Protein 8A3N (pdb70)

Nearest PDB structures (foldseek):
  8a3n-assembly1_A  TM=1.003E+00  e=5.946E-85  Catharanthus roseus
  8a3n-assembly1_B  TM=9.954E-01  e=1.580E-80  Catharanthus roseus
  1yqd-assembly1_A  TM=9.650E-01  e=1.430E-56  Populus tremuloides
  5z0c-assembly1_A-2  TM=9.673E-01  e=5.560E-54  Persicaria minor
  7cgu-assembly1_A  TM=9.653E-01  e=7.585E-54  Atropa belladonna

Foldseek 3Di:
DWDAWKKAWAAQDLVTDIDIDIDTDRDAAQQKFKWFWFKFWDAPVRLCQSNCVPVQHDPPWGDGQQTKTFTCDHHNNDDVHDGGFIKIAGFFQDAPCPDPCNVVQNRVPGCETATQRRGPVPHDRHHHRRMRMDMGGNLRMAGFDPQADSQQASLCSALVQLLQAVCVVLVVLAAAFEEEEEAPFSNRLLNLQSQVLSNHAYEYEYCDPVCQCCSCPPSPHPYYHYLPPVVVLLVLFQPGQEYEYQAAAQPRAPVSRLRNHHQQHEYEYEHHHDDDHDDDCPSCVVRVYYYDYTDGGGSVSSRVSSVSCSVSVHGAQEDEDEPVCVVVQSVCSVVCNGSHIYMYRCNPHPD/DDQKAKKKAWWDQDLVLDIDIDIDTDDRAAQQKFKWFWFKFWDAPVRLCQSNCVPVQHDPPWGDGFQTKTFTCDHHNNHDPDDGGFIKIAGFFQDAPCPDPCNVVQWRVPGPGTHTQRRGHCPHHHHRRMRMDMGGPLRMAGFDPQADCQQASLCSALVQLLQAVCVVLVVLAAAFEEEEEAPFSNRLNNLQSQVLSNHAYEYEYCDPVCQCCSCPPSPHPYYHYLPPVVVLLVLFQPGQEYEYQAAAQPRAPVSRLRNHHQQHEYEYEYHHDDDHDDDCCSCVVRVYYYDYTDGGGSVSSRVSSVSCSVSVHGQQEDEDEPVCVVVQSVCSVVCNGSHIYMYRCSPHPDDD

Radius of gyration: 29.63 Å; Cα contacts (8 Å, |Δi|>4): 1844; chains: 2; bounding box: 84×68×74 Å

Solvent-accessible surface area: 27860 Å² total; per-residue (Å²): 152,115,59,10,71,8,17,0,44,0,0,47,76,53,64,11,107,26,70,66,17,178,16,128,19,109,63,22,35,92,122,10,0,38,1,99,1,22,43,0,0,0,5,74,67,0,13,23,0,5,140,48,115,70,51,89,14,51,64,72,2,0,0,0,16,0,1,0,0,36,2,66,80,41,9,97,112,10,140,118,1,121,100,49,52,92,0,1,1,4,11,12,30,11,23,44,34,150,30,172,15,6,136,47,5,18,8,21,13,7,100,108,12,41,31,0,6,14,7,70,71,107,37,59,134,29,64,0,0,0,0,44,11,3,10,1,41,38,96,8,1,6,106,5,15,169,91,7,65,12,37,79,0,0,1,0,1,15,0,0,0,16,0,18,0,2,0,86,70,42,26,12,36,104,103,67,66,16,2,0,0,4,17,4,27,8,30,0,0,0,0,0,36,0,1,69,31,24,42,7,84,0,1,0,2,4,108,33,67,163,32,93,141,14,0,72,123,102,8,31,7,71,29,24,5,43,60,114,62,84,75,73,12,122,75,31,46,40,48,0,22,0,0,0,1,27,25,66,3,26,168,10,80,2,60,35,0,0,78,0,2,90,49,49,1,4,0,1,4,16,8,38,53,112,63,96,5,122,0,28,3,40,39,0,20,107,9,12,23,16,0,2,0,2,32,34,3,0,27,114,9,8,23,65,0,0,45,39,0,6,162,83,115,10,43,1,39,14,64,57,16,28,8,136,77,0,69,59,0,16,116,48,14,87,109,152,82,25,77,16,20,0,0,0,24,2,24,118,60,22,127,158,112,66,38,9,98,1,4,0,47,0,0,39,90,82,86,14,92,35,62,80,17,111,17,153,25,133,80,28,35,50,120,9,0,52,1,97,1,21,43,0,0,0,4,73,68,0,21,24,0,12,136,56,85,64,43,55,5,128,50,44,2,0,0,0,16,0,1,0,0,37,2,61,81,46,10,107,93,22,122,102,14,142,97,45,35,97,0,1,1,5,10,13,32,10,24,52,33,102,28,168,16,8,136,58,26,32,10,21,17,7,103,118,50,48,41,0,6,12,11,81,93,106,182,25,36,0,0,0,0,32,10,2,10,2,48,4,89,10,2,7,133,14,19,115,74,9,62,16,36,94,0,0,1,0,1,14,0,0,0,17,0,14,1,1,0,82,75,39,30,13,47,74,106,67,62,17,1,0,0,4,17,3,27,7,29,0,0,0,0,0,33,0,3,70,31,25,42,6,86,0,0,0,2,5,107,38,116,171,38,89,127,11,0,68,118,92,8,33,7,69,28,27,6,39,60,113,62,70,74,84,12,150,73,29,46,41,47,0,19,0,0,0,1,28,25,68,3,24,133,10,80,2,60,35,0,0,74,0,2,87,46,52,2,5,0,0,4,17,8,37,46,61,58,101,4,122,0,25,3,38,38,0,19,139,9,14,22,33,0,1,0,3,35,34,2,1,29,57,27,10,32,65,0,0,58,41,0,16,160,68,118,11,38,0,37,24,62,66,16,27,8,138,77,2,77,59,0,16,110,46,16,80,98,160,81,24,84,16,21,1,0,0,22,2,25,113,54,18,128,100,147

Secondary structure (DSSP, 8-state):
-EEEEEEEEEESSTT--EEEEEEEEEPP-TTEEEEEEEEEEE-HHHHHHHTTSSS---SSEE--S-EEEEEEEE-TT--S--TT-EEEE-SEEE--SSSHHHHTT-GGG-SS-EETT-----------SSBSEEEEEGGGEEEPPTTS-HHHHGGGGTHHHHHHHHHHHTT--STT-EEEEE--SHHHHHHHHHHHHTT-EEEEEES-GGGHHHHHHTT--SEEEETT-HHHHHHTTT-EEEEEE-SPBTSS-HHHHHHHEEEEEEEEE-SPB-S-EEE-HHHHHHHT-EEEE--S--HHHHHHHHHHHHHTT----EEEE-GGGHHHHHHHHHTT-SSSEEEEEHHHH--/----EEEEEEEESSTT--EEEEEEEEPPP-TTEEEEEEEEEEE-HHHHHHHTTSSS---SSEE--S-EEEEEEEE-TT--S--TT-EEEE-SEEE--SSSHHHHTT-GGG-SS-EETT---------SSBSEEEEEGGGPEEPPTTS-HHHHGGGGTHHHHHHHHHHHTT--STT-EEEEE--SHHHHHHHHHHHHTT-EEEEEES-GGGHHIIIIIT--SEEEETT-HHHHHHTTT-EEEEEE-SPBTSS-HHHHHHHEEEEEEEEE-SPB-SPEEE-HHHHHHHT-EEEE--S--HHHHHHHHHHHHHTT----EEEE-GGGHHHHHHHHHTT-SSSEEEEEHHHH----

Sequence (703 aa):
DLSVKAVGWGAADASGVLQPIKFYRRVPGERDVKIRVLYSGVCNFDMEMVRNKWGFTRYPYVFGHETAGEVVEVGSKVEKFKVGDKVAVGCMVGSCGQCYNCQSGMENYCPEPNMADGSVYQGERSYGGCSNVMVVDEKFVLRWPENLPQDKGVALLCAGVVVYSPMKHLGLDKPGKHIGVFGLGGLGSVAVKFIKAFGGKATVISTSRRKEKEAIEEHGADAFVVNTDSEQLKALAGTMDGVVDTTPGGRTPMSLMLNLLKFDGAVMLVGAPESLFELPAAPLIMGRKKIIGSSTGGLKEYQEMLDFAAKHNIVCDTEVIGIDYLSTAMERIKNLDVKYRFAIDIGNTLKLDLSVKAVGWGAADASGVLQPIKFYRRVPGERDVKIRVLYSGVCNFDMEMVRNKWGFTRYPYVFGHETAGEVVEVGSKVEKFKVGDKVAVGCMVGSCGQCYNCQSGMMENYCPEPNNMADGSVYERSYGGCSNVMVVDEKFVLRWPENLPQDKGVALLCAGVVVYSPMKHLGLDKPGKHIGVFGLGGLGSVAVKFIKAFGGKATVISTSRRKEKEAIEEHGADAFVVNTDSEQLKALAGTMDGVVDTTPGGRTPMSLMLNLLKFDGAVMLVGAPESLFELPAAPLIMGRKKIIGSSTGGLKEYQEMLDFAAKHNIVCDTEVIGIDYLSTAMERIKNLDVKYRFAIDIGNTLKFE

Structure (mmCIF, N/CA/C/O backbone):
data_8A3N
#
_entry.id   8A3N
#
_cell.length_a   55.383
_cell.length_b   100.969
_cell.length_c   66.681
_cell.angle_alpha   90.000
_cell.angle_beta   106.780
_cell.angle_gamma   90.000
#
_symmetry.space_group_name_H-M   'P 1 21 1'
#
loop_
_entity.id
_entity.type
_entity.pdbx_description
1 polymer 'Geissoschizine synthase'
2 non-polymer 'NADP NICOTINAMIDE-ADENINE-DINUCLEOTIDE PHOSPHATE'
3 non-polymer 'ZINC ION'
4 water water
#
loop_
_atom_site.group_PDB
_atom_site.id
_atom_site.type_symbol
_atom_site.label_atom_id
_atom_site.label_alt_id
_atom_site.label_comp_id
_atom_site.la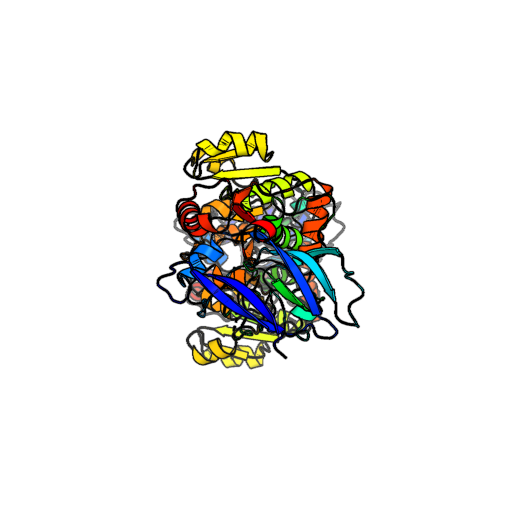bel_asym_id
_atom_site.label_entity_id
_atom_site.label_seq_id
_atom_site.pdbx_PDB_ins_code
_atom_site.Cartn_x
_atom_site.Cartn_y
_atom_site.Cartn_z
_atom_site.occupancy
_atom_site.B_iso_or_equiv
_atom_site.auth_seq_id
_atom_site.auth_comp_id
_atom_site.auth_asym_id
_atom_site.auth_atom_id
_atom_site.pdbx_PDB_model_num
ATOM 1 N N . ASP A 1 10 ? -50.835 19.197 5.644 1.00 40.77 9 ASP A N 1
ATOM 2 C CA . ASP A 1 10 ? -51.405 20.477 6.145 1.00 40.49 9 ASP A CA 1
ATOM 3 C C . ASP A 1 10 ? -50.280 21.497 6.301 1.00 36.56 9 ASP A C 1
ATOM 4 O O . ASP A 1 10 ? -49.178 21.128 6.676 1.00 32.60 9 ASP A O 1
ATOM 9 N N . LEU A 1 11 ? -50.568 22.766 5.996 1.00 35.11 10 LEU A N 1
ATOM 10 C CA . LEU A 1 11 ? -49.703 23.882 6.345 1.00 35.58 10 LEU A CA 1
ATOM 11 C C . LEU A 1 11 ? -49.832 24.182 7.841 1.00 36.28 10 LEU A C 1
ATOM 12 O O . LEU A 1 11 ? -50.901 24.000 8.413 1.00 35.57 10 LEU A O 1
ATOM 17 N N . SER A 1 12 ? -48.719 24.567 8.478 1.00 38.40 11 SER A N 1
ATOM 18 C CA . SER A 1 12 ? -48.723 24.976 9.874 1.00 41.43 11 SER A CA 1
ATOM 19 C C . SER A 1 12 ? -47.770 26.141 10.072 1.00 43.97 11 SER A C 1
ATOM 20 O O . SER A 1 12 ? -48.204 27.275 10.203 1.00 44.07 11 SER A O 1
ATOM 23 N N . VAL A 1 13 ? -46.472 25.816 10.092 1.00 49.82 12 VAL A N 1
ATOM 24 C CA . VAL A 1 13 ? -45.446 26.683 10.642 1.00 49.77 12 VAL A CA 1
ATOM 25 C C . VAL A 1 13 ? -45.420 27.978 9.840 1.00 51.55 12 VAL A C 1
ATOM 26 O O . VAL A 1 13 ? -45.212 27.924 8.635 1.00 52.53 12 VAL A O 1
ATOM 28 N N . LYS A 1 14 ? -45.640 29.117 10.520 1.00 50.98 13 LYS A N 1
ATOM 29 C CA . LYS A 1 14 ? -45.521 30.438 9.922 1.00 49.62 13 LYS A CA 1
ATOM 30 C C . LYS A 1 14 ? -44.046 30.804 9.804 1.00 46.59 13 LYS A C 1
ATOM 31 O O . LYS A 1 14 ? -43.304 30.710 10.780 1.00 52.51 13 LYS A O 1
ATOM 33 N N . ALA A 1 15 ? -43.634 31.234 8.609 1.00 39.43 14 ALA A N 1
ATOM 34 C CA . ALA A 1 15 ? -42.223 31.339 8.299 1.00 33.09 14 ALA A CA 1
ATOM 35 C C . ALA A 1 15 ? -41.949 32.657 7.590 1.00 30.29 14 ALA A C 1
ATOM 36 O O . ALA A 1 15 ? -42.812 33.240 6.937 1.00 28.85 14 ALA A O 1
ATOM 38 N N . VAL A 1 16 ? -40.715 33.116 7.748 1.00 27.75 15 VAL A N 1
ATOM 39 C CA . VAL A 1 16 ? -40.224 34.230 6.970 1.00 27.30 15 VAL A CA 1
ATOM 40 C C . VAL A 1 16 ? -38.842 33.846 6.456 1.00 25.50 15 VAL A C 1
ATOM 41 O O . VAL A 1 16 ? -38.060 33.194 7.143 1.00 23.88 15 VAL A O 1
ATOM 45 N N . GLY A 1 17 ? -38.577 34.220 5.208 1.00 25.44 16 GLY A N 1
ATOM 46 C CA . GLY A 1 17 ? -37.282 33.986 4.605 1.00 24.43 16 GLY A CA 1
ATOM 47 C C . GLY A 1 17 ? -36.844 35.203 3.808 1.00 25.04 16 GLY A C 1
ATOM 48 O O . GLY A 1 17 ? -37.634 36.115 3.614 1.00 25.82 16 GLY A O 1
ATOM 49 N N . TRP A 1 18 ? -35.576 35.222 3.392 1.00 24.40 17 TRP A N 1
ATOM 50 C CA . TRP A 1 18 ? -35.081 36.316 2.577 1.00 25.53 17 TRP A CA 1
ATOM 51 C C . TRP A 1 18 ? -34.762 35.815 1.175 1.00 24.54 17 TRP A C 1
ATOM 52 O O . TRP A 1 18 ? -34.306 34.691 0.977 1.00 24.67 17 TRP A O 1
ATOM 63 N N . GLY A 1 19 ? -35.076 36.663 0.205 1.00 25.04 18 GLY A N 1
ATOM 64 C CA . GLY A 1 19 ? -34.818 36.354 -1.182 1.00 24.68 18 GLY A CA 1
ATOM 65 C C . GLY A 1 19 ? -35.363 37.459 -2.071 1.00 25.20 18 GLY A C 1
ATOM 66 O O . GLY A 1 19 ? -35.376 38.628 -1.689 1.00 26.34 18 GLY A O 1
ATOM 67 N N . ALA A 1 20 ? -35.793 37.062 -3.266 1.00 25.18 19 ALA A N 1
ATOM 68 C CA . ALA A 1 20 ? -36.233 38.017 -4.265 1.00 26.04 19 ALA A CA 1
ATOM 69 C C . ALA A 1 20 ? -37.567 37.550 -4.829 1.00 26.30 19 ALA A C 1
ATOM 70 O O . ALA A 1 20 ? -37.827 36.351 -4.938 1.00 25.22 19 ALA A O 1
ATOM 72 N N . ALA A 1 21 ? -38.401 38.530 -5.179 1.00 27.71 20 ALA A N 1
ATOM 73 C CA . ALA A 1 21 ? -39.711 38.288 -5.745 1.00 28.82 20 ALA A CA 1
ATOM 74 C C . ALA A 1 21 ? -39.620 38.131 -7.261 1.00 29.90 20 ALA A C 1
ATOM 75 O O . ALA A 1 21 ? -40.522 37.534 -7.846 1.00 30.03 20 ALA A O 1
ATOM 77 N N . ASP A 1 22 ? -38.582 38.695 -7.904 1.00 30.10 21 ASP A N 1
ATOM 78 C CA . ASP A 1 22 ? -38.449 38.599 -9.351 1.00 30.96 21 ASP A CA 1
ATOM 79 C C . ASP A 1 22 ? -36.981 38.732 -9.774 1.00 29.83 21 ASP A C 1
ATOM 80 O O . ASP A 1 22 ? -36.092 38.758 -8.939 1.00 28.31 21 ASP A O 1
ATOM 85 N N . ALA A 1 23 ? -36.748 38.762 -11.090 1.00 30.04 22 ALA A N 1
ATOM 86 C CA . ALA A 1 23 ? -35.421 38.714 -11.679 1.00 29.32 22 ALA A CA 1
ATOM 87 C C . ALA A 1 23 ? -34.603 39.970 -11.371 1.00 29.34 22 ALA A C 1
ATOM 88 O O . ALA A 1 23 ? -33.381 39.924 -11.504 1.00 27.65 22 ALA A O 1
ATOM 90 N N . SER A 1 24 ? -35.263 41.079 -10.990 1.00 30.09 23 SER A N 1
ATOM 91 C CA . SER A 1 24 ? -34.567 42.265 -10.496 1.00 30.87 23 SER A CA 1
ATOM 92 C C . SER A 1 24 ? -33.562 41.904 -9.400 1.00 29.72 23 SER A C 1
ATOM 93 O O . SER A 1 24 ? -32.515 42.537 -9.283 1.00 29.87 23 SER A O 1
ATOM 96 N N . GLY A 1 25 ? -33.909 40.899 -8.584 1.00 28.64 24 GLY A N 1
ATOM 97 C CA . GLY A 1 25 ? -33.026 40.376 -7.553 1.00 27.95 24 GLY A CA 1
ATOM 98 C C . GLY A 1 25 ? -32.955 41.274 -6.322 1.00 28.67 24 GLY A C 1
ATOM 99 O O . GLY A 1 25 ? -32.023 41.147 -5.534 1.00 28.38 24 GLY A O 1
ATOM 100 N N . VAL A 1 26 ? -33.933 42.177 -6.159 1.00 30.46 25 VAL A N 1
ATOM 101 C CA . VAL A 1 26 ? -33.969 43.040 -4.990 1.00 31.96 25 VAL A CA 1
ATOM 102 C C . VAL A 1 26 ? -34.333 42.171 -3.793 1.00 31.61 25 VAL A C 1
ATOM 103 O O . VAL A 1 26 ? -35.357 41.498 -3.813 1.00 31.52 25 VAL A O 1
ATOM 107 N N . LEU A 1 27 ? -33.475 42.179 -2.766 1.00 32.60 26 LEU A N 1
ATOM 108 C CA . LEU A 1 27 ? -33.668 41.327 -1.606 1.00 32.76 26 LEU A CA 1
ATOM 109 C C . LEU A 1 27 ? -34.798 41.890 -0.758 1.00 33.92 26 LEU A C 1
ATOM 110 O O . LEU A 1 27 ? -34.902 43.101 -0.580 1.00 34.34 26 LEU A O 1
ATOM 115 N N . GLN A 1 28 ? -35.663 40.987 -0.278 1.00 33.84 27 GLN A N 1
ATOM 116 C CA . GLN A 1 28 ? -36.783 41.361 0.568 1.00 35.69 27 GLN A CA 1
ATOM 117 C C . GLN A 1 28 ? -37.125 40.184 1.469 1.00 34.48 27 GLN A C 1
ATOM 118 O O . GLN A 1 28 ? -36.716 39.053 1.201 1.00 33.32 27 GLN A O 1
ATOM 124 N N . PRO A 1 29 ? -37.886 40.415 2.559 1.00 34.84 28 PRO A N 1
ATOM 125 C CA . PRO A 1 29 ? -38.509 39.321 3.298 1.00 34.56 28 PRO A CA 1
ATOM 126 C C . PRO A 1 29 ? -39.656 38.708 2.492 1.00 35.05 28 PRO A C 1
ATOM 127 O O . PRO A 1 29 ? -40.378 39.406 1.779 1.00 34.88 28 PRO A O 1
ATOM 131 N N . ILE A 1 30 ? -39.798 37.386 2.620 1.00 33.93 29 ILE A N 1
ATOM 132 C CA . ILE A 1 30 ? -40.848 36.631 1.959 1.00 34.24 29 ILE A CA 1
ATOM 133 C C . ILE A 1 30 ? -41.537 35.796 3.032 1.00 32.50 29 ILE A C 1
ATOM 134 O O . ILE A 1 30 ? -40.875 35.023 3.728 1.00 30.93 29 ILE A O 1
ATOM 139 N N . LYS A 1 31 ? -42.856 35.969 3.171 1.00 32.47 30 LYS A N 1
ATOM 140 C CA . LYS A 1 31 ? -43.626 35.257 4.180 1.00 32.49 30 LYS A CA 1
ATOM 141 C C . LYS A 1 31 ? -44.277 34.030 3.549 1.00 30.95 30 LYS A C 1
ATOM 142 O O . LYS A 1 31 ? -44.732 34.091 2.412 1.00 31.00 30 LYS A O 1
ATOM 148 N N . PHE A 1 32 ? -44.301 32.922 4.298 1.00 28.81 31 PHE A N 1
ATOM 149 C CA . PHE A 1 32 ? -44.822 31.663 3.794 1.00 28.69 31 PHE A CA 1
ATOM 150 C C . PHE A 1 32 ? -45.118 30.740 4.975 1.00 28.69 31 PHE A C 1
ATOM 151 O O . PHE A 1 32 ? -44.915 31.117 6.123 1.00 27.28 31 PHE A O 1
ATOM 159 N N . TYR A 1 33 ? -45.631 29.542 4.679 1.00 29.09 32 TYR A N 1
ATOM 160 C CA . TYR A 1 33 ? -45.863 28.522 5.683 1.00 29.31 32 TYR A CA 1
ATOM 161 C C . TYR A 1 33 ? -45.095 27.261 5.309 1.00 27.96 32 TYR A C 1
ATOM 162 O O . TYR A 1 33 ? -44.942 26.953 4.138 1.00 28.00 32 TYR A O 1
ATOM 171 N N . ARG A 1 34 ? -44.598 26.554 6.323 1.00 27.82 33 ARG A N 1
ATOM 172 C CA . ARG A 1 34 ? -44.050 25.220 6.161 1.00 27.31 33 ARG A CA 1
ATOM 173 C C . ARG A 1 34 ? -45.158 24.223 6.472 1.00 27.52 33 ARG A C 1
ATOM 174 O O . ARG A 1 34 ? -46.099 24.547 7.198 1.00 27.49 33 ARG A O 1
ATOM 182 N N . ARG A 1 35 ? -45.010 23.000 5.957 1.00 27.00 34 ARG A N 1
ATOM 183 C CA . ARG A 1 35 ? -45.948 21.938 6.259 1.00 27.21 34 ARG A CA 1
ATOM 184 C C . ARG A 1 35 ? -45.811 21.549 7.730 1.00 26.77 34 ARG A C 1
ATOM 185 O O . ARG A 1 35 ? -44.774 21.769 8.348 1.00 25.51 34 ARG A O 1
ATOM 193 N N . VAL A 1 36 ? -46.863 20.939 8.273 1.00 27.31 35 VAL A N 1
ATOM 194 C CA . VAL A 1 36 ? -46.786 20.281 9.567 1.00 27.22 35 VAL A CA 1
ATOM 195 C C . VAL A 1 36 ? -45.837 19.099 9.399 1.00 26.57 35 VAL A C 1
ATOM 196 O O . VAL A 1 36 ? -45.866 18.421 8.375 1.00 26.11 35 VAL A O 1
ATOM 200 N N . PRO A 1 37 ? -44.943 18.818 10.369 1.00 26.55 36 PRO A N 1
ATOM 201 C CA . PRO A 1 37 ? -44.088 17.638 10.285 1.00 26.05 36 PRO A CA 1
ATOM 202 C C . PRO A 1 37 ? -44.906 16.357 10.128 1.00 26.73 36 PRO A C 1
ATOM 203 O O . PRO A 1 37 ? -45.769 16.061 10.945 1.00 28.80 36 PRO A O 1
ATOM 207 N N . GLY A 1 38 ? -44.653 15.620 9.048 1.00 25.93 37 GLY A N 1
ATOM 208 C CA . GLY A 1 38 ? -45.131 14.256 8.927 1.00 27.02 37 GLY A CA 1
ATOM 209 C C . GLY A 1 38 ? -44.338 13.314 9.829 1.00 27.56 37 GLY A C 1
ATOM 210 O O . GLY A 1 38 ? -43.477 13.747 10.587 1.00 26.27 37 GLY A O 1
ATOM 211 N N . GLU A 1 39 ? -44.614 12.015 9.697 1.00 28.87 38 GLU A N 1
ATOM 212 C CA . GLU A 1 39 ? -44.071 11.006 10.587 1.00 30.88 38 GLU A CA 1
ATOM 213 C C . GLU A 1 39 ? -42.551 10.910 10.453 1.00 29.12 38 GLU A C 1
ATOM 214 O O . GLU A 1 39 ? -41.880 10.537 11.414 1.00 28.78 38 GLU A O 1
ATOM 220 N N . ARG A 1 40 ? -42.013 11.261 9.276 1.00 28.37 39 ARG A N 1
ATOM 221 C CA . ARG A 1 40 ? -40.588 11.135 9.018 1.00 28.75 39 ARG A CA 1
ATOM 222 C C . ARG A 1 40 ? -39.912 12.500 8.975 1.00 26.32 39 ARG A C 1
ATOM 223 O O . ARG A 1 40 ? -38.760 12.577 8.582 1.00 25.60 39 ARG A O 1
ATOM 231 N N . ASP A 1 41 ? -40.598 13.559 9.418 1.00 26.10 40 ASP A N 1
ATOM 232 C CA . ASP A 1 41 ? -40.104 14.915 9.244 1.00 25.14 40 ASP A CA 1
ATOM 233 C C . ASP A 1 41 ? -39.404 15.398 10.510 1.00 23.55 40 ASP A C 1
ATOM 234 O O . ASP A 1 41 ? -39.684 14.944 11.613 1.00 22.36 40 ASP A O 1
ATOM 239 N N . VAL A 1 42 ? -38.510 16.363 10.310 1.00 22.14 41 VAL A N 1
ATOM 240 C CA . VAL A 1 42 ? -37.781 17.027 11.374 1.00 22.42 41 VAL A CA 1
ATOM 241 C C . VAL A 1 42 ? -38.058 18.517 11.222 1.00 22.05 41 VAL A C 1
ATOM 242 O O . VAL A 1 42 ? -37.846 19.070 10.149 1.00 20.98 41 VAL A O 1
ATOM 246 N N . LYS A 1 43 ? -38.545 19.156 12.287 1.00 21.64 42 LYS A N 1
ATOM 247 C CA . LYS A 1 43 ? -38.734 20.594 12.281 1.00 21.78 42 LYS A CA 1
ATOM 248 C C . LYS A 1 43 ? -37.516 21.255 12.918 1.00 20.52 42 LYS A C 1
ATOM 249 O O . LYS A 1 43 ? -37.154 20.924 14.045 1.00 20.50 42 LYS A O 1
ATOM 255 N N . ILE A 1 44 ? -36.937 22.224 12.211 1.00 19.59 43 ILE A N 1
ATOM 256 C CA . ILE A 1 44 ? -35.642 22.776 12.555 1.00 19.89 43 ILE A CA 1
ATOM 257 C C . ILE A 1 44 ? -35.773 24.276 12.774 1.00 19.97 43 ILE A C 1
ATOM 258 O O . ILE A 1 44 ? -36.222 24.994 11.890 1.00 20.01 43 ILE A O 1
ATOM 263 N N . ARG A 1 45 ? -35.352 24.738 13.949 1.00 20.71 44 ARG A N 1
ATOM 264 C CA . ARG A 1 45 ? -35.141 26.160 14.168 1.00 22.03 44 ARG A CA 1
ATOM 265 C C . ARG A 1 45 ? -33.796 26.539 13.558 1.00 20.50 44 ARG A C 1
ATOM 266 O O . ARG A 1 45 ? -32.764 26.043 13.996 1.00 19.53 44 ARG A O 1
ATOM 274 N N . VAL A 1 46 ? -33.818 27.408 12.542 1.00 19.70 45 VAL A N 1
ATOM 275 C CA . VAL A 1 46 ? -32.598 27.773 11.846 1.00 19.20 45 VAL A CA 1
ATOM 276 C C . VAL A 1 46 ? -31.823 28.763 12.711 1.00 19.14 45 VAL A C 1
ATOM 277 O O . VAL A 1 46 ? -32.388 29.748 13.189 1.00 18.94 45 VAL A O 1
ATOM 281 N N . LEU A 1 47 ? -30.535 28.462 12.921 1.00 18.79 46 LEU A N 1
ATOM 282 C CA . LEU A 1 47 ? -29.658 29.310 13.708 1.00 19.95 46 LEU A CA 1
ATOM 283 C C . LEU A 1 47 ? -28.721 30.092 12.789 1.00 19.77 46 LEU A C 1
ATOM 284 O O . LEU A 1 47 ? -28.538 31.288 13.011 1.00 19.72 46 LEU A O 1
ATOM 289 N N . TYR A 1 48 ? -28.127 29.425 11.785 1.00 19.24 47 TYR A N 1
ATOM 290 C CA . TYR A 1 48 ? -27.247 30.086 10.825 1.00 20.06 47 TYR A CA 1
ATOM 291 C C . TYR A 1 48 ? -27.552 29.613 9.406 1.00 19.92 47 TYR A C 1
ATOM 292 O O . TYR A 1 48 ? -27.859 28.443 9.185 1.00 19.00 47 TYR A O 1
ATOM 301 N N . SER A 1 49 ? -27.463 30.549 8.454 1.00 20.32 48 SER A N 1
ATOM 302 C CA . SER A 1 49 ? -27.557 30.242 7.038 1.00 21.17 48 SER A CA 1
ATOM 303 C C . SER A 1 49 ? -26.349 30.831 6.318 1.00 21.96 48 SER A C 1
ATOM 304 O O . SER A 1 49 ? -26.098 32.027 6.408 1.00 23.66 48 SER A O 1
ATOM 307 N N . GLY A 1 50 ? -25.588 29.978 5.631 1.00 21.82 49 GLY A N 1
ATOM 308 C CA . GLY A 1 50 ? -24.527 30.448 4.758 1.00 22.48 49 GLY A CA 1
ATOM 309 C C . GLY A 1 50 ? -25.108 31.139 3.525 1.00 22.93 49 GLY A C 1
ATOM 310 O O . GLY A 1 50 ? -26.240 30.872 3.126 1.00 22.91 49 GLY A O 1
ATOM 311 N N . VAL A 1 51 ? -24.341 32.059 2.946 1.00 23.47 50 VAL A N 1
ATOM 312 C CA . VAL A 1 51 ? -24.686 32.637 1.658 1.00 24.84 50 VAL A CA 1
ATOM 313 C C . VAL A 1 51 ? -23.410 32.642 0.813 1.00 24.64 50 VAL A C 1
ATOM 314 O O . VAL A 1 51 ? -22.318 32.799 1.347 1.00 26.05 50 VAL A O 1
ATOM 318 N N . CYS A 1 52 ? -23.545 32.400 -0.492 1.00 22.77 51 CYS A N 1
ATOM 319 C CA . CYS A 1 52 ? -22.389 32.265 -1.360 1.00 22.14 51 CYS A CA 1
ATOM 320 C C . CYS A 1 52 ? -22.725 32.752 -2.767 1.00 21.58 51 CYS A C 1
ATOM 321 O O . CYS A 1 52 ? -23.820 33.232 -3.023 1.00 21.30 51 CYS A O 1
ATOM 324 N N . ASN A 1 53 ? -21.724 32.671 -3.649 1.00 21.20 52 ASN A N 1
ATOM 325 C CA . ASN A 1 53 ? -21.806 33.084 -5.036 1.00 21.98 52 ASN A CA 1
ATOM 326 C C . ASN A 1 53 ? -23.041 32.501 -5.721 1.00 21.33 52 ASN A C 1
ATOM 327 O O . ASN A 1 53 ? -23.722 33.209 -6.463 1.00 20.40 52 ASN A O 1
ATOM 332 N N . PHE A 1 54 ? -23.319 31.213 -5.474 1.00 21.05 53 PHE A N 1
ATOM 333 C CA . PHE A 1 54 ? -24.448 30.538 -6.091 1.00 22.19 53 PHE A CA 1
ATOM 334 C C . PHE A 1 54 ? -25.747 31.271 -5.768 1.00 22.82 53 PHE A C 1
ATOM 335 O O . PHE A 1 54 ? -26.539 31.527 -6.668 1.00 23.34 53 PHE A O 1
ATOM 343 N N . ASP A 1 55 ? -25.951 31.607 -4.488 1.00 22.47 54 ASP A N 1
ATOM 344 C CA . ASP A 1 55 ? -27.163 32.278 -4.041 1.00 23.16 54 ASP A CA 1
ATOM 345 C C . ASP A 1 55 ? -27.256 33.665 -4.656 1.00 23.08 54 ASP A C 1
ATOM 346 O O . ASP A 1 55 ? -28.328 34.096 -5.046 1.00 22.17 54 ASP A O 1
ATOM 351 N N . MET A 1 56 ? -26.120 34.357 -4.719 1.00 23.73 55 MET A N 1
ATOM 352 C CA . MET A 1 56 ? -26.097 35.726 -5.198 1.00 25.65 55 MET A CA 1
ATOM 353 C C . MET A 1 56 ? -26.525 35.753 -6.668 1.00 26.46 55 MET A C 1
ATOM 354 O O . MET A 1 56 ? -27.232 36.667 -7.097 1.00 26.57 55 MET A O 1
ATOM 359 N N . GLU A 1 57 ? -26.147 34.715 -7.426 1.00 26.27 56 GLU A N 1
ATOM 360 C CA . GLU A 1 57 ? -26.462 34.658 -8.845 1.00 27.73 56 GLU A CA 1
ATOM 361 C C . GLU A 1 57 ? -27.884 34.144 -9.043 1.00 27.03 56 GLU A C 1
ATOM 362 O O . GLU A 1 57 ? -28.600 34.633 -9.911 1.00 27.38 56 GLU A O 1
ATOM 368 N N . MET A 1 58 ? -28.295 33.177 -8.215 1.00 25.66 57 MET A N 1
ATOM 369 C CA . MET A 1 58 ? -29.629 32.610 -8.310 1.00 25.07 57 MET A CA 1
ATOM 370 C C . MET A 1 58 ? -30.689 33.690 -8.084 1.00 25.39 57 MET A C 1
ATOM 371 O O . MET A 1 58 ? -31.699 33.676 -8.775 1.00 24.69 57 MET A O 1
ATOM 376 N N . VAL A 1 59 ? -30.466 34.651 -7.167 1.00 25.88 58 VAL A N 1
ATOM 377 C CA . VAL A 1 59 ? -31.502 35.644 -6.886 1.00 27.63 58 VAL A CA 1
ATOM 378 C C . VAL A 1 59 ? -31.774 36.483 -8.134 1.00 29.17 58 VAL A C 1
ATOM 379 O O . VAL A 1 59 ? -32.894 36.955 -8.305 1.00 30.14 58 VAL A O 1
ATOM 383 N N . ARG A 1 60 ? -30.762 36.644 -8.996 1.00 31.12 59 ARG A N 1
ATOM 384 C CA . ARG A 1 60 ? -30.893 37.374 -10.254 1.00 34.54 59 ARG A CA 1
ATOM 385 C C . ARG A 1 60 ? -31.216 36.446 -11.433 1.00 34.75 59 ARG A C 1
ATOM 386 O O . ARG A 1 60 ? -31.267 36.905 -12.567 1.00 34.07 59 ARG A O 1
ATOM 394 N N . ASN A 1 61 ? -31.394 35.140 -11.174 1.00 34.74 60 ASN A N 1
ATOM 395 C CA . ASN A 1 61 ? -31.693 34.147 -12.199 1.00 35.40 60 ASN A CA 1
ATOM 396 C C . ASN A 1 61 ? -30.635 34.179 -13.300 1.00 36.37 60 ASN A C 1
ATOM 397 O O . ASN A 1 61 ? -30.963 34.230 -14.479 1.00 37.68 60 ASN A O 1
ATOM 402 N N . LYS A 1 62 ? -29.361 34.110 -12.912 1.00 36.13 61 LYS A N 1
ATOM 403 C CA . LYS A 1 62 ? -28.261 34.188 -13.859 1.00 37.42 61 LYS A CA 1
ATOM 404 C C . LYS A 1 62 ? -28.290 33.012 -14.832 1.00 36.81 61 LYS A C 1
ATOM 405 O O . LYS A 1 62 ? -27.916 33.173 -15.986 1.00 36.57 61 LYS A O 1
ATOM 411 N N . TRP A 1 63 ? -28.710 31.833 -14.352 1.00 35.96 62 TRP A N 1
ATOM 412 C CA . TRP A 1 63 ? -28.592 30.594 -15.105 1.00 35.13 62 TRP A CA 1
ATOM 413 C C . TRP A 1 63 ? -29.952 30.038 -15.526 1.00 36.21 62 TRP A C 1
ATOM 414 O O . TRP A 1 63 ? -30.001 28.973 -16.135 1.00 36.50 62 TRP A O 1
ATOM 425 N N . GLY A 1 64 ? -31.047 30.726 -15.183 1.00 36.83 63 GLY A N 1
ATOM 426 C CA . GLY A 1 64 ? -32.379 30.315 -15.600 1.00 37.72 63 GLY A CA 1
ATOM 427 C C . GLY A 1 64 ? -32.961 29.173 -14.763 1.00 37.12 63 GLY A C 1
ATOM 428 O O . GLY A 1 64 ? -33.964 28.588 -15.163 1.00 36.60 63 GLY A O 1
ATOM 429 N N . PHE A 1 65 ? -32.350 28.860 -13.608 1.00 36.71 64 PHE A N 1
ATOM 430 C CA . PHE A 1 65 ? -32.854 27.800 -12.744 1.00 36.67 64 PHE A CA 1
ATOM 431 C C . PHE A 1 65 ? -33.801 28.356 -11.678 1.00 34.93 64 PHE A C 1
ATOM 432 O O . PHE A 1 65 ? -34.374 27.583 -10.903 1.00 33.94 64 PHE A O 1
ATOM 440 N N . THR A 1 66 ? -33.952 29.689 -11.613 1.00 32.88 65 THR A N 1
ATOM 441 C CA . THR A 1 66 ? -34.624 30.308 -10.480 1.00 30.98 65 THR A CA 1
ATOM 442 C C . THR A 1 66 ? -36.117 30.441 -10.749 1.00 31.77 65 THR A C 1
ATOM 443 O O . THR A 1 66 ? -36.525 31.020 -11.752 1.00 33.47 65 THR A O 1
ATOM 447 N N . ARG A 1 67 ? -36.911 29.931 -9.804 1.00 31.99 66 ARG A N 1
ATOM 448 C CA . ARG A 1 67 ? -38.347 30.120 -9.800 1.00 32.12 66 ARG A CA 1
ATOM 449 C C . ARG A 1 67 ? -38.685 31.075 -8.657 1.00 31.04 66 ARG A C 1
ATOM 450 O O . ARG A 1 67 ? -38.164 30.941 -7.548 1.00 29.54 66 ARG A O 1
ATOM 452 N N . TYR A 1 68 ? -39.520 32.073 -8.966 1.00 31.02 67 TYR A N 1
ATOM 453 C CA . TYR A 1 68 ? -39.873 33.118 -8.024 1.00 31.12 67 TYR A CA 1
ATOM 454 C C . TYR A 1 68 ? -41.272 32.868 -7.468 1.00 32.35 67 TYR A C 1
ATOM 455 O O . TYR A 1 68 ? -42.099 32.270 -8.147 1.00 33.90 67 TYR A O 1
ATOM 464 N N . PRO A 1 69 ? -41.598 33.305 -6.229 1.00 32.46 68 PRO A N 1
ATOM 465 C CA . PRO A 1 69 ? -40.624 33.903 -5.309 1.00 31.75 68 PRO A CA 1
ATOM 466 C C . PRO A 1 69 ? -39.518 32.941 -4.876 1.00 30.55 68 PRO A C 1
ATOM 467 O O . PRO A 1 69 ? -39.727 31.728 -4.777 1.00 30.62 68 PRO A O 1
ATOM 471 N N . TYR A 1 70 ? -38.332 33.496 -4.617 1.00 28.88 69 TYR A N 1
ATOM 472 C CA . TYR A 1 70 ? -37.160 32.674 -4.369 1.00 27.65 69 TYR A CA 1
ATOM 473 C C . TYR A 1 70 ? -36.563 32.989 -3.002 1.00 26.15 69 TYR A C 1
ATOM 474 O O . TYR A 1 70 ? -36.124 34.110 -2.754 1.00 25.91 69 TYR A O 1
ATOM 483 N N . VAL A 1 71 ? -36.555 31.972 -2.137 1.00 24.83 70 VAL A N 1
ATOM 484 C CA . VAL A 1 71 ? -35.876 32.044 -0.858 1.00 24.94 70 VAL A CA 1
ATOM 485 C C . VAL A 1 71 ? -34.683 31.099 -0.932 1.00 24.13 70 VAL A C 1
ATOM 486 O O . VAL A 1 71 ? -34.841 29.885 -1.009 1.00 22.61 70 VAL A O 1
ATOM 490 N N . PHE A 1 72 ? -33.483 31.676 -0.931 1.00 24.13 71 PHE A N 1
ATOM 491 C CA . PHE A 1 72 ? -32.270 30.903 -1.101 1.00 23.52 71 PHE A CA 1
ATOM 492 C C . PHE A 1 72 ? -31.951 30.216 0.221 1.00 22.47 71 PHE A C 1
ATOM 493 O O . PHE A 1 72 ? -32.531 30.543 1.262 1.00 21.87 71 PHE A O 1
ATOM 501 N N . GLY A 1 73 ? -31.030 29.252 0.143 1.00 21.62 72 GLY A N 1
ATOM 502 C CA . GLY A 1 73 ? -30.378 28.700 1.317 1.00 20.89 72 GLY A CA 1
ATOM 503 C C . GLY A 1 73 ? -30.150 27.199 1.182 1.00 20.79 72 GLY A C 1
ATOM 504 O O . GLY A 1 73 ? -31.078 26.411 1.379 1.00 22.63 72 GLY A O 1
ATOM 505 N N . HIS A 1 74 ? -28.903 26.837 0.862 1.00 19.94 73 HIS A N 1
ATOM 506 C CA . HIS A 1 74 ? -28.474 25.452 0.760 1.00 20.42 73 HIS A CA 1
ATOM 507 C C . HIS A 1 74 ? -27.399 25.152 1.803 1.00 19.52 73 HIS A C 1
ATOM 508 O O . HIS A 1 74 ? -26.742 24.117 1.738 1.00 19.67 73 HIS A O 1
ATOM 515 N N . GLU A 1 75 ? -27.214 26.071 2.757 1.00 19.59 74 GLU A N 1
ATOM 516 C CA . GLU A 1 75 ? -26.189 25.946 3.778 1.00 19.67 74 GLU A CA 1
ATOM 517 C C . GLU A 1 75 ? -26.830 26.261 5.123 1.00 19.39 74 GLU A C 1
ATOM 518 O O . GLU A 1 75 ? -26.629 27.354 5.640 1.00 21.02 74 GLU A O 1
ATOM 524 N N . THR A 1 76 ? -27.580 25.309 5.689 1.00 18.40 75 THR A N 1
ATOM 525 C CA . THR A 1 76 ? -28.424 25.597 6.840 1.00 18.52 75 THR A CA 1
ATOM 526 C C . THR A 1 76 ? -27.988 24.793 8.058 1.00 17.73 75 THR A C 1
ATOM 527 O O . THR A 1 76 ? -27.857 23.573 7.983 1.00 16.31 75 THR A O 1
ATOM 531 N N . ALA A 1 77 ? -27.770 25.498 9.175 1.00 17.74 76 ALA A N 1
ATOM 532 C CA . ALA A 1 77 ? -27.485 24.865 10.451 1.00 18.17 76 ALA A CA 1
ATOM 533 C C . ALA A 1 77 ? -28.502 25.348 11.479 1.00 18.53 76 ALA A C 1
ATOM 534 O O . ALA A 1 77 ? -28.825 26.530 11.535 1.00 19.19 76 ALA A O 1
ATOM 536 N N . GLY A 1 78 ? -29.012 24.432 12.298 1.00 18.54 77 GLY A N 1
ATOM 537 C CA . GLY A 1 78 ? -29.945 24.813 13.344 1.00 18.57 77 GLY A CA 1
ATOM 538 C C . GLY A 1 78 ? -30.083 23.740 14.414 1.00 18.78 77 GLY A C 1
ATOM 539 O O . GLY A 1 78 ? -29.159 22.967 14.641 1.00 18.34 77 GLY A O 1
ATOM 540 N N . GLU A 1 79 ? -31.244 23.724 15.076 1.00 20.01 78 GLU A N 1
ATOM 541 C CA . GLU A 1 79 ? -31.513 22.757 16.127 1.00 20.99 78 GLU A CA 1
ATOM 542 C C . GLU A 1 79 ? -32.924 22.199 15.951 1.00 19.72 78 GLU A C 1
ATOM 543 O O . GLU A 1 79 ? -33.820 22.886 15.475 1.00 18.53 78 GLU A O 1
ATOM 549 N N . VAL A 1 80 ? -33.086 20.930 16.319 1.00 19.84 79 VAL A N 1
ATOM 550 C CA . VAL A 1 80 ? -34.352 20.226 16.192 1.00 20.46 79 VAL A CA 1
ATOM 551 C C . VAL A 1 80 ? -35.280 20.702 17.302 1.00 21.29 79 VAL A C 1
ATOM 552 O O . VAL A 1 80 ? -34.926 20.601 18.472 1.00 21.65 79 VAL A O 1
ATOM 556 N N . VAL A 1 81 ? -36.462 21.196 16.928 1.00 22.37 80 VAL A N 1
ATOM 557 C CA . VAL A 1 81 ? -37.483 21.576 17.897 1.00 23.53 80 VAL A CA 1
ATOM 558 C C . VAL A 1 81 ? -38.616 20.549 17.948 1.00 23.44 80 VAL A C 1
ATOM 559 O O . VAL A 1 81 ? -39.285 20.455 18.968 1.00 22.64 80 VAL A O 1
ATOM 563 N N . GLU A 1 82 ? -38.837 19.797 16.861 1.00 23.40 81 GLU A N 1
ATOM 564 C CA . GLU A 1 82 ? -39.875 18.779 16.830 1.00 24.62 81 GLU A CA 1
ATOM 565 C C . GLU A 1 82 ? -39.482 17.684 15.836 1.00 23.53 81 GLU A C 1
ATOM 566 O O . GLU A 1 82 ? -38.818 17.963 14.842 1.00 21.32 81 GLU A O 1
ATOM 572 N N . VAL A 1 83 ? -39.896 16.439 16.114 1.00 23.16 82 VAL A N 1
ATOM 573 C CA . VAL A 1 83 ? -39.711 15.347 15.172 1.00 23.14 82 VAL A CA 1
ATOM 574 C C . VAL A 1 83 ? -41.022 14.584 15.015 1.00 23.72 82 VAL A C 1
ATOM 575 O O . VAL A 1 83 ? -41.833 14.529 15.935 1.00 23.57 82 VAL A O 1
ATOM 579 N N . GLY A 1 84 ? -41.197 13.977 13.833 1.00 23.49 83 GLY A N 1
ATOM 580 C CA . GLY A 1 84 ? -42.297 13.062 13.595 1.00 24.40 83 GLY A CA 1
ATOM 581 C C . GLY A 1 84 ? -42.125 11.778 14.402 1.00 25.22 83 GLY A C 1
ATOM 582 O O . GLY A 1 84 ? -41.016 11.448 14.809 1.00 24.30 83 GLY A O 1
ATOM 583 N N . SER A 1 85 ? -43.225 11.032 14.546 1.00 26.69 84 SER A N 1
ATOM 584 C CA . SER A 1 85 ? -43.305 9.873 15.416 1.00 28.52 84 SER A CA 1
ATOM 585 C C . SER A 1 85 ? -42.363 8.740 15.003 1.00 29.08 84 SER A C 1
ATOM 586 O O . SER A 1 85 ? -42.103 7.856 15.820 1.00 30.30 84 SER A O 1
ATOM 589 N N . LYS A 1 86 ? -41.871 8.734 13.757 1.00 28.55 85 LYS A N 1
ATOM 590 C CA . LYS A 1 86 ? -41.025 7.636 13.302 1.00 29.64 85 LYS A CA 1
ATOM 591 C C . LYS A 1 86 ? -39.556 8.038 13.215 1.00 28.11 85 LYS A C 1
ATOM 592 O O . LYS A 1 86 ? -38.718 7.205 12.916 1.00 28.55 85 LYS A O 1
ATOM 598 N N . VAL A 1 87 ? -39.241 9.301 13.510 1.00 26.62 86 VAL A N 1
ATOM 599 C CA . VAL A 1 87 ? -37.860 9.762 13.524 1.00 25.37 86 VAL A CA 1
ATOM 600 C C . VAL A 1 87 ? -37.213 9.295 14.829 1.00 26.68 86 VAL A C 1
ATOM 601 O O . VAL A 1 87 ? -37.714 9.616 15.908 1.00 25.64 86 VAL A O 1
ATOM 605 N N . GLU A 1 88 ? -36.103 8.551 14.735 1.00 27.43 87 GLU A N 1
ATOM 606 C CA . GLU A 1 88 ? -35.388 8.098 15.921 1.00 29.32 87 GLU A CA 1
ATOM 607 C C . GLU A 1 88 ? -33.970 8.661 15.947 1.00 29.33 87 GLU A C 1
ATOM 608 O O . GLU A 1 88 ? -33.402 8.825 17.025 1.00 29.92 87 GLU A O 1
ATOM 614 N N . LYS A 1 89 ? -33.409 8.931 14.762 1.00 27.65 88 LYS A N 1
ATOM 615 C CA . LYS A 1 89 ? -32.033 9.370 14.595 1.00 27.56 88 LYS A CA 1
ATOM 616 C C . LYS A 1 89 ? -31.821 10.768 15.183 1.00 25.86 88 LYS A C 1
ATOM 617 O O . LYS A 1 89 ? -30.733 11.076 15.669 1.00 25.36 88 LYS A O 1
ATOM 623 N N . PHE A 1 90 ? -32.879 11.581 15.172 1.00 24.51 89 PHE A N 1
ATOM 624 C CA . PHE A 1 90 ? -32.827 12.920 15.732 1.00 23.83 89 PHE A CA 1
ATOM 625 C C . PHE A 1 90 ? -33.779 13.045 16.915 1.00 24.07 89 PHE A C 1
ATOM 626 O O . PHE A 1 90 ? -34.915 12.573 16.878 1.00 25.10 89 PHE A O 1
ATOM 634 N N . LYS A 1 91 ? -33.275 13.692 17.964 1.00 23.40 90 LYS A N 1
ATOM 635 C CA . LYS A 1 91 ? -34.053 14.004 19.146 1.00 23.43 90 LYS A CA 1
ATOM 636 C C . LYS A 1 91 ? -34.151 15.520 19.272 1.00 22.70 90 LYS A C 1
ATOM 637 O O . LYS A 1 91 ? -33.288 16.234 18.772 1.00 21.13 90 LYS A O 1
ATOM 643 N N . VAL A 1 92 ? -35.188 15.991 19.964 1.00 23.56 91 VAL A N 1
ATOM 644 C CA . VAL A 1 92 ? -35.353 17.411 20.228 1.00 23.97 91 VAL A CA 1
ATOM 645 C C . VAL A 1 92 ? -34.094 17.916 20.923 1.00 23.70 91 VAL A C 1
ATOM 646 O O . VAL A 1 92 ? -33.576 17.247 21.814 1.00 24.44 91 VAL A O 1
ATOM 650 N N . GLY A 1 93 ? -33.597 19.077 20.475 1.00 23.35 92 GLY A N 1
ATOM 651 C CA . GLY A 1 93 ? -32.381 19.671 21.009 1.00 23.62 92 GLY A CA 1
ATOM 652 C C . GLY A 1 93 ? -31.134 19.380 20.170 1.00 23.50 92 GLY A C 1
ATOM 653 O O . GLY A 1 93 ? -30.144 20.089 20.309 1.00 23.38 92 GLY A O 1
ATOM 654 N N . ASP A 1 94 ? -31.170 18.357 19.299 1.00 23.22 93 ASP A N 1
ATOM 655 C CA . ASP A 1 94 ? -30.001 18.008 18.500 1.00 23.24 93 ASP A CA 1
ATOM 656 C C . ASP A 1 94 ? -29.660 19.163 17.559 1.00 21.39 93 ASP A C 1
ATOM 657 O O . ASP A 1 94 ? -30.547 19.784 16.982 1.00 19.60 93 ASP A O 1
ATOM 662 N N . LYS A 1 95 ? -28.361 19.450 17.419 1.00 21.26 94 LYS A N 1
ATOM 663 C CA . LYS A 1 95 ? -27.886 20.356 16.385 1.00 20.80 94 LYS A CA 1
ATOM 664 C C . LYS A 1 95 ? -27.799 19.591 15.068 1.00 18.40 94 LYS A C 1
ATOM 665 O O . LYS A 1 95 ? -27.332 18.468 15.045 1.00 17.04 94 LYS A O 1
ATOM 671 N N . VAL A 1 96 ? -28.259 20.224 13.987 1.00 16.79 95 VAL A N 1
ATOM 672 C CA . VAL A 1 96 ? -28.425 19.553 12.705 1.00 15.98 95 VAL A CA 1
ATOM 673 C C . VAL A 1 96 ? -28.076 20.532 11.588 1.00 15.08 95 VAL A C 1
ATOM 674 O O . VAL A 1 96 ? -27.858 21.718 11.821 1.00 14.95 95 VAL A O 1
ATOM 678 N N . ALA A 1 97 ? -28.061 20.017 10.363 1.00 14.91 96 ALA A N 1
ATOM 679 C CA . ALA A 1 97 ? -27.863 20.847 9.193 1.00 14.72 96 ALA A CA 1
ATOM 680 C C . ALA A 1 97 ? -28.642 20.268 8.019 1.00 15.22 96 ALA A C 1
ATOM 681 O O . ALA A 1 97 ? -28.975 19.084 7.990 1.00 15.56 96 ALA A O 1
ATOM 683 N N . VAL A 1 98 ? -28.932 21.148 7.064 1.00 15.79 97 VAL A N 1
ATOM 684 C CA . VAL A 1 98 ? -29.505 20.752 5.793 1.00 16.72 97 VAL A CA 1
ATOM 685 C C . VAL A 1 98 ? -28.641 21.366 4.700 1.00 16.42 97 VAL A C 1
ATOM 686 O O . VAL A 1 98 ? -28.243 22.532 4.796 1.00 14.65 97 VAL A O 1
ATOM 690 N N . GLY A 1 99 ? -28.351 20.542 3.685 1.00 16.31 98 GLY A N 1
ATOM 691 C CA . GLY A 1 99 ? -27.575 20.979 2.542 1.00 17.49 98 GLY A CA 1
ATOM 692 C C . GLY A 1 99 ? -28.487 21.425 1.406 1.00 18.52 98 GLY A C 1
ATOM 693 O O . GLY A 1 99 ? -29.499 22.093 1.652 1.00 18.13 98 GLY A O 1
ATOM 694 N N . CYS A 1 100 ? -28.139 21.008 0.178 1.00 19.14 99 CYS A N 1
ATOM 695 C CA . CYS A 1 100 ? -28.777 21.556 -1.007 1.00 21.08 99 CYS A CA 1
ATOM 696 C C . CYS A 1 100 ? -30.079 20.819 -1.317 1.00 20.61 99 CYS A C 1
ATOM 697 O O . CYS A 1 100 ? -30.934 21.371 -1.995 1.00 20.29 99 CYS A O 1
ATOM 700 N N . MET A 1 101 ? -30.253 19.604 -0.785 1.00 19.98 100 MET A N 1
ATOM 701 C CA . MET A 1 101 ? -31.394 18.779 -1.152 1.00 21.63 100 MET A CA 1
ATOM 702 C C . MET A 1 101 ? -32.256 18.445 0.056 1.00 20.42 100 MET A C 1
ATOM 703 O O . MET A 1 101 ? -31.736 18.288 1.158 1.00 20.08 100 MET A O 1
ATOM 708 N N . VAL A 1 102 ? -33.567 18.307 -0.192 1.00 19.35 101 VAL A N 1
ATOM 709 C CA . VAL A 1 102 ? -34.518 17.918 0.839 1.00 19.33 101 VAL A CA 1
ATOM 710 C C . VAL A 1 102 ? -35.304 16.683 0.404 1.00 19.75 101 VAL A C 1
ATOM 711 O O . VAL A 1 102 ? -36.148 16.197 1.144 1.00 20.47 101 VAL A O 1
ATOM 715 N N . GLY A 1 103 ? -35.003 16.148 -0.779 1.00 19.78 102 GLY A N 1
ATOM 716 C CA . GLY A 1 103 ? -35.714 14.984 -1.276 1.00 20.66 102 GLY A CA 1
ATOM 717 C C . GLY A 1 103 ? -35.111 14.483 -2.584 1.00 20.99 102 GLY A C 1
ATOM 718 O O . GLY A 1 103 ? -34.340 15.187 -3.227 1.00 19.14 102 GLY A O 1
ATOM 719 N N . SER A 1 104 ? -35.450 13.242 -2.923 1.00 22.53 103 SER A N 1
ATOM 720 C CA . SER A 1 104 ? -35.087 12.640 -4.191 1.00 24.74 103 SER A CA 1
ATOM 721 C C . SER A 1 104 ? -36.087 11.525 -4.482 1.00 27.02 103 SER A C 1
ATOM 722 O O . SER A 1 104 ? -36.948 11.256 -3.654 1.00 27.35 103 SER A O 1
ATOM 725 N N . CYS A 1 105 ? -35.991 10.896 -5.659 1.00 29.54 104 CYS A N 1
ATOM 726 C CA . CYS A 1 105 ? -36.987 9.911 -6.056 1.00 32.35 104 CYS A CA 1
ATOM 727 C C . CYS A 1 105 ? -36.904 8.686 -5.143 1.00 33.80 104 CYS A C 1
ATOM 728 O O . CYS A 1 105 ? -37.921 8.052 -4.874 1.00 34.05 104 CYS A O 1
ATOM 731 N N . GLY A 1 106 ? -35.686 8.343 -4.698 1.00 34.29 105 GLY A N 1
ATOM 732 C CA . GLY A 1 106 ? -35.489 7.289 -3.715 1.00 35.94 105 GLY A CA 1
ATOM 733 C C . GLY A 1 106 ? -35.521 5.867 -4.292 1.00 38.79 105 GLY A C 1
ATOM 734 O O . GLY A 1 106 ? -35.377 4.909 -3.535 1.00 38.01 105 GLY A O 1
ATOM 735 N N . GLN A 1 107 ? -35.689 5.718 -5.616 1.00 41.04 106 GLN A N 1
ATOM 736 C CA . GLN A 1 107 ? -35.825 4.396 -6.219 1.00 43.29 106 GLN A CA 1
ATOM 737 C C . GLN A 1 107 ? -34.884 4.196 -7.412 1.00 41.84 106 GLN A C 1
ATOM 738 O O . GLN A 1 107 ? -34.803 3.084 -7.926 1.00 42.83 106 GLN A O 1
ATOM 744 N N . CYS A 1 108 ? -34.180 5.245 -7.865 1.00 38.69 107 CYS A N 1
ATOM 745 C CA . CYS A 1 108 ? -33.244 5.107 -8.975 1.00 38.35 107 CYS A CA 1
ATOM 746 C C . CYS A 1 108 ? -31.916 4.553 -8.460 1.00 37.91 107 CYS A C 1
ATOM 747 O O . CYS A 1 108 ? -31.659 4.562 -7.260 1.00 36.57 107 CYS A O 1
ATOM 750 N N . TYR A 1 109 ? -31.067 4.079 -9.378 1.00 39.39 108 TYR A N 1
ATOM 751 C CA . TYR A 1 109 ? -29.787 3.493 -9.008 1.00 40.20 108 TYR A CA 1
ATOM 752 C C . TYR A 1 109 ? -28.962 4.488 -8.184 1.00 37.75 108 TYR A C 1
ATOM 753 O O . TYR A 1 109 ? -28.294 4.099 -7.228 1.00 36.70 108 TYR A O 1
ATOM 762 N N . ASN A 1 110 ? -28.996 5.769 -8.562 1.00 36.34 109 ASN A N 1
ATOM 763 C CA . ASN A 1 110 ? -28.214 6.784 -7.874 1.00 35.78 109 ASN A CA 1
ATOM 764 C C . ASN A 1 110 ? -28.679 6.920 -6.426 1.00 33.55 109 ASN A C 1
ATOM 765 O O . ASN A 1 110 ? -27.846 6.931 -5.517 1.00 31.46 109 ASN A O 1
ATOM 770 N N . CYS A 1 111 ? -29.999 7.025 -6.232 1.00 32.45 110 CYS A N 1
ATOM 771 C CA . CYS A 1 111 ? -30.581 7.130 -4.901 1.00 34.05 110 CYS A CA 1
ATOM 772 C C . CYS A 1 111 ? -30.246 5.895 -4.056 1.00 35.74 110 CYS A C 1
ATOM 773 O O . CYS A 1 111 ? -29.860 6.022 -2.896 1.00 35.71 110 CYS A O 1
ATOM 776 N N . GLN A 1 112 ? -30.370 4.705 -4.650 1.00 38.84 111 GLN A N 1
ATOM 777 C CA . GLN A 1 112 ? -30.111 3.445 -3.964 1.00 42.05 111 GLN A CA 1
ATOM 778 C C . GLN A 1 112 ? -28.652 3.351 -3.522 1.00 42.12 111 GLN A C 1
ATOM 779 O O . GLN A 1 112 ? -28.366 2.798 -2.462 1.00 43.79 111 GLN A O 1
ATOM 785 N N . SER A 1 113 ? -27.736 3.877 -4.347 1.00 40.86 112 SER A N 1
ATOM 786 C CA . SER A 1 113 ? -26.308 3.782 -4.087 1.00 41.14 112 SER A CA 1
ATOM 787 C C . SER A 1 113 ? -25.811 4.986 -3.285 1.00 38.69 112 SER A C 1
ATOM 788 O O . SER A 1 113 ? -24.607 5.197 -3.187 1.00 39.49 112 SER A O 1
ATOM 791 N N . GLY A 1 114 ? -26.738 5.787 -2.737 1.00 37.18 113 GLY A N 1
ATOM 792 C CA . GLY A 1 114 ? -26.401 6.886 -1.842 1.00 35.52 113 GLY A CA 1
ATOM 793 C C . GLY A 1 114 ? -25.833 8.111 -2.562 1.00 34.33 113 GLY A C 1
ATOM 794 O O . GLY A 1 114 ? -25.116 8.898 -1.947 1.00 34.22 113 GLY A O 1
ATOM 795 N N . MET A 1 115 ? -26.164 8.271 -3.852 1.00 33.53 114 MET A N 1
ATOM 796 C CA . MET A 1 115 ? -25.740 9.419 -4.641 1.00 33.03 114 MET A CA 1
ATOM 797 C C . MET A 1 115 ? -26.973 10.219 -5.072 1.00 30.54 114 MET A C 1
ATOM 798 O O . MET A 1 115 ? -27.225 10.419 -6.259 1.00 28.97 114 MET A O 1
ATOM 803 N N . GLU A 1 116 ? -27.719 10.704 -4.078 1.00 27.83 115 GLU A N 1
ATOM 804 C CA . GLU A 1 116 ? -29.010 11.336 -4.302 1.00 28.92 115 GLU A CA 1
ATOM 805 C C . GLU A 1 116 ? -28.828 12.641 -5.074 1.00 27.06 115 GLU A C 1
ATOM 806 O O . GLU A 1 116 ? -29.733 13.074 -5.770 1.00 28.87 115 GLU A O 1
ATOM 812 N N . ASN A 1 117 ? -27.648 13.251 -4.956 1.00 25.87 116 ASN A N 1
ATOM 813 C CA . ASN A 1 117 ? -27.335 14.474 -5.676 1.00 24.63 116 ASN A CA 1
ATOM 814 C C . ASN A 1 117 ? -27.335 14.237 -7.185 1.00 25.09 116 ASN A C 1
ATOM 815 O O . ASN A 1 117 ? -27.413 15.194 -7.941 1.00 25.17 116 ASN A O 1
ATOM 820 N N . TYR A 1 118 ? -27.258 12.975 -7.627 1.00 25.03 117 TYR A N 1
ATOM 821 C CA . TYR A 1 118 ? -27.329 12.674 -9.049 1.00 26.26 117 TYR A CA 1
ATOM 822 C C . TYR A 1 118 ? -28.625 11.943 -9.394 1.00 27.16 117 TYR A C 1
ATOM 823 O O . TYR A 1 118 ? -28.698 11.256 -10.409 1.00 30.02 117 TYR A O 1
ATOM 832 N N . CYS A 1 119 ? -29.650 12.101 -8.553 1.00 27.27 118 CYS A N 1
ATOM 833 C CA . CYS A 1 119 ? -30.991 11.673 -8.902 1.00 27.76 118 CYS A CA 1
ATOM 834 C C . CYS A 1 119 ? -31.484 12.522 -10.071 1.00 28.03 118 CYS A C 1
ATOM 835 O O . CYS A 1 119 ? -31.261 13.727 -10.076 1.00 27.17 118 CYS A O 1
ATOM 838 N N . PRO A 1 120 ? -32.173 11.940 -11.079 1.00 29.23 119 PRO A N 1
ATOM 839 C CA . PRO A 1 120 ? -32.799 12.733 -12.137 1.00 30.91 119 PRO A CA 1
ATOM 840 C C . PRO A 1 120 ? -33.835 13.740 -11.630 1.00 31.42 119 PRO A C 1
ATOM 841 O O . PRO A 1 120 ? -34.083 14.744 -12.292 1.00 32.05 119 PRO A O 1
ATOM 845 N N . GLU A 1 121 ? -34.449 13.455 -10.471 1.00 30.94 120 GLU A N 1
ATOM 846 C CA . GLU A 1 121 ? -35.536 14.263 -9.941 1.00 31.97 120 GLU A CA 1
ATOM 847 C C . GLU A 1 121 ? -35.195 14.747 -8.533 1.00 29.48 120 GLU A C 1
ATOM 848 O O . GLU A 1 121 ? -35.851 14.362 -7.569 1.00 28.47 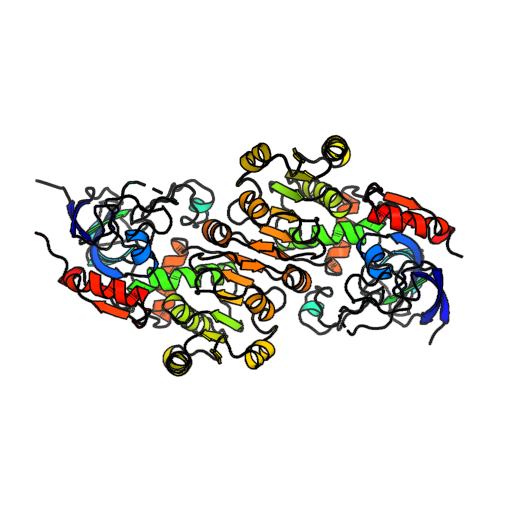120 GLU A O 1
ATOM 854 N N . PRO A 1 122 ? -34.162 15.599 -8.354 1.00 28.50 121 PRO A N 1
ATOM 855 C CA . PRO A 1 122 ? -33.814 16.103 -7.024 1.00 26.88 121 PRO A CA 1
ATOM 856 C C . PRO A 1 122 ? -34.846 17.124 -6.547 1.00 27.59 121 PRO A C 1
ATOM 857 O O . PRO A 1 122 ? -35.438 17.828 -7.358 1.00 28.84 121 PRO A O 1
ATOM 861 N N . ASN A 1 123 ? -35.120 17.134 -5.235 1.00 26.63 122 ASN A N 1
ATOM 862 C CA . ASN A 1 123 ? -35.892 18.196 -4.620 1.00 25.84 122 ASN A CA 1
ATOM 863 C C . ASN A 1 123 ? -34.923 19.100 -3.867 1.00 24.65 122 ASN A C 1
ATOM 864 O O . ASN A 1 123 ? -34.367 18.721 -2.835 1.00 22.33 122 ASN A O 1
ATOM 869 N N . MET A 1 124 ? -34.726 20.295 -4.421 1.00 24.42 123 MET A N 1
ATOM 870 C CA . MET A 1 124 ? -33.742 21.234 -3.919 1.00 24.19 123 MET A CA 1
ATOM 871 C C . MET A 1 124 ? -34.364 22.051 -2.788 1.00 23.16 123 MET A C 1
ATOM 872 O O . MET A 1 124 ? -35.529 22.439 -2.860 1.00 23.34 123 MET A O 1
ATOM 877 N N . ALA A 1 125 ? -33.564 22.328 -1.754 1.00 22.32 124 ALA A N 1
ATOM 878 C CA . ALA A 1 125 ? -34.004 23.116 -0.611 1.00 22.63 124 ALA A CA 1
ATOM 879 C C . ALA A 1 125 ? -34.559 24.464 -1.066 1.00 22.66 124 ALA A C 1
ATOM 880 O O . ALA A 1 125 ? -35.614 24.899 -0.599 1.00 22.88 124 ALA A O 1
ATOM 882 N N . ASP A 1 126 ? -33.860 25.110 -1.999 1.00 23.53 125 ASP A N 1
ATOM 883 C CA . ASP A 1 126 ? -34.214 26.463 -2.411 1.00 25.68 125 ASP A CA 1
ATOM 884 C C . ASP A 1 126 ? -35.221 26.434 -3.557 1.00 27.06 125 ASP A C 1
ATOM 885 O O . ASP A 1 126 ? -35.609 27.483 -4.063 1.00 28.07 125 ASP A O 1
ATOM 890 N N . GLY A 1 127 ? -35.617 25.227 -3.978 1.00 28.66 126 GLY A N 1
ATOM 891 C CA . GLY A 1 127 ? -36.683 25.054 -4.946 1.00 32.22 126 GLY A CA 1
ATOM 892 C C . GLY A 1 127 ? -36.230 25.293 -6.381 1.00 34.13 126 GLY A C 1
ATOM 893 O O . GLY A 1 127 ? -37.073 25.435 -7.261 1.00 38.03 126 GLY A O 1
ATOM 894 N N . SER A 1 128 ? -34.912 25.326 -6.612 1.00 35.29 127 SER A N 1
ATOM 895 C CA . SER A 1 128 ? -34.384 25.603 -7.935 1.00 37.21 127 SER A CA 1
ATOM 896 C C . SER A 1 128 ? -34.685 24.415 -8.849 1.00 39.01 127 SER A C 1
ATOM 897 O O . SER A 1 128 ? -34.576 23.261 -8.429 1.00 36.00 127 SER A O 1
ATOM 900 N N . VAL A 1 129 ? -35.077 24.721 -10.091 1.00 43.47 128 VAL A N 1
ATOM 901 C CA . VAL A 1 129 ? -35.465 23.693 -11.042 1.00 46.86 128 VAL A CA 1
ATOM 902 C C . VAL A 1 129 ? -34.197 22.989 -11.517 1.00 48.56 128 VAL A C 1
ATOM 903 O O . VAL A 1 129 ? -33.498 23.486 -12.397 1.00 49.90 128 VAL A O 1
ATOM 907 N N . TYR A 1 130 ? -33.902 21.840 -10.894 1.00 50.17 129 TYR A N 1
ATOM 908 C CA . TYR A 1 130 ? -32.788 20.988 -11.289 1.00 49.74 129 TYR A CA 1
ATOM 909 C C . TYR A 1 130 ? -33.334 19.610 -11.687 1.00 47.49 129 TYR A C 1
ATOM 910 O O . TYR A 1 130 ? -34.023 19.546 -12.720 1.00 45.88 129 TYR A O 1
ATOM 912 N N . GLN A 1 133 ? -37.754 19.575 -13.326 1.00 57.57 132 GLN A N 1
ATOM 913 C CA . GLN A 1 133 ? -38.837 19.569 -12.304 1.00 57.32 132 GLN A CA 1
ATOM 914 C C . GLN A 1 133 ? -38.211 19.755 -10.920 1.00 54.20 132 GLN A C 1
ATOM 915 O O . GLN A 1 133 ? -37.151 20.372 -10.803 1.00 56.25 132 GLN A O 1
ATOM 917 N N . GLY A 1 134 ? -38.880 19.224 -9.884 1.00 50.81 133 GLY A N 1
ATOM 918 C CA . GLY A 1 134 ? -38.543 19.491 -8.493 1.00 46.34 133 GLY A CA 1
ATOM 919 C C . GLY A 1 134 ? -39.689 20.210 -7.781 1.00 46.05 133 GLY A C 1
ATOM 920 O O . GLY A 1 134 ? -40.364 21.037 -8.392 1.00 45.76 133 GLY A O 1
ATOM 921 N N . GLU A 1 135 ? -39.906 19.884 -6.495 1.00 43.49 134 GLU A N 1
ATOM 922 C CA . GLU A 1 135 ? -41.004 20.449 -5.719 1.00 42.91 134 GLU A CA 1
ATOM 923 C C . GLU A 1 135 ? -40.695 21.906 -5.362 1.00 41.63 134 GLU A C 1
ATOM 924 O O . GLU A 1 135 ? -39.536 22.270 -5.167 1.00 41.67 134 GLU A O 1
ATOM 926 N N . ARG A 1 136 ? -41.754 22.725 -5.276 1.00 41.11 135 ARG A N 1
ATOM 927 C CA . ARG A 1 136 ? -41.654 24.097 -4.801 1.00 40.32 135 ARG A CA 1
ATOM 928 C C . ARG A 1 136 ? -41.203 24.077 -3.337 1.00 37.98 135 ARG A C 1
ATOM 929 O O . ARG A 1 136 ? -41.743 23.321 -2.530 1.00 37.14 135 ARG A O 1
ATOM 932 N N . SER A 1 137 ? -40.154 24.845 -3.030 1.00 33.45 136 SER A N 1
ATOM 933 C CA . SER A 1 137 ? -39.630 24.921 -1.677 1.00 31.23 136 SER A CA 1
ATOM 934 C C . SER A 1 137 ? -39.069 26.316 -1.409 1.00 28.89 136 SER A C 1
ATOM 935 O O . SER A 1 137 ? -38.805 27.087 -2.326 1.00 28.08 136 SER A O 1
ATOM 938 N N . TYR A 1 138 ? -38.922 26.638 -0.125 1.00 27.86 137 TYR A N 1
ATOM 939 C CA . TYR A 1 138 ? -38.212 27.829 0.308 1.00 28.05 137 TYR A CA 1
ATOM 940 C C . TYR A 1 138 ? -36.947 27.370 1.017 1.00 25.71 137 TYR A C 1
ATOM 941 O O . TYR A 1 138 ? -37.000 26.451 1.819 1.00 23.86 137 TYR A O 1
ATOM 950 N N . GLY A 1 139 ? -35.819 28.017 0.704 1.00 25.02 138 GLY A N 1
ATOM 951 C CA . GLY A 1 139 ? -34.528 27.603 1.211 1.00 23.78 138 GLY A CA 1
ATOM 952 C C . GLY A 1 139 ? -34.341 27.918 2.693 1.00 23.59 138 GLY A C 1
ATOM 953 O O . GLY A 1 139 ? -35.266 28.350 3.385 1.00 23.28 138 GLY A O 1
ATOM 954 N N . GLY A 1 140 ? -33.098 27.722 3.139 1.00 23.54 139 GLY A N 1
ATOM 955 C CA . GLY A 1 140 ? -32.742 27.760 4.549 1.00 23.95 139 GLY A CA 1
ATOM 956 C C . GLY A 1 140 ? -32.490 29.158 5.113 1.00 24.18 139 GLY A C 1
ATOM 957 O O . GLY A 1 140 ? -32.287 29.304 6.316 1.00 23.37 139 GLY A O 1
ATOM 958 N N . CYS A 1 141 ? -32.504 30.185 4.261 1.00 25.51 140 CYS A N 1
ATOM 959 C CA . CYS A 1 141 ? -32.406 31.550 4.746 1.00 25.54 140 CYS A CA 1
ATOM 960 C C . CYS A 1 141 ? -33.766 31.978 5.287 1.00 24.83 140 CYS A C 1
ATOM 961 O O . CYS A 1 141 ? -34.400 32.888 4.764 1.00 23.49 140 CYS A O 1
ATOM 964 N N . SER A 1 142 ? -34.186 31.288 6.354 1.00 23.38 141 SER A N 1
ATOM 965 C CA . SER A 1 142 ? -35.522 31.390 6.906 1.00 23.50 141 SER A CA 1
ATOM 966 C C . SER A 1 142 ? -35.460 30.972 8.366 1.00 22.50 141 SER A C 1
ATOM 967 O O . SER A 1 142 ? -34.474 30.378 8.787 1.00 21.66 141 SER A O 1
ATOM 970 N N . ASN A 1 143 ? -36.538 31.231 9.103 1.00 22.57 142 ASN A N 1
ATOM 971 C CA . ASN A 1 143 ? -36.550 31.048 10.546 1.00 22.55 142 ASN A CA 1
ATOM 972 C C . ASN A 1 143 ? -36.747 29.577 10.904 1.00 22.20 142 ASN A C 1
ATOM 973 O O . ASN A 1 143 ? -36.304 29.138 11.959 1.00 21.95 142 ASN A O 1
ATOM 978 N N . VAL A 1 144 ? -37.406 28.809 10.027 1.00 22.41 143 VAL A N 1
ATOM 979 C CA . VAL A 1 144 ? -37.753 27.430 10.338 1.00 21.77 143 VAL A CA 1
ATOM 980 C C . VAL A 1 144 ? -37.770 26.611 9.050 1.00 21.75 143 VAL A C 1
ATOM 981 O O . VAL A 1 144 ? -38.129 27.122 8.000 1.00 20.66 143 VAL A O 1
ATOM 985 N N . MET A 1 145 ? -37.380 25.337 9.166 1.00 23.15 144 MET A N 1
ATOM 986 C CA . MET A 1 145 ? -37.396 24.381 8.069 1.00 24.60 144 MET A CA 1
ATOM 987 C C . MET A 1 145 ? -38.055 23.089 8.540 1.00 22.41 144 MET A C 1
ATOM 988 O O . MET A 1 145 ? -37.948 22.725 9.707 1.00 21.34 144 MET A O 1
ATOM 993 N N . VAL A 1 146 ? -38.722 22.399 7.614 1.00 20.93 145 VAL A N 1
ATOM 994 C CA . VAL A 1 146 ? -39.278 21.081 7.869 1.00 20.61 145 VAL A CA 1
ATOM 995 C C . VAL A 1 146 ? -38.765 20.168 6.763 1.00 19.69 145 VAL A C 1
ATOM 996 O O . VAL A 1 146 ? -38.977 20.448 5.593 1.00 18.61 145 VAL A O 1
ATOM 1000 N N . VAL A 1 147 ? -38.054 19.103 7.151 1.00 18.89 146 VAL A N 1
ATOM 1001 C CA . VAL A 1 147 ? -37.262 18.319 6.218 1.00 18.86 146 VAL A CA 1
ATOM 1002 C C . VAL A 1 147 ? -37.368 16.850 6.611 1.00 19.63 146 VAL A C 1
ATOM 1003 O O . VAL A 1 147 ? -37.366 16.530 7.800 1.00 19.21 146 VAL A O 1
ATOM 1007 N N . ASP A 1 148 ? -37.477 15.968 5.611 1.00 20.05 147 ASP A N 1
ATOM 1008 C CA . ASP A 1 148 ? -37.483 14.533 5.851 1.00 21.78 147 ASP A CA 1
ATOM 1009 C C . ASP A 1 148 ? -36.152 14.117 6.481 1.00 21.60 147 ASP A C 1
ATOM 1010 O O . ASP A 1 148 ? -35.093 14.549 6.043 1.00 19.99 147 ASP A O 1
ATOM 1015 N N . GLU A 1 149 ? -36.210 13.268 7.514 1.00 22.42 148 GLU A N 1
ATOM 1016 C CA . GLU A 1 149 ? -35.045 12.950 8.330 1.00 22.76 148 GLU A CA 1
ATOM 1017 C C . GLU A 1 149 ? -33.886 12.461 7.464 1.00 22.68 148 GLU A C 1
ATOM 1018 O O . GLU A 1 149 ? -32.721 12.661 7.819 1.00 21.88 148 GLU A O 1
ATOM 1024 N N . LYS A 1 150 ? -34.211 11.815 6.333 1.00 22.24 149 LYS A N 1
ATOM 1025 C CA . LYS A 1 150 ? -33.197 11.249 5.467 1.00 22.05 149 LYS A CA 1
ATOM 1026 C C . LYS A 1 150 ? -32.229 12.334 4.997 1.00 20.34 149 LYS A C 1
ATOM 1027 O O . LYS A 1 150 ? -31.057 12.043 4.806 1.00 20.35 149 LYS A O 1
ATOM 1033 N N . PHE A 1 151 ? -32.721 13.566 4.810 1.00 19.16 150 PHE A N 1
ATOM 1034 C CA . PHE A 1 151 ? -31.936 14.656 4.251 1.00 18.47 150 PHE A CA 1
ATOM 1035 C C . PHE A 1 151 ? -31.399 15.605 5.327 1.00 17.68 150 PHE A C 1
ATOM 1036 O O . PHE A 1 151 ? -30.845 16.654 5.000 1.00 16.18 150 PHE A O 1
ATOM 1044 N N . VAL A 1 152 ? -31.503 15.206 6.601 1.00 17.45 151 VAL A N 1
ATOM 1045 C CA . VAL A 1 152 ? -30.983 15.995 7.712 1.00 17.13 151 VAL A CA 1
ATOM 1046 C C . VAL A 1 152 ? -29.643 15.403 8.156 1.00 17.43 151 VAL A C 1
ATOM 1047 O O . VAL A 1 152 ? -29.485 14.190 8.243 1.00 17.16 151 VAL A O 1
ATOM 1051 N N . LEU A 1 153 ? -28.685 16.296 8.428 1.00 17.35 152 LEU A N 1
ATOM 1052 C CA . LEU A 1 153 ? -27.349 15.928 8.849 1.00 18.48 152 LEU A CA 1
ATOM 1053 C C . LEU A 1 153 ? -27.190 16.175 10.342 1.00 19.20 152 LEU A C 1
ATOM 1054 O O . LEU A 1 153 ? -27.698 17.143 10.881 1.00 17.48 152 LEU A O 1
ATOM 1059 N N . ARG A 1 154 ? -26.438 15.297 10.992 1.00 21.26 153 ARG A N 1
ATOM 1060 C CA . ARG A 1 154 ? -26.024 15.483 12.367 1.00 23.14 153 ARG A CA 1
ATOM 1061 C C . ARG A 1 154 ? -24.864 16.477 12.389 1.00 23.01 153 ARG A C 1
ATOM 1062 O O . ARG A 1 154 ? -23.898 16.314 11.653 1.00 21.96 153 ARG A O 1
ATOM 1070 N N . TRP A 1 155 ? -24.984 17.524 13.210 1.00 23.37 154 TRP A N 1
ATOM 1071 C CA . TRP A 1 155 ? -23.936 18.523 13.352 1.00 23.46 154 TRP A CA 1
ATOM 1072 C C . TRP A 1 155 ? -22.948 18.078 14.431 1.00 25.26 154 TRP A C 1
ATOM 1073 O O . TRP A 1 155 ? -23.350 17.885 15.571 1.00 24.98 154 TRP A O 1
ATOM 1084 N N . PRO A 1 156 ? -21.632 17.936 14.133 1.00 26.20 155 PRO A N 1
ATOM 1085 C CA . PRO A 1 156 ? -20.654 17.510 15.139 1.00 28.84 155 PRO A CA 1
ATOM 1086 C C . PRO A 1 156 ? -20.500 18.548 16.251 1.00 30.17 155 PRO A C 1
ATOM 1087 O O . PRO A 1 156 ? -20.497 19.743 15.987 1.00 29.36 155 PRO A O 1
ATOM 1091 N N . GLU A 1 157 ? -20.365 18.090 17.497 1.00 35.07 156 GLU A N 1
ATOM 1092 C CA . GLU A 1 157 ? -20.497 18.981 18.642 1.00 38.13 156 GLU A CA 1
ATOM 1093 C C . GLU A 1 157 ? -19.334 19.970 18.711 1.00 38.65 156 GLU A C 1
ATOM 1094 O O . GLU A 1 157 ? -19.502 21.069 19.232 1.00 39.26 156 GLU A O 1
ATOM 1100 N N . ASN A 1 158 ? -18.163 19.585 18.188 1.00 39.01 157 ASN A N 1
ATOM 1101 C CA . ASN A 1 158 ? -16.960 20.378 18.378 1.00 40.52 157 ASN A CA 1
ATOM 1102 C C . ASN A 1 158 ? -16.745 21.371 17.233 1.00 38.90 157 ASN A C 1
ATOM 1103 O O . ASN A 1 158 ? -15.789 22.135 17.273 1.00 39.50 157 ASN A O 1
ATOM 1108 N N . LEU A 1 159 ? -17.634 21.396 16.232 1.00 36.54 158 LEU A N 1
ATOM 1109 C CA . LEU A 1 159 ? -17.604 22.433 15.206 1.00 34.66 158 LEU A CA 1
ATOM 1110 C C . LEU A 1 159 ? -18.585 23.538 15.580 1.00 32.55 158 LEU A C 1
ATOM 1111 O O . LEU A 1 159 ? -19.742 23.260 15.876 1.00 31.44 158 LEU A O 1
ATOM 1116 N N . PRO A 1 160 ? -18.191 24.830 15.534 1.00 31.84 159 PRO A N 1
ATOM 1117 C CA . PRO A 1 160 ? -19.165 25.913 15.686 1.00 30.75 159 PRO A CA 1
ATOM 1118 C C . PRO A 1 160 ? -20.028 26.006 14.428 1.00 27.92 159 PRO A C 1
ATOM 1119 O O . PRO A 1 160 ? -19.523 25.809 13.322 1.00 27.03 159 PRO A O 1
ATOM 1123 N N . GLN A 1 161 ? -21.326 26.295 14.609 1.00 25.94 160 GLN A N 1
ATOM 1124 C CA . GLN A 1 161 ? -22.263 26.352 13.503 1.00 25.18 160 GLN A CA 1
ATOM 1125 C C . GLN A 1 161 ? -22.031 27.619 12.682 1.00 25.92 160 GLN A C 1
ATOM 1126 O O . GLN A 1 161 ? -22.254 27.613 11.472 1.00 25.63 160 GLN A O 1
ATOM 1132 N N . ASP A 1 162 ? -21.575 28.699 13.327 1.00 27.88 161 ASP A N 1
ATOM 1133 C CA . ASP A 1 162 ? -21.442 29.977 12.642 1.00 29.58 161 ASP A CA 1
ATOM 1134 C C . ASP A 1 162 ? -20.301 29.929 11.621 1.00 30.40 161 ASP A C 1
ATOM 1135 O O . ASP A 1 162 ? -20.484 30.373 10.491 1.00 31.06 161 ASP A O 1
ATOM 1140 N N . LYS A 1 163 ? -19.148 29.366 11.994 1.00 32.65 162 LYS A N 1
ATOM 1141 C CA . LYS A 1 163 ? -17.993 29.293 11.101 1.00 34.81 162 LYS A CA 1
ATOM 1142 C C . LYS A 1 163 ? -18.023 28.013 10.267 1.00 32.95 162 LYS A C 1
ATOM 1143 O O . LYS A 1 163 ? -17.346 27.915 9.237 1.00 38.23 162 LYS A O 1
ATOM 1149 N N . GLY A 1 164 ? -18.777 27.014 10.735 1.00 30.10 163 GLY A N 1
ATOM 1150 C CA . GLY A 1 164 ? -18.798 25.715 10.090 1.00 27.86 163 GLY A CA 1
ATOM 1151 C C . GLY A 1 164 ? -19.840 25.604 8.979 1.00 24.96 163 GLY A C 1
ATOM 1152 O O . GLY A 1 164 ? -19.723 24.735 8.124 1.00 22.39 163 GLY A O 1
ATOM 1153 N N . VAL A 1 165 ? -20.864 26.466 8.986 1.00 25.07 164 VAL A N 1
ATOM 1154 C CA . VAL A 1 165 ? -22.023 26.245 8.127 1.00 23.35 164 VAL A CA 1
ATOM 1155 C C . VAL A 1 165 ? -21.609 26.257 6.648 1.00 23.07 164 VAL A C 1
ATOM 1156 O O . VAL A 1 165 ? -22.183 25.524 5.840 1.00 21.08 164 VAL A O 1
ATOM 1160 N N . ALA A 1 166 ? -20.582 27.042 6.301 1.00 22.49 165 ALA A N 1
ATOM 1161 C CA . ALA A 1 166 ? -20.089 27.115 4.928 1.00 23.56 165 ALA A CA 1
ATOM 1162 C C . ALA A 1 166 ? -19.477 25.794 4.449 1.00 22.56 165 ALA A C 1
ATOM 1163 O O . ALA A 1 166 ? -19.396 25.578 3.246 1.00 22.73 165 ALA A O 1
ATOM 1165 N N . LEU A 1 167 ? -19.053 24.910 5.365 1.00 21.99 166 LEU A N 1
ATOM 1166 C CA . LEU A 1 167 ? -18.566 23.593 4.985 1.00 22.50 166 LEU A CA 1
ATOM 1167 C C . LEU A 1 167 ? -19.613 22.807 4.198 1.00 22.82 166 LEU A C 1
ATOM 1168 O O . LEU A 1 167 ? -19.260 21.905 3.439 1.00 22.42 166 LEU A O 1
ATOM 1173 N N . LEU A 1 168 ? -20.895 23.115 4.423 1.00 22.53 167 LEU A N 1
ATOM 1174 C CA . LEU A 1 168 ? -21.982 22.421 3.753 1.00 23.17 167 LEU A CA 1
ATOM 1175 C C . LEU A 1 168 ? -21.938 22.658 2.247 1.00 24.06 167 LEU A C 1
ATOM 1176 O O . LEU A 1 168 ? -22.571 21.938 1.490 1.00 26.14 167 LEU A O 1
ATOM 1181 N N . CYS A 1 169 ? -21.205 23.692 1.835 1.00 24.21 168 CYS A N 1
ATOM 1182 C CA . CYS A 1 169 ? -21.068 24.053 0.439 1.00 22.94 168 CYS A CA 1
ATOM 1183 C C . CYS A 1 169 ? -19.602 23.927 0.028 1.00 23.45 168 CYS A C 1
ATOM 1184 O O . CYS A 1 169 ? -19.267 23.092 -0.802 1.00 24.72 168 CYS A O 1
ATOM 1187 N N . ALA A 1 170 ? -18.735 24.729 0.661 1.00 22.50 169 ALA A N 1
ATOM 1188 C CA . ALA A 1 170 ? -17.308 24.739 0.393 1.00 23.59 169 ALA A CA 1
ATOM 1189 C C . ALA A 1 170 ? -16.698 23.353 0.610 1.00 24.35 169 ALA A C 1
ATOM 1190 O O . ALA A 1 170 ? -15.888 22.895 -0.203 1.00 25.45 169 ALA A O 1
ATOM 1192 N N . GLY A 1 171 ? -17.107 22.690 1.698 1.00 22.73 170 GLY A N 1
ATOM 1193 C CA . GLY A 1 171 ? -16.512 21.427 2.090 1.00 22.77 170 GLY A CA 1
ATOM 1194 C C . GLY A 1 171 ? -16.915 20.267 1.186 1.00 22.29 170 GLY A C 1
ATOM 1195 O O . GLY A 1 171 ? -16.064 19.549 0.665 1.00 23.36 170 GLY A O 1
ATOM 1196 N N . VAL A 1 172 ? -18.219 20.059 1.028 1.00 21.31 171 VAL A N 1
ATOM 1197 C CA . VAL A 1 172 ? -18.697 18.854 0.375 1.00 21.19 171 VAL A CA 1
ATOM 1198 C C . VAL A 1 172 ? -18.271 18.869 -1.093 1.00 20.31 171 VAL A C 1
ATOM 1199 O O . VAL A 1 172 ? -17.910 17.830 -1.634 1.00 21.50 171 VAL A O 1
ATOM 1203 N N . VAL A 1 173 ? -18.298 20.049 -1.729 1.00 20.09 172 VAL A N 1
ATOM 1204 C CA . VAL A 1 173 ? -18.069 20.151 -3.163 1.00 21.04 172 VAL A CA 1
ATOM 1205 C C . VAL A 1 173 ? -16.662 19.653 -3.506 1.00 22.07 172 VAL A C 1
ATOM 1206 O O . VAL A 1 173 ? -16.467 19.049 -4.555 1.00 22.85 172 VAL A O 1
ATOM 1210 N N . VAL A 1 174 ? -15.682 19.912 -2.633 1.00 22.19 173 VAL A N 1
ATOM 1211 C CA . VAL A 1 174 ? -14.300 19.538 -2.914 1.00 24.05 173 VAL A CA 1
ATOM 1212 C C . VAL A 1 174 ? -13.984 18.152 -2.343 1.00 24.13 173 VAL A C 1
ATOM 1213 O O . VAL A 1 174 ? -13.240 17.389 -2.954 1.00 25.09 173 VAL A O 1
ATOM 1217 N N . TYR A 1 175 ? -14.598 17.794 -1.212 1.00 24.26 174 TYR A N 1
ATOM 1218 C CA . TYR A 1 175 ? -14.348 16.515 -0.559 1.00 25.99 174 TYR A CA 1
ATOM 1219 C C . TYR A 1 175 ? -14.817 15.348 -1.434 1.00 26.06 174 TYR A C 1
ATOM 1220 O O . TYR A 1 175 ? -14.127 14.333 -1.548 1.00 27.67 174 TYR A O 1
ATOM 1229 N N . SER A 1 176 ? -16.000 15.500 -2.038 1.00 24.61 175 SER A N 1
ATOM 1230 C CA . SER A 1 176 ? -16.668 14.430 -2.770 1.00 25.58 175 SER A CA 1
ATOM 1231 C C . SER A 1 176 ? -15.826 13.937 -3.950 1.00 23.96 175 SER A C 1
ATOM 1232 O O . SER A 1 176 ? -15.562 12.745 -4.057 1.00 24.34 175 SER A O 1
ATOM 1235 N N . PRO A 1 177 ? -15.384 14.803 -4.887 1.00 23.69 176 PRO A N 1
ATOM 1236 C CA . PRO A 1 177 ? -14.564 14.352 -6.015 1.00 24.83 176 PRO A CA 1
ATOM 1237 C C . PRO A 1 177 ? -13.209 13.767 -5.623 1.00 26.10 176 PRO A C 1
ATOM 1238 O O . PRO A 1 177 ? -12.744 12.825 -6.254 1.00 25.40 176 PRO A O 1
ATOM 1242 N N . MET A 1 178 ? -12.579 14.311 -4.574 1.00 27.47 177 MET A N 1
ATOM 1243 C CA . MET A 1 178 ? -11.272 13.824 -4.157 1.00 29.91 177 MET A CA 1
ATOM 1244 C C . MET A 1 178 ? -11.402 12.399 -3.618 1.00 29.18 177 MET A C 1
ATOM 1245 O O . MET A 1 178 ? -10.534 11.569 -3.865 1.00 30.08 177 MET A O 1
ATOM 1250 N N . LYS A 1 179 ? -12.503 12.116 -2.913 1.00 28.53 178 LYS A N 1
ATOM 1251 C CA . LYS A 1 179 ? -12.797 10.775 -2.428 1.00 30.25 178 LYS A CA 1
ATOM 1252 C C . LYS A 1 179 ? -13.101 9.841 -3.599 1.00 28.77 178 LYS A C 1
ATOM 1253 O O . LYS A 1 179 ? -12.620 8.717 -3.636 1.00 29.47 178 LYS A O 1
ATOM 1259 N N . HIS A 1 180 ? -13.910 10.309 -4.555 1.00 28.51 179 HIS A N 1
ATOM 1260 C CA . HIS A 1 180 ? -14.302 9.490 -5.693 1.00 28.93 179 HIS A CA 1
ATOM 1261 C C . HIS A 1 180 ? -13.058 9.061 -6.478 1.00 28.39 179 HIS A C 1
ATOM 1262 O O . HIS A 1 180 ? -12.976 7.929 -6.937 1.00 29.78 179 HIS A O 1
ATOM 1269 N N . LEU A 1 181 ? -12.079 9.958 -6.605 1.00 28.28 180 LEU A N 1
ATOM 1270 C CA . LEU A 1 181 ? -10.891 9.690 -7.405 1.00 29.67 180 LEU A CA 1
ATOM 1271 C C . LEU A 1 181 ? -9.799 8.997 -6.593 1.00 30.55 180 LEU A C 1
ATOM 1272 O O . LEU A 1 181 ? -8.758 8.676 -7.151 1.00 31.85 180 LEU A O 1
ATOM 1277 N N . GLY A 1 182 ? -10.021 8.781 -5.290 1.00 31.19 181 GLY A N 1
ATOM 1278 C CA . GLY A 1 182 ? -9.009 8.168 -4.440 1.00 32.77 181 GLY A CA 1
ATOM 1279 C C . GLY A 1 182 ? -7.805 9.082 -4.191 1.00 32.82 181 GLY A C 1
ATOM 1280 O O . GLY A 1 182 ? -6.707 8.600 -3.922 1.00 32.97 181 GLY A O 1
ATOM 1281 N N . LEU A 1 183 ? -8.030 10.402 -4.251 1.00 32.60 182 LEU A N 1
ATOM 1282 C CA . LEU A 1 183 ? -6.985 11.396 -4.061 1.00 34.52 182 LEU A CA 1
ATOM 1283 C C . LEU A 1 183 ? -6.828 11.768 -2.587 1.00 35.62 182 LEU A C 1
ATOM 1284 O O . LEU A 1 183 ? -5.902 12.499 -2.236 1.00 36.28 182 LEU A O 1
ATOM 1289 N N . ASP A 1 184 ? -7.728 11.259 -1.737 1.00 37.26 183 ASP A N 1
ATOM 1290 C CA . ASP A 1 184 ? -7.741 11.571 -0.317 1.00 38.59 183 ASP A CA 1
ATOM 1291 C C . ASP A 1 184 ? -6.794 10.632 0.428 1.00 40.99 183 ASP A C 1
ATOM 1292 O O . ASP A 1 184 ? -7.153 10.095 1.473 1.00 39.96 183 ASP A O 1
ATOM 1297 N N . LYS A 1 185 ? -5.578 10.459 -0.108 1.00 43.70 184 LYS A N 1
ATOM 1298 C CA . LYS A 1 185 ? -4.587 9.556 0.456 1.00 45.66 184 LYS A CA 1
ATOM 1299 C C . LYS A 1 185 ? -3.318 10.347 0.752 1.00 45.54 184 LYS A C 1
ATOM 1300 O O . LYS A 1 185 ? -3.032 11.334 0.071 1.00 46.89 184 LYS A O 1
ATOM 1306 N N . PRO A 1 186 ? -2.528 9.954 1.779 1.00 45.61 185 PRO A N 1
ATOM 1307 C CA . PRO A 1 186 ? -1.272 10.638 2.076 1.00 44.98 185 PRO A CA 1
ATOM 1308 C C . PRO A 1 186 ? -0.339 10.571 0.872 1.00 44.30 185 PRO A C 1
ATOM 1309 O O . PRO A 1 186 ? -0.344 9.583 0.147 1.00 45.67 185 PRO A O 1
ATOM 1313 N N . GLY A 1 187 ? 0.431 11.642 0.653 1.00 42.08 186 GLY A N 1
ATOM 1314 C CA . GLY A 1 187 ? 1.460 11.645 -0.373 1.00 41.62 186 GLY A CA 1
ATOM 1315 C C . GLY A 1 187 ? 1.030 12.341 -1.664 1.00 39.99 186 GLY A C 1
ATOM 1316 O O . GLY A 1 187 ? 1.879 12.699 -2.473 1.00 41.99 186 GLY A O 1
ATOM 1317 N N . LYS A 1 188 ? -0.277 12.542 -1.859 1.00 37.54 187 LYS A N 1
ATOM 1318 C CA . LYS A 1 188 ? -0.778 13.090 -3.109 1.00 35.96 187 LYS A CA 1
ATOM 1319 C C . LYS A 1 188 ? -0.507 14.591 -3.158 1.00 34.57 187 LYS A C 1
ATOM 1320 O O . LYS A 1 188 ? -0.649 15.283 -2.155 1.00 35.20 187 LYS A O 1
ATOM 1326 N N . HIS A 1 189 ? -0.113 15.074 -4.337 1.00 32.49 188 HIS A N 1
ATOM 1327 C CA . HIS A 1 189 ? 0.103 16.489 -4.579 1.00 31.41 188 HIS A CA 1
ATOM 1328 C C . HIS A 1 189 ? -1.063 17.033 -5.401 1.00 29.15 188 HIS A C 1
ATOM 1329 O O . HIS A 1 189 ? -1.245 16.635 -6.552 1.00 28.46 188 HIS A O 1
ATOM 1336 N N . ILE A 1 190 ? -1.822 17.963 -4.814 1.00 27.65 189 ILE A N 1
ATOM 1337 C CA . ILE A 1 190 ? -3.015 18.496 -5.445 1.00 26.83 189 ILE A CA 1
ATOM 1338 C C . ILE A 1 190 ? -2.856 20.002 -5.637 1.00 26.40 189 ILE A C 1
ATOM 1339 O O . ILE A 1 190 ? -2.498 20.717 -4.708 1.00 26.87 189 ILE A O 1
ATOM 1344 N N . GLY A 1 191 ? -3.113 20.468 -6.862 1.00 25.94 190 GLY A N 1
ATOM 1345 C CA . GLY A 1 191 ? -3.167 21.891 -7.156 1.00 26.35 190 GLY A CA 1
ATOM 1346 C C . GLY A 1 191 ? -4.594 22.423 -7.042 1.00 25.68 190 GLY A C 1
ATOM 1347 O O . GLY A 1 191 ? -5.539 21.728 -7.405 1.00 26.10 190 GLY A O 1
ATOM 1348 N N . VAL A 1 192 ? -4.737 23.647 -6.519 1.00 25.40 191 VAL A N 1
ATOM 1349 C CA . VAL A 1 192 ? -6.033 24.264 -6.297 1.00 24.72 191 VAL A CA 1
ATOM 1350 C C . VAL A 1 192 ? -6.031 25.636 -6.965 1.00 25.28 191 VAL A C 1
ATOM 1351 O O . VAL A 1 192 ? -5.245 26.507 -6.590 1.00 26.06 191 VAL A O 1
ATOM 1355 N N . PHE A 1 193 ? -6.919 25.817 -7.953 1.00 25.04 192 PHE A N 1
ATOM 1356 C CA . PHE A 1 193 ? -7.070 27.098 -8.620 1.00 26.13 192 PHE A CA 1
ATOM 1357 C C . PHE A 1 193 ? -8.193 27.889 -7.966 1.00 26.32 192 PHE A C 1
ATOM 1358 O O . PHE A 1 193 ? -9.340 27.439 -7.943 1.00 25.68 192 PHE A O 1
ATOM 1366 N N . GLY A 1 194 ? -7.830 29.075 -7.465 1.00 27.35 193 GLY A N 1
ATOM 1367 C CA . GLY A 1 194 ? -8.769 30.002 -6.865 1.00 28.34 193 GLY A CA 1
ATOM 1368 C C . GLY A 1 194 ? -8.856 29.779 -5.364 1.00 29.08 193 GLY A C 1
ATOM 1369 O O . GLY A 1 194 ? -9.321 28.733 -4.920 1.00 28.94 193 GLY A O 1
ATOM 1370 N N . LEU A 1 195 ? -8.392 30.764 -4.591 1.00 29.94 194 LEU A N 1
ATOM 1371 C CA . LEU A 1 195 ? -8.443 30.658 -3.146 1.00 30.38 194 LEU A CA 1
ATOM 1372 C C . LEU A 1 195 ? -9.596 31.499 -2.603 1.00 30.59 194 LEU A C 1
ATOM 1373 O O . LEU A 1 195 ? -9.391 32.593 -2.079 1.00 31.88 194 LEU A O 1
ATOM 1378 N N . GLY A 1 196 ? -10.810 30.964 -2.742 1.00 28.48 195 GLY A N 1
ATOM 1379 C CA . GLY A 1 196 ? -11.970 31.461 -2.021 1.00 27.28 195 GLY A CA 1
ATOM 1380 C C . GLY A 1 196 ? -12.444 30.415 -1.019 1.00 26.21 195 GLY A C 1
ATOM 1381 O O . GLY A 1 196 ? -11.629 29.677 -0.467 1.00 26.08 195 GLY A O 1
ATOM 1382 N N . GLY A 1 197 ? -13.763 30.350 -0.809 1.00 25.80 196 GLY A N 1
ATOM 1383 C CA . GLY A 1 197 ? -14.350 29.375 0.093 1.00 25.16 196 GLY A CA 1
ATOM 1384 C C . GLY A 1 197 ? -13.965 27.937 -0.260 1.00 24.21 196 GLY A C 1
ATOM 1385 O O . GLY A 1 197 ? -13.435 27.211 0.583 1.00 23.37 196 GLY A O 1
ATOM 1386 N N . LEU A 1 198 ? -14.256 27.516 -1.498 1.00 23.52 197 LEU A N 1
ATOM 1387 C CA . LEU A 1 198 ? -13.957 26.152 -1.916 1.00 23.30 197 LEU A CA 1
ATOM 1388 C C . LEU A 1 198 ? -12.454 25.910 -1.875 1.00 23.25 197 LEU A C 1
ATOM 1389 O O . LEU A 1 198 ? -11.997 24.910 -1.324 1.00 22.94 197 LEU A O 1
ATOM 1394 N N . GLY A 1 199 ? -11.699 26.839 -2.480 1.00 23.26 198 GLY A N 1
ATOM 1395 C CA . GLY A 1 199 ? -10.256 26.724 -2.571 1.00 23.12 198 GLY A CA 1
ATOM 1396 C C . GLY A 1 199 ? -9.599 26.538 -1.208 1.00 23.89 198 GLY A C 1
ATOM 1397 O O . GLY A 1 199 ? -8.801 25.618 -1.029 1.00 23.78 198 GLY A O 1
ATOM 1398 N N . SER A 1 200 ? -9.938 27.420 -0.257 1.00 23.61 199 SER A N 1
ATOM 1399 C CA . SER A 1 200 ? -9.288 27.429 1.041 1.00 24.59 199 SER A CA 1
ATOM 1400 C C . SER A 1 200 ? -9.588 26.140 1.806 1.00 23.98 199 SER A C 1
ATOM 1401 O O . SER A 1 200 ? -8.703 25.562 2.435 1.00 25.38 199 SER A O 1
ATOM 1404 N N . VAL A 1 201 ? -10.838 25.682 1.732 1.00 23.08 200 VAL A N 1
ATOM 1405 C CA . VAL A 1 201 ? -11.256 24.477 2.431 1.00 22.83 200 VAL A CA 1
ATOM 1406 C C . VAL A 1 201 ? -10.598 23.254 1.788 1.00 22.13 200 VAL A C 1
ATOM 1407 O O . VAL A 1 201 ? -10.234 22.307 2.480 1.00 22.57 200 VAL A O 1
ATOM 1411 N N . ALA A 1 202 ? -10.445 23.275 0.465 1.00 22.06 201 ALA A N 1
ATOM 1412 C CA . ALA A 1 202 ? -9.780 22.195 -0.249 1.00 21.99 201 ALA A CA 1
ATOM 1413 C C . ALA A 1 202 ? -8.352 22.029 0.267 1.00 22.58 201 ALA A C 1
ATOM 1414 O O . ALA A 1 202 ? -7.929 20.918 0.580 1.00 21.84 201 ALA A O 1
ATOM 1416 N N . VAL A 1 203 ? -7.628 23.151 0.376 1.00 22.88 202 VAL A N 1
ATOM 1417 C CA . VAL A 1 203 ? -6.277 23.147 0.912 1.00 24.52 202 VAL A CA 1
ATOM 1418 C C . VAL A 1 203 ? -6.269 22.469 2.279 1.00 24.82 202 VAL A C 1
ATOM 1419 O O . VAL A 1 203 ? -5.422 21.621 2.542 1.00 25.07 202 VAL A O 1
ATOM 1423 N N . LYS A 1 204 ? -7.209 22.859 3.144 1.00 24.83 203 LYS A N 1
ATOM 1424 C CA . LYS A 1 204 ? -7.243 22.359 4.507 1.00 25.77 203 LYS A CA 1
ATOM 1425 C C . LYS A 1 204 ? -7.559 20.863 4.536 1.00 25.05 203 LYS A C 1
ATOM 1426 O O . LYS A 1 204 ? -6.976 20.125 5.321 1.00 25.14 203 LYS A O 1
ATOM 1432 N N . PHE A 1 205 ? -8.459 20.406 3.667 1.00 24.99 204 PHE A N 1
ATOM 1433 C CA . PHE A 1 205 ? -8.740 18.984 3.556 1.00 25.89 204 PHE A CA 1
ATOM 1434 C C . PHE A 1 205 ? -7.514 18.227 3.051 1.00 26.00 204 PHE A C 1
ATOM 1435 O O . PHE A 1 205 ? -7.184 17.177 3.595 1.00 25.33 204 PHE A O 1
ATOM 1443 N N . ILE A 1 206 ? -6.843 18.763 2.021 1.00 25.24 205 ILE A N 1
ATOM 1444 C CA . ILE A 1 206 ? -5.694 18.099 1.426 1.00 26.44 205 ILE A CA 1
ATOM 1445 C C . ILE A 1 206 ? -4.617 17.883 2.490 1.00 27.64 205 ILE A C 1
ATOM 1446 O O . ILE A 1 206 ? -4.067 16.795 2.587 1.00 27.93 205 ILE A O 1
ATOM 1451 N N . LYS A 1 207 ? -4.322 18.926 3.279 1.00 28.07 206 LYS A N 1
ATOM 1452 C CA . LYS A 1 207 ? -3.319 18.832 4.324 1.00 29.50 206 LYS A CA 1
ATOM 1453 C C . LYS A 1 207 ? -3.722 17.771 5.349 1.00 29.50 206 LYS A C 1
ATOM 1454 O O . LYS A 1 207 ? -2.891 16.972 5.759 1.00 29.89 206 LYS A O 1
ATOM 1460 N N . ALA A 1 208 ? -5.000 17.756 5.750 1.00 29.40 207 ALA A N 1
ATOM 1461 C CA . ALA A 1 208 ? -5.484 16.826 6.763 1.00 29.44 207 ALA A CA 1
ATOM 1462 C C . ALA A 1 208 ? -5.475 15.386 6.246 1.00 30.02 207 ALA A C 1
ATOM 1463 O O . ALA A 1 208 ? -5.358 14.461 7.041 1.00 31.06 207 ALA A O 1
ATOM 1465 N N . PHE A 1 209 ? -5.627 15.196 4.926 1.00 29.45 208 PHE A N 1
ATOM 1466 C CA . PHE A 1 209 ? -5.515 13.882 4.306 1.00 30.79 208 PHE A CA 1
ATOM 1467 C C . PHE A 1 209 ? -4.063 13.406 4.276 1.00 31.60 208 PHE A C 1
ATOM 1468 O O . PHE A 1 209 ? -3.817 12.242 3.978 1.00 31.92 208 PHE A O 1
ATOM 1476 N N . GLY A 1 210 ? -3.114 14.324 4.509 1.00 31.21 209 GLY A N 1
ATOM 1477 C CA . GLY A 1 210 ? -1.692 14.021 4.476 1.00 32.46 209 GLY A CA 1
ATOM 1478 C C . GLY A 1 210 ? -1.076 14.288 3.102 1.00 31.89 209 GLY A C 1
ATOM 1479 O O . GLY A 1 210 ? -0.033 13.745 2.766 1.00 32.34 209 GLY A O 1
ATOM 1480 N N . GLY A 1 211 ? -1.741 15.127 2.305 1.00 30.81 210 GLY A N 1
ATOM 1481 C CA . GLY A 1 211 ? -1.254 15.464 0.983 1.00 30.42 210 GLY A CA 1
ATOM 1482 C C . GLY A 1 211 ? -0.542 16.811 0.956 1.00 30.31 210 GLY A C 1
ATOM 1483 O O . GLY A 1 211 ? -0.368 17.465 1.979 1.00 30.33 210 GLY A O 1
ATOM 1484 N N . LYS A 1 212 ? -0.188 17.222 -0.260 1.00 30.21 211 LYS A N 1
ATOM 1485 C CA . LYS A 1 212 ? 0.538 18.447 -0.518 1.00 30.58 211 LYS A CA 1
ATOM 1486 C C . LYS A 1 212 ? -0.337 19.341 -1.392 1.00 28.34 211 LYS A C 1
ATOM 1487 O O . LYS A 1 212 ? -0.904 18.866 -2.369 1.00 26.67 211 LYS A O 1
ATOM 1493 N N . ALA A 1 213 ? -0.434 20.628 -1.045 1.00 27.94 212 ALA A N 1
ATOM 1494 C CA . ALA A 1 213 ? -1.328 21.546 -1.727 1.00 28.06 212 ALA A CA 1
ATOM 1495 C C . ALA A 1 213 ? -0.555 22.726 -2.310 1.00 28.86 212 ALA A C 1
ATOM 1496 O O . ALA A 1 213 ? 0.166 23.412 -1.587 1.00 30.78 212 ALA A O 1
ATOM 1498 N N . THR A 1 214 ? -0.752 22.969 -3.613 1.00 28.23 213 THR A N 1
ATOM 1499 C CA . THR A 1 214 ? -0.256 24.160 -4.280 1.00 28.88 213 THR A CA 1
ATOM 1500 C C . THR A 1 214 ? -1.447 25.008 -4.713 1.00 28.12 213 THR A C 1
ATOM 1501 O O . THR A 1 214 ? -2.401 24.497 -5.291 1.00 28.35 213 THR A O 1
ATOM 1505 N N . VAL A 1 215 ? -1.379 26.306 -4.421 1.00 28.96 214 VAL A N 1
ATOM 1506 C CA . VAL A 1 215 ? -2.443 27.242 -4.734 1.00 28.97 214 VAL A CA 1
ATOM 1507 C C . VAL A 1 215 ? -1.997 28.081 -5.924 1.00 29.54 214 VAL A C 1
ATOM 1508 O O . VAL A 1 215 ? -0.884 28.605 -5.919 1.00 30.61 214 VAL A O 1
ATOM 1512 N N . ILE A 1 216 ? -2.866 28.177 -6.940 1.00 29.20 215 ILE A N 1
ATOM 1513 C CA . ILE A 1 216 ? -2.703 29.130 -8.024 1.00 30.47 215 ILE A CA 1
ATOM 1514 C C . ILE A 1 216 ? -3.842 30.146 -7.944 1.00 30.65 215 ILE A C 1
ATOM 1515 O O . ILE A 1 216 ? -5.001 29.776 -8.094 1.00 31.15 215 ILE A O 1
ATOM 1520 N N . SER A 1 217 ? -3.489 31.420 -7.736 1.00 31.36 216 SER A N 1
ATOM 1521 C CA . SER A 1 217 ? -4.430 32.492 -7.449 1.00 31.23 216 SER A CA 1
ATOM 1522 C C . SER A 1 217 ? -4.183 33.671 -8.391 1.00 32.58 216 SER A C 1
ATOM 1523 O O . SER A 1 217 ? -3.079 33.823 -8.913 1.00 31.77 216 SER A O 1
ATOM 1526 N N . THR A 1 218 ? -5.213 34.512 -8.585 1.00 33.29 217 THR A N 1
ATOM 1527 C CA . THR A 1 218 ? -5.068 35.757 -9.327 1.00 35.21 217 THR A CA 1
ATOM 1528 C C . THR A 1 218 ? -4.633 36.894 -8.400 1.00 36.90 217 THR A C 1
ATOM 1529 O O . THR A 1 218 ? -4.211 37.936 -8.890 1.00 37.07 217 THR A O 1
ATOM 1533 N N . SER A 1 219 ? -4.748 36.682 -7.075 1.00 37.85 218 SER A N 1
ATOM 1534 C CA . SER A 1 219 ? -4.483 37.697 -6.060 1.00 39.77 218 SER A CA 1
ATOM 1535 C C . SER A 1 219 ? -3.151 37.428 -5.356 1.00 40.28 218 SER A C 1
ATOM 1536 O O . SER A 1 219 ? -3.070 36.545 -4.505 1.00 40.02 218 SER A O 1
ATOM 1539 N N . ARG A 1 220 ? -2.142 38.255 -5.649 1.00 41.55 219 ARG A N 1
ATOM 1540 C CA . ARG A 1 220 ? -0.825 38.147 -5.033 1.00 42.70 219 ARG A CA 1
ATOM 1541 C C . ARG A 1 220 ? -0.899 38.365 -3.516 1.00 43.13 219 ARG A C 1
ATOM 1542 O O . ARG A 1 220 ? -0.112 37.781 -2.769 1.00 42.77 219 ARG A O 1
ATOM 1544 N N . ARG A 1 221 ? -1.860 39.187 -3.068 1.00 43.34 220 ARG A N 1
ATOM 1545 C CA . ARG A 1 221 ? -2.001 39.539 -1.660 1.00 44.88 220 ARG A CA 1
ATOM 1546 C C . ARG A 1 221 ? -2.439 38.342 -0.810 1.00 42.19 220 ARG A C 1
ATOM 1547 O O . ARG A 1 221 ? -2.304 38.384 0.409 1.00 41.77 220 ARG A O 1
ATOM 1555 N N . LYS A 1 222 ? -2.961 37.277 -1.439 1.00 39.55 221 LYS A N 1
ATOM 1556 C CA . LYS A 1 222 ? -3.437 36.106 -0.712 1.00 37.76 221 LYS A CA 1
ATOM 1557 C C . LYS A 1 222 ? -2.300 35.134 -0.369 1.00 38.05 221 LYS A C 1
ATOM 1558 O O . LYS A 1 222 ? -2.540 34.100 0.262 1.00 37.65 221 LYS A O 1
ATOM 1564 N N . GLU A 1 223 ? -1.066 35.451 -0.774 1.00 39.33 222 GLU A N 1
ATOM 1565 C CA . GLU A 1 223 ? 0.057 34.550 -0.558 1.00 40.49 222 GLU A CA 1
ATOM 1566 C C . GLU A 1 223 ? 0.175 34.180 0.921 1.00 40.62 222 GLU A C 1
ATOM 1567 O O . GLU A 1 223 ? 0.252 33.001 1.271 1.00 39.35 222 GLU A O 1
ATOM 1573 N N . LYS A 1 224 ? 0.163 35.206 1.784 1.00 42.33 223 LYS A N 1
ATOM 1574 C CA . LYS A 1 224 ? 0.416 35.036 3.204 1.00 43.41 223 LYS A CA 1
ATOM 1575 C C . LYS A 1 224 ? -0.627 34.105 3.818 1.00 41.42 223 LYS A C 1
ATOM 1576 O O . LYS A 1 224 ? -0.271 33.137 4.480 1.00 40.95 223 LYS A O 1
ATOM 1582 N N . GLU A 1 225 ? -1.915 34.397 3.597 1.00 40.13 224 GLU A N 1
ATOM 1583 C CA . GLU A 1 225 ? -2.984 33.612 4.194 1.00 38.79 224 GLU A CA 1
ATOM 1584 C C . GLU A 1 225 ? -2.982 32.184 3.639 1.00 36.52 224 GLU A C 1
ATOM 1585 O O . GLU A 1 225 ? -3.339 31.243 4.352 1.00 35.35 224 GLU A O 1
ATOM 1591 N N . ALA A 1 226 ? -2.565 32.010 2.379 1.00 35.10 225 ALA A N 1
ATOM 1592 C CA . ALA A 1 226 ? -2.493 30.682 1.787 1.00 33.60 225 ALA A CA 1
ATOM 1593 C C . ALA A 1 226 ? -1.493 29.806 2.541 1.00 33.55 225 ALA A C 1
ATOM 1594 O O . ALA A 1 226 ? -1.800 28.657 2.879 1.00 32.07 225 ALA A O 1
ATOM 1596 N N . ILE A 1 227 ? -0.306 30.371 2.797 1.00 34.97 226 ILE A N 1
ATOM 1597 C CA . ILE A 1 227 ? 0.788 29.662 3.439 1.00 36.74 226 ILE A CA 1
ATOM 1598 C C . ILE A 1 227 ? 0.534 29.590 4.946 1.00 37.80 226 ILE A C 1
ATOM 1599 O O . ILE A 1 227 ? 0.567 28.510 5.524 1.00 36.49 226 ILE A O 1
ATOM 1604 N N . GLU A 1 228 ? 0.272 30.741 5.579 1.00 39.13 227 GLU A N 1
ATOM 1605 C CA . GLU A 1 228 ? 0.320 30.836 7.030 1.00 41.49 227 GLU A CA 1
ATOM 1606 C C . GLU A 1 228 ? -0.981 30.366 7.677 1.00 40.90 227 GLU A C 1
ATOM 1607 O O . GLU A 1 228 ? -0.946 29.817 8.775 1.00 42.22 227 GLU A O 1
ATOM 1613 N N . GLU A 1 229 ? -2.125 30.574 7.012 1.00 39.95 228 GLU A N 1
ATOM 1614 C CA . GLU A 1 229 ? -3.409 30.240 7.615 1.00 39.27 228 GLU A CA 1
ATOM 1615 C C . GLU A 1 229 ? -3.874 28.862 7.143 1.00 36.67 228 GLU A C 1
ATOM 1616 O O . GLU A 1 229 ? -4.290 28.042 7.956 1.00 36.73 228 GLU A O 1
ATOM 1622 N N . HIS A 1 230 ? -3.786 28.591 5.836 1.00 34.74 229 HIS A N 1
ATOM 1623 C CA . HIS A 1 230 ? -4.400 27.390 5.288 1.00 32.93 229 HIS A CA 1
ATOM 1624 C C . HIS A 1 230 ? -3.416 26.227 5.256 1.00 32.88 229 HIS A C 1
ATOM 1625 O O . HIS A 1 230 ? -3.846 25.079 5.215 1.00 32.36 229 HIS A O 1
ATOM 1632 N N . GLY A 1 231 ? -2.111 26.529 5.262 1.00 32.99 230 GLY A N 1
ATOM 1633 C CA . GLY A 1 231 ? -1.082 25.505 5.344 1.00 32.76 230 GLY A CA 1
ATOM 1634 C C . GLY A 1 231 ? -0.662 24.969 3.978 1.00 31.75 230 GLY A C 1
ATOM 1635 O O . GLY A 1 231 ? -0.090 23.880 3.892 1.00 31.85 230 GLY A O 1
ATOM 1636 N N . ALA A 1 232 ? -0.916 25.755 2.921 1.00 30.66 231 ALA A N 1
ATOM 1637 C CA . ALA A 1 232 ? -0.484 25.399 1.580 1.00 29.48 231 ALA A CA 1
ATOM 1638 C C . ALA A 1 232 ? 1.036 25.270 1.556 1.00 31.20 231 ALA A C 1
ATOM 1639 O O . ALA A 1 232 ? 1.743 25.972 2.275 1.00 30.53 231 ALA A O 1
ATOM 1641 N N . ASP A 1 233 ? 1.525 24.367 0.703 1.00 31.47 232 ASP A N 1
ATOM 1642 C CA . ASP A 1 233 ? 2.953 24.114 0.572 1.00 33.26 232 ASP A CA 1
ATOM 1643 C C . ASP A 1 233 ? 3.566 25.075 -0.445 1.00 33.35 232 ASP A C 1
ATOM 1644 O O . ASP A 1 233 ? 4.775 25.269 -0.459 1.00 34.05 232 ASP A O 1
ATOM 1649 N N . ALA A 1 234 ? 2.729 25.676 -1.298 1.00 32.32 233 ALA A N 1
ATOM 1650 C CA . ALA A 1 234 ? 3.217 26.586 -2.319 1.00 32.73 233 ALA A CA 1
ATOM 1651 C C . ALA A 1 234 ? 2.088 27.503 -2.776 1.00 32.11 233 ALA A C 1
ATOM 1652 O O . ALA A 1 234 ? 0.912 27.140 -2.688 1.00 31.24 233 ALA A O 1
ATOM 1654 N N . PHE A 1 235 ? 2.470 28.683 -3.269 1.00 32.89 234 PHE A N 1
ATOM 1655 C CA . PHE A 1 235 ? 1.535 29.663 -3.787 1.00 33.24 234 PHE A CA 1
ATOM 1656 C C . PHE A 1 235 ? 2.121 30.265 -5.061 1.00 33.71 234 PHE A C 1
ATOM 1657 O O . PHE A 1 235 ? 3.266 30.700 -5.063 1.00 34.85 234 PHE A O 1
ATOM 1665 N N . VAL A 1 236 ? 1.321 30.297 -6.131 1.00 33.12 235 VAL A N 1
ATOM 1666 C CA . VAL A 1 236 ? 1.752 30.808 -7.420 1.00 34.30 235 VAL A CA 1
ATOM 1667 C C . VAL A 1 236 ? 0.666 31.728 -7.967 1.00 34.56 235 VAL A C 1
ATOM 1668 O O . VAL A 1 236 ? -0.510 31.386 -7.923 1.00 33.67 235 VAL A O 1
ATOM 1672 N N . VAL A 1 237 ? 1.065 32.886 -8.499 1.00 36.66 236 VAL A N 1
ATOM 1673 C CA . VAL A 1 237 ? 0.143 33.764 -9.200 1.00 37.73 236 VAL A CA 1
ATOM 1674 C C . VAL A 1 237 ? -0.074 33.200 -10.604 1.00 38.11 236 VAL A C 1
ATOM 1675 O O . VAL A 1 237 ? 0.876 32.745 -11.239 1.00 39.21 236 VAL A O 1
ATOM 1679 N N . ASN A 1 238 ? -1.325 33.271 -11.079 1.00 37.75 237 ASN A N 1
ATOM 1680 C CA . ASN A 1 238 ? -1.763 32.606 -12.300 1.00 38.25 237 ASN A CA 1
ATOM 1681 C C . ASN A 1 238 ? -1.042 33.160 -13.530 1.00 39.77 237 ASN A C 1
ATOM 1682 O O . ASN A 1 238 ? -0.970 32.477 -14.551 1.00 39.71 237 ASN A O 1
ATOM 1687 N N . THR A 1 239 ? -0.542 34.400 -13.445 1.00 40.22 238 THR A N 1
ATOM 1688 C CA . THR A 1 239 ? 0.157 35.016 -14.562 1.00 43.05 238 THR A CA 1
ATOM 1689 C C . THR A 1 239 ? 1.668 34.774 -14.480 1.00 43.65 238 THR A C 1
ATOM 1690 O O . THR A 1 239 ? 2.402 35.320 -15.292 1.00 45.45 238 THR A O 1
ATOM 1694 N N . ASP A 1 240 ? 2.130 33.934 -13.539 1.00 43.75 239 ASP A N 1
ATOM 1695 C CA . ASP A 1 240 ? 3.548 33.624 -13.401 1.00 44.79 239 ASP A CA 1
ATOM 1696 C C . ASP A 1 240 ? 3.900 32.399 -14.247 1.00 43.26 239 ASP A C 1
ATOM 1697 O O . ASP A 1 240 ? 4.101 31.302 -13.722 1.00 42.78 239 ASP A O 1
ATOM 1702 N N . SER A 1 241 ? 4.043 32.623 -15.558 1.00 43.41 240 SER A N 1
ATOM 1703 C CA . SER A 1 241 ? 4.175 31.548 -16.530 1.00 42.69 240 SER A CA 1
ATOM 1704 C C . SER A 1 241 ? 5.391 30.663 -16.243 1.00 43.03 240 SER A C 1
ATOM 1705 O O . SER A 1 241 ? 5.285 29.444 -16.322 1.00 42.45 240 SER A O 1
ATOM 1708 N N . GLU A 1 242 ? 6.537 31.271 -15.908 1.00 43.67 241 GLU A N 1
ATOM 1709 C CA . GLU A 1 242 ? 7.777 30.534 -15.697 1.00 44.47 241 GLU A CA 1
ATOM 1710 C C . GLU A 1 242 ? 7.657 29.573 -14.511 1.00 43.35 241 GLU A C 1
ATOM 1711 O O . GLU A 1 242 ? 8.174 28.459 -14.560 1.00 42.50 241 GLU A O 1
ATOM 1713 N N . GLN A 1 243 ? 6.986 30.002 -13.437 1.00 43.27 242 GLN A N 1
ATOM 1714 C CA . GLN A 1 243 ? 6.828 29.163 -12.257 1.00 43.22 242 GLN A CA 1
ATOM 1715 C C . GLN A 1 243 ? 5.906 27.985 -12.596 1.00 40.92 242 GLN A C 1
ATOM 1716 O O . GLN A 1 243 ? 6.156 26.854 -12.173 1.00 38.79 242 GLN A O 1
ATOM 1722 N N . LEU A 1 244 ? 4.845 28.268 -13.364 1.00 40.23 243 LEU A N 1
ATOM 1723 C CA . LEU A 1 244 ? 3.860 27.261 -13.737 1.00 39.09 243 LEU A CA 1
ATOM 1724 C C . LEU A 1 244 ? 4.493 26.206 -14.641 1.00 39.18 243 LEU A C 1
ATOM 1725 O O . LEU A 1 244 ? 4.242 25.019 -14.462 1.00 39.12 243 LEU A O 1
ATOM 1730 N N . LYS A 1 245 ? 5.314 26.652 -15.601 1.00 40.69 244 LYS A N 1
ATOM 1731 C CA . LYS A 1 245 ? 6.103 25.771 -16.455 1.00 40.73 244 LYS A CA 1
ATOM 1732 C C . LYS A 1 245 ? 6.919 24.801 -15.602 1.00 39.77 244 LYS A C 1
ATOM 1733 O O . LYS A 1 245 ? 6.986 23.615 -15.908 1.00 39.12 244 LYS A O 1
ATOM 1737 N N . ALA A 1 246 ? 7.530 25.316 -14.530 1.00 39.91 245 ALA A N 1
ATOM 1738 C CA . ALA A 1 246 ? 8.402 24.523 -13.678 1.00 40.32 245 ALA A CA 1
ATOM 1739 C C . ALA A 1 246 ? 7.619 23.471 -12.885 1.00 39.36 245 ALA A C 1
ATOM 1740 O O . ALA A 1 246 ? 8.207 22.500 -12.417 1.00 39.96 245 ALA A O 1
ATOM 1742 N N . LEU A 1 247 ? 6.299 23.658 -12.734 1.00 38.01 246 LEU A N 1
ATOM 1743 C CA . LEU A 1 247 ? 5.460 22.711 -12.010 1.00 36.99 246 LEU A CA 1
ATOM 1744 C C . LEU A 1 247 ? 4.839 21.674 -12.945 1.00 35.83 246 LEU A C 1
ATOM 1745 O O . LEU A 1 247 ? 3.990 20.892 -12.511 1.00 35.87 246 LEU A O 1
ATOM 1750 N N . ALA A 1 248 ? 5.248 21.671 -14.221 1.00 35.16 247 ALA A N 1
ATOM 1751 C CA . ALA A 1 248 ? 4.734 20.705 -15.181 1.00 34.37 247 ALA A CA 1
ATOM 1752 C C . ALA A 1 248 ? 4.971 19.276 -14.684 1.00 34.14 247 ALA A C 1
ATOM 1753 O O . ALA A 1 248 ? 6.081 18.922 -14.294 1.00 34.51 247 ALA A O 1
ATOM 1755 N N . GLY A 1 249 ? 3.907 18.464 -14.679 1.00 33.01 248 GLY A N 1
ATOM 1756 C CA . GLY A 1 249 ? 4.015 17.032 -14.449 1.00 33.22 248 GLY A CA 1
ATOM 1757 C C . GLY A 1 249 ? 4.208 16.667 -12.978 1.00 34.21 248 GLY A C 1
ATOM 1758 O O . GLY A 1 249 ? 4.748 15.607 -12.688 1.00 34.92 248 GLY A O 1
ATOM 1759 N N . THR A 1 250 ? 3.728 17.507 -12.048 1.00 34.38 249 THR A N 1
ATOM 1760 C CA . THR A 1 250 ? 4.018 17.307 -10.634 1.00 35.43 249 THR A CA 1
ATOM 1761 C C . THR A 1 250 ? 2.782 16.926 -9.812 1.00 35.05 249 THR A C 1
ATOM 1762 O O . THR A 1 250 ? 2.940 16.523 -8.662 1.00 37.34 249 THR A O 1
ATOM 1766 N N . MET A 1 251 ? 1.563 17.043 -10.368 1.00 33.80 250 MET A N 1
ATOM 1767 C CA . MET A 1 251 ? 0.359 16.976 -9.549 1.00 32.61 250 MET A CA 1
ATOM 1768 C C . MET A 1 251 ? -0.483 15.735 -9.855 1.00 30.75 250 MET A C 1
ATOM 1769 O O . MET A 1 251 ? -0.736 15.414 -11.008 1.00 30.64 250 MET A O 1
ATOM 1774 N N . ASP A 1 252 ? -0.945 15.071 -8.791 1.00 29.12 251 ASP A N 1
ATOM 1775 C CA . ASP A 1 252 ? -1.851 13.937 -8.892 1.00 28.51 251 ASP A CA 1
ATOM 1776 C C . ASP A 1 252 ? -3.260 14.406 -9.256 1.00 25.80 251 ASP A C 1
ATOM 1777 O O . ASP A 1 252 ? -4.014 13.675 -9.883 1.00 24.19 251 ASP A O 1
ATOM 1782 N N . GLY A 1 253 ? -3.602 15.633 -8.861 1.00 24.15 252 GLY A N 1
ATOM 1783 C CA . GLY A 1 253 ? -4.906 16.199 -9.144 1.00 23.22 252 GLY A CA 1
ATOM 1784 C C . GLY A 1 253 ? -4.863 17.722 -9.187 1.00 23.13 252 GLY A C 1
ATOM 1785 O O . GLY A 1 253 ? -3.986 18.350 -8.591 1.00 23.85 252 GLY A O 1
ATOM 1786 N N . VAL A 1 254 ? -5.816 18.292 -9.920 1.00 22.76 253 VAL A N 1
ATOM 1787 C CA . VAL A 1 254 ? -6.036 19.722 -9.928 1.00 23.67 253 VAL A CA 1
ATOM 1788 C C . VAL A 1 254 ? -7.518 19.971 -9.650 1.00 23.93 253 VAL A C 1
ATOM 1789 O O . VAL A 1 254 ? -8.380 19.389 -10.300 1.00 23.27 253 VAL A O 1
ATOM 1793 N N . VAL A 1 255 ? -7.787 20.812 -8.646 1.00 24.58 254 VAL A N 1
ATOM 1794 C CA . VAL A 1 255 ? -9.131 21.248 -8.323 1.00 23.71 254 VAL A CA 1
ATOM 1795 C C . VAL A 1 255 ? -9.306 22.655 -8.874 1.00 25.12 254 VAL A C 1
ATOM 1796 O O . VAL A 1 255 ? -8.637 23.579 -8.417 1.00 27.07 254 VAL A O 1
ATOM 1800 N N . ASP A 1 256 ? -10.211 22.806 -9.850 1.00 24.44 255 ASP A N 1
ATOM 1801 C CA . ASP A 1 256 ? -10.507 24.103 -10.427 1.00 25.16 255 ASP A CA 1
ATOM 1802 C C . ASP A 1 256 ? -11.784 24.679 -9.811 1.00 24.28 255 ASP A C 1
ATOM 1803 O O . ASP A 1 256 ? -12.881 24.232 -10.137 1.00 23.98 255 ASP A O 1
ATOM 1808 N N . THR A 1 257 ? -11.626 25.685 -8.930 1.00 23.86 256 THR A N 1
ATOM 1809 C CA . THR A 1 257 ? -12.767 26.359 -8.323 1.00 22.89 256 THR A CA 1
ATOM 1810 C C . THR A 1 257 ? -13.102 27.653 -9.063 1.00 23.53 256 THR A C 1
ATOM 1811 O O . THR A 1 257 ? -14.073 28.314 -8.712 1.00 24.05 256 THR A O 1
ATOM 1815 N N . THR A 1 258 ? -12.321 28.009 -10.091 1.00 25.04 257 THR A N 1
ATOM 1816 C CA . THR A 1 258 ? -12.579 29.213 -10.866 1.00 26.42 257 THR A CA 1
ATOM 1817 C C . THR A 1 258 ? -13.778 28.988 -11.782 1.00 27.74 257 THR A C 1
ATOM 1818 O O . THR A 1 258 ? -14.124 27.845 -12.077 1.00 26.33 257 THR A O 1
ATOM 1822 N N . PRO A 1 259 ? -14.446 30.058 -12.280 1.00 28.78 258 PRO A N 1
ATOM 1823 C CA . PRO A 1 259 ? -15.545 29.889 -13.226 1.00 28.83 258 PRO A CA 1
ATOM 1824 C C . PRO A 1 259 ? -15.043 29.121 -14.444 1.00 28.84 258 PRO A C 1
ATOM 1825 O O . PRO A 1 259 ? -13.941 29.365 -14.922 1.00 28.88 258 PRO A O 1
ATOM 1829 N N . GLY A 1 260 ? -15.850 28.163 -14.902 1.00 28.90 259 GLY A N 1
ATOM 1830 C CA . GLY A 1 260 ? -15.478 27.300 -16.009 1.00 28.76 259 GLY A CA 1
ATOM 1831 C C . GLY A 1 260 ? -15.083 28.112 -17.233 1.00 29.11 259 GLY A C 1
ATOM 1832 O O . GLY A 1 260 ? -15.863 28.932 -17.718 1.00 29.92 259 GLY A O 1
ATOM 1833 N N . GLY A 1 261 ? -13.853 27.883 -17.699 1.00 29.93 260 GLY A N 1
ATOM 1834 C CA . GLY A 1 261 ? -13.330 28.534 -18.886 1.00 31.62 260 GLY A CA 1
ATOM 1835 C C . GLY A 1 261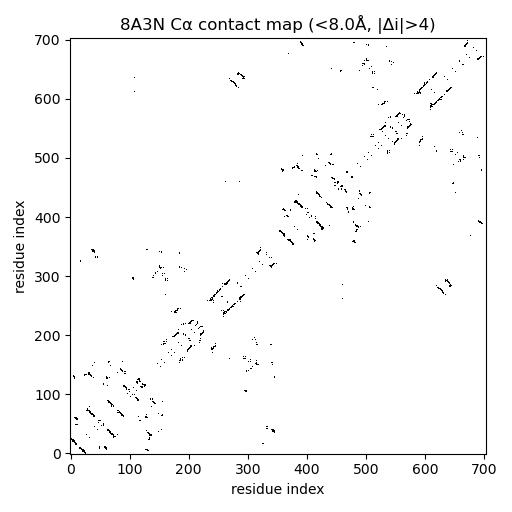 ? -12.381 29.676 -18.533 1.00 33.15 260 GLY A C 1
ATOM 1836 O O . GLY A 1 261 ? -11.735 30.223 -19.415 1.00 34.49 260 GLY A O 1
ATOM 1837 N N . ARG A 1 262 ? -12.280 30.019 -17.240 1.00 33.76 261 ARG A N 1
ATOM 1838 C CA . ARG A 1 262 ? -11.419 31.114 -16.820 1.00 35.16 261 ARG A CA 1
ATOM 1839 C C . ARG A 1 262 ? -9.980 30.629 -16.657 1.00 34.04 261 ARG A C 1
ATOM 1840 O O . ARG A 1 262 ? -9.052 31.416 -16.787 1.00 34.57 261 ARG A O 1
ATOM 1848 N N . THR A 1 263 ? -9.799 29.339 -16.363 1.00 32.55 262 THR A N 1
ATOM 1849 C CA . THR A 1 263 ? -8.471 28.751 -16.311 1.00 32.09 262 THR A CA 1
ATOM 1850 C C . THR A 1 263 ? -8.257 27.902 -17.562 1.00 31.52 262 THR A C 1
ATOM 1851 O O . THR A 1 263 ? -9.082 27.036 -17.847 1.00 30.05 262 THR A O 1
ATOM 1855 N N . PRO A 1 264 ? -7.167 28.112 -18.347 1.00 31.63 263 PRO A N 1
ATOM 1856 C CA . PRO A 1 264 ? -6.891 27.283 -19.525 1.00 31.30 263 PRO A CA 1
ATOM 1857 C C . PRO A 1 264 ? -6.769 25.796 -19.184 1.00 29.91 263 PRO A C 1
ATOM 1858 O O . PRO A 1 264 ? -6.045 25.425 -18.268 1.00 27.90 263 PRO A O 1
ATOM 1862 N N . MET A 1 265 ? -7.468 24.942 -19.943 1.00 29.86 264 MET A N 1
ATOM 1863 C CA . MET A 1 265 ? -7.438 23.505 -19.702 1.00 28.51 264 MET A CA 1
ATOM 1864 C C . MET A 1 265 ? -6.045 22.953 -20.009 1.00 28.61 264 MET A C 1
ATOM 1865 O O . MET A 1 265 ? -5.594 22.010 -19.367 1.00 27.65 264 MET A O 1
ATOM 1870 N N . SER A 1 266 ? -5.352 23.567 -20.970 1.00 29.45 265 SER A N 1
ATOM 1871 C CA . SER A 1 266 ? -4.010 23.156 -21.355 1.00 30.49 265 SER A CA 1
ATOM 1872 C C . SER A 1 266 ? -3.036 23.296 -20.185 1.00 31.11 265 SER A C 1
ATOM 1873 O O . SER A 1 266 ? -2.162 22.450 -19.998 1.00 30.96 265 SER A O 1
ATOM 1876 N N . LEU A 1 267 ? -3.187 24.378 -19.411 1.00 31.10 266 LEU A N 1
ATOM 1877 C CA . LEU A 1 267 ? -2.368 24.602 -18.232 1.00 31.31 266 LEU A CA 1
ATOM 1878 C C . LEU A 1 267 ? -2.615 23.495 -17.208 1.00 30.55 266 LEU A C 1
ATOM 1879 O O . LEU A 1 267 ? -1.676 22.896 -16.710 1.00 30.19 266 LEU A O 1
ATOM 1884 N N . MET A 1 268 ? -3.886 23.224 -16.918 1.00 29.29 267 MET A N 1
ATOM 1885 C CA . MET A 1 268 ? -4.259 22.293 -15.867 1.00 28.95 267 MET A CA 1
ATOM 1886 C C . MET A 1 268 ? -3.800 20.879 -16.219 1.00 27.62 267 MET A C 1
ATOM 1887 O O . MET A 1 268 ? -3.329 20.154 -15.351 1.00 26.05 267 MET A O 1
ATOM 1892 N N . LEU A 1 269 ? -3.897 20.506 -17.502 1.00 27.91 268 LEU A N 1
ATOM 1893 C CA . LEU A 1 269 ? -3.465 19.190 -17.946 1.00 28.22 268 LEU A CA 1
ATOM 1894 C C . LEU A 1 269 ? -1.947 19.061 -17.854 1.00 28.67 268 LEU A C 1
ATOM 1895 O O . LEU A 1 269 ? -1.443 18.007 -17.467 1.00 28.77 268 LEU A O 1
ATOM 1900 N N . ASN A 1 270 ? -1.232 20.138 -18.208 1.00 29.18 269 ASN A N 1
ATOM 1901 C CA . ASN A 1 270 ? 0.227 20.165 -18.195 1.00 29.66 269 ASN A CA 1
ATOM 1902 C C . ASN A 1 270 ? 0.767 19.972 -16.772 1.00 28.85 269 ASN A C 1
ATOM 1903 O O . ASN A 1 270 ? 1.839 19.405 -16.594 1.00 28.68 269 ASN A O 1
ATOM 1908 N N . LEU A 1 271 ? 0.027 20.436 -15.753 1.00 27.59 270 LEU A N 1
ATOM 1909 C CA . LEU A 1 271 ? 0.481 20.345 -14.369 1.00 27.17 270 LEU A CA 1
ATOM 1910 C C . LEU A 1 271 ? 0.389 18.912 -13.846 1.00 26.45 270 LEU A C 1
ATOM 1911 O O . LEU A 1 271 ? 1.043 18.586 -12.855 1.00 25.47 270 LEU A O 1
ATOM 1916 N N . LEU A 1 272 ? -0.430 18.068 -14.498 1.00 26.48 271 LEU A N 1
ATOM 1917 C CA . LEU A 1 272 ? -0.738 16.737 -13.991 1.00 26.51 271 LEU A CA 1
ATOM 1918 C C . LEU A 1 272 ? 0.392 15.753 -14.278 1.00 27.98 271 LEU A C 1
ATOM 1919 O O . LEU A 1 272 ? 1.037 15.810 -15.317 1.00 27.87 271 LEU A O 1
ATOM 1924 N N . LYS A 1 273 ? 0.577 14.822 -13.337 1.00 29.97 272 LYS A N 1
ATOM 1925 C CA . LYS A 1 273 ? 1.355 13.614 -13.544 1.00 31.53 272 LYS A CA 1
ATOM 1926 C C . LYS A 1 273 ? 0.548 12.647 -14.399 1.00 31.13 272 LYS A C 1
ATOM 1927 O O . LYS A 1 273 ? -0.641 12.863 -14.627 1.00 29.67 272 LYS A O 1
ATOM 1933 N N . PHE A 1 274 ? 1.217 11.567 -14.818 1.00 31.90 273 PHE A N 1
ATOM 1934 C CA . PHE A 1 274 ? 0.566 10.386 -15.352 1.00 32.14 273 PHE A CA 1
ATOM 1935 C C . PHE A 1 274 ? -0.566 9.961 -14.420 1.00 31.54 273 PHE A C 1
ATOM 1936 O O . PHE A 1 274 ? -0.395 9.939 -13.201 1.00 30.07 273 PHE A O 1
ATOM 1944 N N . ASP A 1 275 ? -1.722 9.647 -15.027 1.00 31.25 274 ASP A N 1
ATOM 1945 C CA . ASP A 1 275 ? -2.929 9.214 -14.336 1.00 30.72 274 ASP A CA 1
ATOM 1946 C C . ASP A 1 275 ? -3.510 10.308 -13.445 1.00 28.08 274 ASP A C 1
ATOM 1947 O O . ASP A 1 275 ? -4.402 10.025 -12.658 1.00 27.50 274 ASP A O 1
ATOM 1952 N N . GLY A 1 276 ? -3.089 11.559 -13.636 1.00 26.83 275 GLY A N 1
ATOM 1953 C CA . GLY A 1 276 ? -3.680 12.665 -12.904 1.00 25.48 275 GLY A CA 1
ATOM 1954 C C . GLY A 1 276 ? -5.096 12.990 -13.379 1.00 24.70 275 GLY A C 1
ATOM 1955 O O . GLY A 1 276 ? -5.501 12.614 -14.479 1.00 24.04 275 GLY A O 1
ATOM 1956 N N . ALA A 1 277 ? -5.835 13.719 -12.534 1.00 23.87 276 ALA A N 1
ATOM 1957 C CA . ALA A 1 277 ? -7.210 14.081 -12.814 1.00 22.54 276 ALA A CA 1
ATOM 1958 C C . ALA A 1 277 ? -7.407 15.576 -12.610 1.00 21.87 276 ALA A C 1
ATOM 1959 O O . ALA A 1 277 ? -6.951 16.131 -11.609 1.00 22.14 276 ALA A O 1
ATOM 1961 N N . VAL A 1 278 ? -8.089 16.213 -13.568 1.00 21.72 277 VAL A N 1
ATOM 1962 C CA . VAL A 1 278 ? -8.633 17.547 -13.380 1.00 22.37 277 VAL A CA 1
ATOM 1963 C C . VAL A 1 278 ? -10.059 17.415 -12.847 1.00 22.35 277 VAL A C 1
ATOM 1964 O O . VAL A 1 278 ? -10.870 16.705 -13.431 1.00 21.49 277 VAL A O 1
ATOM 1968 N N . MET A 1 279 ? -10.343 18.116 -11.743 1.00 22.52 278 MET A N 1
ATOM 1969 C CA . MET A 1 279 ? -11.652 18.136 -11.116 1.00 23.18 278 MET A CA 1
ATOM 1970 C C . MET A 1 279 ? -12.269 19.520 -11.305 1.00 23.07 278 MET A C 1
ATOM 1971 O O . MET A 1 279 ? -11.842 20.485 -10.676 1.00 22.94 278 MET A O 1
ATOM 1976 N N . LEU A 1 280 ? -13.270 19.616 -12.185 1.00 22.22 279 LEU A N 1
ATOM 1977 C CA . LEU A 1 280 ? -13.971 20.870 -12.408 1.00 22.21 279 LEU A CA 1
ATOM 1978 C C . LEU A 1 280 ? -15.134 20.964 -11.425 1.00 21.71 279 LEU A C 1
ATOM 1979 O O . LEU A 1 280 ? -15.981 20.076 -11.391 1.00 20.46 279 LEU A O 1
ATOM 1984 N N . VAL A 1 281 ? -15.149 22.025 -10.609 1.00 21.38 280 VAL A N 1
ATOM 1985 C CA . VAL A 1 281 ? -16.276 22.252 -9.721 1.00 22.21 280 VAL A CA 1
ATOM 1986 C C . VAL A 1 281 ? -16.845 23.661 -9.886 1.00 23.03 280 VAL A C 1
ATOM 1987 O O . VAL A 1 281 ? -17.915 23.929 -9.359 1.00 24.29 280 VAL A O 1
ATOM 1991 N N . GLY A 1 282 ? -16.162 24.546 -10.620 1.00 23.53 281 GLY A N 1
ATOM 1992 C CA . GLY A 1 282 ? -16.602 25.925 -10.750 1.00 23.96 281 GLY A CA 1
ATOM 1993 C C . GLY A 1 282 ? -17.833 26.068 -11.645 1.00 24.56 281 GLY A C 1
ATOM 1994 O O . GLY A 1 282 ? -18.116 25.196 -12.463 1.00 24.61 281 GLY A O 1
ATOM 1995 N N . ALA A 1 283 ? -18.573 27.170 -11.466 1.00 25.73 282 ALA A N 1
ATOM 1996 C CA . ALA A 1 283 ? -19.740 27.460 -12.288 1.00 26.65 282 ALA A CA 1
ATOM 1997 C C . ALA A 1 283 ? -19.320 27.597 -13.747 1.00 28.11 282 ALA A C 1
ATOM 1998 O O . ALA A 1 283 ? -18.481 28.440 -14.071 1.00 28.13 282 ALA A O 1
ATOM 2000 N N . PRO A 1 284 ? -19.896 26.796 -14.674 1.00 29.55 283 PRO A N 1
ATOM 2001 C CA . PRO A 1 284 ? -19.567 26.920 -16.093 1.00 31.07 283 PRO A CA 1
ATOM 2002 C C . PRO A 1 284 ? -19.911 28.321 -16.595 1.00 33.09 283 PRO A C 1
ATOM 2003 O O . PRO A 1 284 ? -20.997 28.826 -16.316 1.00 33.37 283 PRO A O 1
ATOM 2007 N N . GLU A 1 285 ? -18.962 28.950 -17.295 1.00 34.74 284 GLU A N 1
ATOM 2008 C CA . GLU A 1 285 ? -19.172 30.270 -17.864 1.00 37.20 284 GLU A CA 1
ATOM 2009 C C . GLU A 1 285 ? -18.935 30.215 -19.370 1.00 37.21 284 GLU A C 1
ATOM 2010 O O . GLU A 1 285 ? -19.758 30.696 -20.145 1.00 37.90 284 GLU A O 1
ATOM 2016 N N . SER A 1 286 ? -17.803 29.634 -19.774 1.00 35.66 285 SER A N 1
ATOM 2017 C CA . SER A 1 286 ? -17.502 29.473 -21.185 1.00 36.17 285 SER A CA 1
ATOM 2018 C C . SER A 1 286 ? -16.808 28.137 -21.428 1.00 34.50 285 SER A C 1
ATOM 2019 O O . SER A 1 286 ? -16.263 27.525 -20.508 1.00 33.76 285 SER A O 1
ATOM 2022 N N . LEU A 1 287 ? -16.838 27.724 -22.695 1.00 34.42 286 LEU A N 1
ATOM 2023 C CA . LEU A 1 287 ? -16.268 26.462 -23.140 1.00 34.33 286 LEU A CA 1
ATOM 2024 C C . LEU A 1 287 ? -14.768 26.448 -22.863 1.00 33.18 286 LEU A C 1
ATOM 2025 O O . LEU A 1 287 ? -14.085 27.452 -23.063 1.00 33.43 286 LEU A O 1
ATOM 2030 N N . PHE A 1 288 ? -14.271 25.300 -22.392 1.00 31.12 287 PHE A N 1
ATOM 2031 C CA . PHE A 1 288 ? -12.844 25.044 -22.351 1.00 30.94 287 PHE A CA 1
ATOM 2032 C C . PHE A 1 288 ? -12.359 24.631 -23.734 1.00 31.36 287 PHE A C 1
ATOM 2033 O O . PHE A 1 288 ? -13.096 23.997 -24.488 1.00 32.80 287 PHE A O 1
ATOM 2041 N N . GLU A 1 289 ? -11.108 24.981 -24.039 1.00 31.82 288 GLU A N 1
ATOM 2042 C CA . GLU A 1 289 ? -10.403 24.429 -25.184 1.00 32.56 288 GLU A CA 1
ATOM 2043 C C . GLU A 1 289 ? -9.610 23.216 -24.707 1.00 31.03 288 GLU A C 1
ATOM 2044 O O . GLU A 1 289 ? -8.710 23.353 -23.885 1.00 31.10 288 GLU A O 1
ATOM 2050 N N . LEU A 1 290 ? -9.961 22.032 -25.215 1.00 29.74 289 LEU A N 1
ATOM 2051 C CA . LEU A 1 290 ? -9.402 20.784 -24.726 1.00 29.00 289 LEU A CA 1
ATOM 2052 C C . LEU A 1 290 ? -8.473 20.182 -25.781 1.00 29.55 289 LEU A C 1
ATOM 2053 O O . LEU A 1 290 ? -8.922 19.741 -26.839 1.00 29.50 289 LEU A O 1
ATOM 2058 N N . PRO A 1 291 ? -7.150 20.136 -25.520 1.00 29.52 290 PRO A N 1
ATOM 2059 C CA . PRO A 1 291 ? -6.221 19.383 -26.364 1.00 30.41 290 PRO A CA 1
ATOM 2060 C C . PRO A 1 291 ? -6.200 17.919 -25.925 1.00 30.47 290 PRO A C 1
ATOM 2061 O O . PRO A 1 291 ? -6.082 17.631 -24.736 1.00 30.43 290 PRO A O 1
ATOM 2065 N N . ALA A 1 292 ? -6.328 17.002 -26.888 1.00 30.41 291 ALA A N 1
ATOM 2066 C CA . ALA A 1 292 ? -6.456 15.588 -26.577 1.00 29.97 291 ALA A CA 1
ATOM 2067 C C . ALA A 1 292 ? -5.093 14.956 -26.278 1.00 29.92 291 ALA A C 1
ATOM 2068 O O . ALA A 1 292 ? -5.026 13.957 -25.560 1.00 29.07 291 ALA A O 1
ATOM 2070 N N . ALA A 1 293 ? -4.008 15.524 -26.835 1.00 30.29 292 ALA A N 1
ATOM 2071 C CA . ALA A 1 293 ? -2.700 14.881 -26.819 1.00 30.74 292 ALA A CA 1
ATOM 2072 C C . ALA A 1 293 ? -2.238 14.609 -25.387 1.00 30.27 292 ALA A C 1
ATOM 2073 O O . ALA A 1 293 ? -1.794 13.502 -25.083 1.00 30.27 292 ALA A O 1
ATOM 2075 N N . PRO A 1 294 ? -2.323 15.588 -24.452 1.00 29.69 293 PRO A N 1
ATOM 2076 C CA . PRO A 1 294 ? -1.993 15.334 -23.048 1.00 29.05 293 PRO A CA 1
ATOM 2077 C C . PRO A 1 294 ? -2.826 14.242 -22.373 1.00 28.46 293 PRO A C 1
ATOM 2078 O O . PRO A 1 294 ? -2.278 13.459 -21.600 1.00 27.87 293 PRO A O 1
ATOM 2082 N N . LEU A 1 295 ? -4.135 14.184 -22.667 1.00 27.76 294 LEU A N 1
ATOM 2083 C CA . LEU A 1 295 ? -4.998 13.151 -22.106 1.00 27.85 294 LEU A CA 1
ATOM 2084 C C . LEU A 1 295 ? -4.495 11.773 -22.523 1.00 28.19 294 LEU A C 1
ATOM 2085 O O . LEU A 1 295 ? -4.388 10.873 -21.687 1.00 26.96 294 LEU A O 1
ATOM 2090 N N . ILE A 1 296 ? -4.212 11.629 -23.823 1.00 28.78 295 ILE A N 1
ATOM 2091 C CA . ILE A 1 296 ? -3.850 10.351 -24.408 1.00 30.62 295 ILE A CA 1
ATOM 2092 C C . ILE A 1 296 ? -2.468 9.912 -23.926 1.00 31.70 295 ILE A C 1
ATOM 2093 O O . ILE A 1 296 ? -2.300 8.766 -23.513 1.00 31.52 295 ILE A O 1
ATOM 2098 N N . MET A 1 297 ? -1.487 10.816 -24.005 1.00 33.70 296 MET A N 1
ATOM 2099 C CA . MET A 1 297 ? -0.103 10.498 -23.675 1.00 36.17 296 MET A CA 1
ATOM 2100 C C . MET A 1 297 ? 0.045 10.175 -22.182 1.00 34.60 296 MET A C 1
ATOM 2101 O O . MET A 1 297 ? 0.913 9.388 -21.813 1.00 33.96 296 MET A O 1
ATOM 2106 N N . GLY A 1 298 ? -0.785 10.802 -21.329 1.00 32.17 297 GLY A N 1
ATOM 2107 C CA . GLY A 1 298 ? -0.623 10.723 -19.884 1.00 31.12 297 GLY A CA 1
ATOM 2108 C C . GLY A 1 298 ? -1.707 9.899 -19.193 1.00 30.19 297 GLY A C 1
ATOM 2109 O O . GLY A 1 298 ? -1.690 9.764 -17.970 1.00 29.47 297 GLY A O 1
ATOM 2110 N N . ARG A 1 299 ? -2.627 9.323 -19.979 1.00 29.94 298 ARG A N 1
ATOM 2111 C CA . ARG A 1 299 ? -3.843 8.721 -19.452 1.00 29.53 298 ARG A CA 1
ATOM 2112 C C . ARG A 1 299 ? -4.434 9.614 -18.361 1.00 27.21 298 ARG A C 1
ATOM 2113 O O . ARG A 1 299 ? -4.794 9.153 -17.278 1.00 26.69 298 ARG A O 1
ATOM 2121 N N . LYS A 1 300 ? -4.547 10.904 -18.673 1.00 25.70 299 LYS A N 1
ATOM 2122 C CA . LYS A 1 300 ? -5.101 11.871 -17.751 1.00 25.22 299 LYS A CA 1
ATOM 2123 C C . LYS A 1 300 ? -6.618 11.904 -17.940 1.00 25.18 299 LYS A C 1
ATOM 2124 O O . LYS A 1 300 ? -7.139 11.455 -18.962 1.00 24.74 299 LYS A O 1
ATOM 2130 N N . LYS A 1 301 ? -7.315 12.416 -16.922 1.00 24.17 300 LYS A N 1
ATOM 2131 C CA . LYS A 1 301 ? -8.765 12.465 -16.942 1.00 24.45 300 LYS A CA 1
ATOM 2132 C C . LYS A 1 301 ? -9.255 13.828 -16.481 1.00 22.89 300 LYS A C 1
ATOM 2133 O O . LYS A 1 301 ? -8.591 14.519 -15.710 1.00 21.89 300 LYS A O 1
ATOM 2139 N N . ILE A 1 302 ? -10.407 14.214 -17.037 1.00 22.60 301 ILE A N 1
ATOM 2140 C CA . ILE A 1 302 ? -11.140 15.395 -16.622 1.00 22.23 301 ILE A CA 1
ATOM 2141 C C . ILE A 1 302 ? -12.488 14.912 -16.118 1.00 22.20 301 ILE A C 1
ATOM 2142 O O . ILE A 1 302 ? -13.167 14.142 -16.806 1.00 21.61 301 ILE A O 1
ATOM 2147 N N . ILE A 1 303 ? -12.863 15.377 -14.926 1.00 22.48 302 ILE A N 1
ATOM 2148 C CA . ILE A 1 303 ? -14.139 15.017 -14.335 1.00 23.75 302 ILE A CA 1
ATOM 2149 C C . ILE A 1 303 ? -14.794 16.283 -13.791 1.00 23.44 302 ILE A C 1
ATOM 2150 O O . ILE A 1 303 ? -14.104 17.221 -13.388 1.00 22.12 302 ILE A O 1
ATOM 2155 N N . GLY A 1 304 ? -16.129 16.310 -13.820 1.00 22.90 303 GLY A N 1
ATOM 2156 C CA . GLY A 1 304 ? -16.904 17.305 -13.102 1.00 22.58 303 GLY A CA 1
ATOM 2157 C C . GLY A 1 304 ? -17.547 16.703 -11.856 1.00 22.22 303 GLY A C 1
ATOM 2158 O O . GLY A 1 304 ? -17.620 15.490 -11.716 1.00 22.14 303 GLY A O 1
ATOM 2159 N N . SER A 1 305 ? -18.008 17.563 -10.946 1.00 22.69 304 SER A N 1
ATOM 2160 C CA . SER A 1 305 ? -18.651 17.096 -9.733 1.00 23.54 304 SER A CA 1
ATOM 2161 C C . SER A 1 305 ? -19.576 18.177 -9.185 1.00 23.75 304 SER A C 1
ATOM 2162 O O . SER A 1 305 ? -19.244 19.359 -9.228 1.00 23.63 304 SER A O 1
ATOM 2165 N N . SER A 1 306 ? -20.736 17.759 -8.666 1.00 24.38 305 SER A N 1
ATOM 2166 C CA . SER A 1 306 ? -21.648 18.678 -8.008 1.00 25.43 305 SER A CA 1
ATOM 2167 C C . SER A 1 306 ? -22.038 18.141 -6.635 1.00 24.40 305 SER A C 1
ATOM 2168 O O . SER A 1 306 ? -22.365 16.968 -6.485 1.00 23.14 305 SER A O 1
ATOM 2171 N N . THR A 1 307 ? -21.939 19.036 -5.644 1.00 23.61 306 THR A N 1
ATOM 2172 C CA . THR A 1 307 ? -22.142 18.772 -4.228 1.00 23.53 306 THR A CA 1
ATOM 2173 C C . THR A 1 307 ? -21.679 17.361 -3.873 1.00 22.77 306 THR A C 1
ATOM 2174 O O . THR A 1 307 ? -20.545 16.981 -4.172 1.00 23.55 306 THR A O 1
ATOM 2178 N N . GLY A 1 308 ? -22.552 16.602 -3.206 1.00 21.81 307 GLY A N 1
ATOM 2179 C CA . GLY A 1 308 ? -22.211 15.268 -2.739 1.00 21.75 307 GLY A CA 1
ATOM 2180 C C . GLY A 1 308 ? -23.459 14.501 -2.308 1.00 21.47 307 GLY A C 1
ATOM 2181 O O . GLY A 1 308 ? -24.543 15.079 -2.181 1.00 19.68 307 GLY A O 1
ATOM 2182 N N . GLY A 1 309 ? -23.289 13.190 -2.109 1.00 21.36 308 GLY A N 1
ATOM 2183 C CA . GLY A 1 309 ? -24.343 12.361 -1.554 1.00 22.09 308 GLY A CA 1
ATOM 2184 C C . GLY A 1 309 ? -24.535 12.666 -0.073 1.00 22.55 308 GLY A C 1
ATOM 2185 O O . GLY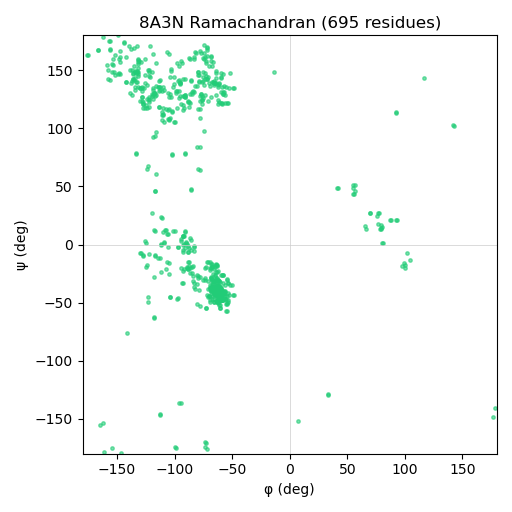 A 1 309 ? -23.687 13.308 0.534 1.00 22.06 308 GLY A O 1
ATOM 2186 N N . LEU A 1 310 ? -25.629 12.169 0.507 1.00 23.39 309 LEU A N 1
ATOM 2187 C CA . LEU A 1 310 ? -25.961 12.447 1.894 1.00 24.19 309 LEU A CA 1
ATOM 2188 C C . LEU A 1 310 ? -24.874 11.896 2.811 1.00 24.66 309 LEU A C 1
ATOM 2189 O O . LEU A 1 310 ? -24.496 12.555 3.779 1.00 23.60 309 LEU A O 1
ATOM 2194 N N . LYS A 1 311 ? -24.389 10.690 2.507 1.00 25.88 310 LYS A N 1
ATOM 2195 C CA . LYS A 1 311 ? -23.350 10.066 3.318 1.00 29.04 310 LYS A CA 1
ATOM 2196 C C . LYS A 1 311 ? -22.062 10.888 3.249 1.00 26.91 310 LYS A C 1
ATOM 2197 O O . LYS A 1 311 ? -21.379 11.032 4.255 1.00 26.51 310 LYS A O 1
ATOM 2203 N N . GLU A 1 312 ? -21.760 11.455 2.078 1.00 26.16 311 GLU A N 1
ATOM 2204 C CA . GLU A 1 312 ? -20.552 12.243 1.890 1.00 25.88 311 GLU A CA 1
ATOM 2205 C C . GLU A 1 312 ? -20.644 13.556 2.664 1.00 23.52 311 GLU A C 1
ATOM 2206 O O . GLU A 1 312 ? -19.638 14.015 3.204 1.00 22.29 311 GLU A O 1
ATOM 2212 N N . TYR A 1 313 ? -21.838 14.169 2.702 1.00 20.65 312 TYR A N 1
ATOM 2213 C CA . TYR A 1 313 ? -22.039 15.360 3.506 1.00 19.75 312 TYR A CA 1
ATOM 2214 C C . TYR A 1 313 ? -21.681 15.050 4.958 1.00 19.46 312 TYR A C 1
ATOM 2215 O O . TYR A 1 313 ? -20.982 15.822 5.604 1.00 19.03 312 TYR A O 1
ATOM 2224 N N . GLN A 1 314 ? -22.158 13.910 5.461 1.00 19.30 313 GLN A N 1
ATOM 2225 C CA . GLN A 1 314 ? -21.980 13.572 6.859 1.00 20.34 313 GLN A CA 1
ATOM 2226 C C . GLN A 1 314 ? -20.522 13.238 7.137 1.00 21.73 313 GLN A C 1
ATOM 2227 O O . GLN A 1 314 ? -19.983 13.686 8.141 1.00 21.88 313 GLN A O 1
ATOM 2233 N N . GLU A 1 315 ? -19.902 12.440 6.263 1.00 23.55 314 GLU A N 1
ATOM 2234 C CA . GLU A 1 315 ? -18.497 12.076 6.410 1.00 25.40 314 GLU A CA 1
ATOM 2235 C C . GLU A 1 315 ? -17.627 13.327 6.386 1.00 23.72 314 GLU A C 1
ATOM 2236 O O . GLU A 1 315 ? -16.687 13.431 7.160 1.00 23.60 314 GLU A O 1
ATOM 2242 N N . MET A 1 316 ? -17.958 14.260 5.492 1.00 22.57 315 MET A N 1
ATOM 2243 C CA . MET A 1 316 ? -17.206 15.491 5.348 1.00 22.69 315 MET A CA 1
ATOM 2244 C C . MET A 1 316 ? -17.254 16.276 6.662 1.00 22.18 315 MET A C 1
ATOM 2245 O O . MET A 1 316 ? -16.204 16.683 7.166 1.00 22.70 315 MET A O 1
ATOM 2250 N N . LEU A 1 317 ? -18.455 16.448 7.243 1.00 21.21 316 LEU A N 1
ATOM 2251 C CA . LEU A 1 317 ? -18.607 17.172 8.503 1.00 21.61 316 LEU A CA 1
ATOM 2252 C C . LEU A 1 317 ? -17.834 16.486 9.631 1.00 22.27 316 LEU A C 1
ATOM 2253 O O . LEU A 1 317 ? -17.198 17.165 10.431 1.00 22.03 316 LEU A O 1
ATOM 2258 N N . ASP A 1 318 ? -17.930 15.156 9.708 1.00 23.13 317 ASP A N 1
ATOM 2259 C CA . ASP A 1 318 ? -17.286 14.381 10.760 1.00 25.63 317 ASP A CA 1
ATOM 2260 C C . ASP A 1 318 ? -15.763 14.505 10.637 1.00 25.95 317 ASP A C 1
ATOM 2261 O O . ASP A 1 318 ? -15.055 14.593 11.640 1.00 27.16 317 ASP A O 1
ATOM 2266 N N . PHE A 1 319 ? -15.264 14.516 9.394 1.00 25.78 318 PHE A N 1
ATOM 2267 C CA . PHE A 1 319 ? -13.851 14.699 9.106 1.00 26.10 318 PHE A CA 1
ATOM 2268 C C . PHE A 1 319 ? -13.399 16.103 9.515 1.00 25.59 318 PHE A C 1
ATOM 2269 O O . PHE A 1 319 ? -12.373 16.264 10.175 1.00 27.46 318 PHE A O 1
ATOM 2277 N N . ALA A 1 320 ? -14.145 17.124 9.091 1.00 23.64 319 ALA A N 1
ATOM 2278 C CA . ALA A 1 320 ? -13.819 18.502 9.427 1.00 23.78 319 ALA A CA 1
ATOM 2279 C C . ALA A 1 320 ? -13.746 18.668 10.946 1.00 25.15 319 ALA A C 1
ATOM 2280 O O . ALA A 1 320 ? -12.883 19.372 11.455 1.00 24.93 319 ALA A O 1
ATOM 2282 N N . ALA A 1 321 ? -14.681 18.032 11.663 1.00 25.96 320 ALA A N 1
ATOM 2283 C CA . ALA A 1 321 ? -14.731 18.123 13.112 1.00 27.19 320 ALA A CA 1
ATOM 2284 C C . ALA A 1 321 ? -13.471 17.512 13.714 1.00 28.40 320 ALA A C 1
ATOM 2285 O O . ALA A 1 321 ? -12.885 18.092 14.621 1.00 29.43 320 ALA A O 1
ATOM 2287 N N . LYS A 1 322 ? -13.060 16.354 13.187 1.00 29.65 321 LYS A N 1
ATOM 2288 C CA . LYS A 1 322 ? -11.901 15.645 13.702 1.00 32.48 321 LYS A CA 1
ATOM 2289 C C . LYS A 1 322 ? -10.637 16.498 13.598 1.00 32.65 321 LYS A C 1
ATOM 2290 O O . LYS A 1 322 ? -9.793 16.433 14.483 1.00 34.09 321 LYS A O 1
ATOM 2296 N N . HIS A 1 323 ? -10.511 17.282 12.522 1.00 31.32 322 HIS A N 1
ATOM 2297 C CA . HIS A 1 323 ? -9.300 18.038 12.249 1.00 32.55 322 HIS A CA 1
ATOM 2298 C C . HIS A 1 323 ? -9.485 19.531 12.518 1.00 32.83 322 HIS A C 1
ATOM 2299 O O . HIS A 1 323 ? -8.606 20.321 12.174 1.00 32.53 322 HIS A O 1
ATOM 2306 N N . ASN A 1 324 ? -10.616 19.905 13.129 1.00 32.72 323 ASN A N 1
ATOM 2307 C CA . ASN A 1 324 ? -10.909 21.292 13.465 1.00 33.85 323 ASN A CA 1
ATOM 2308 C C . ASN A 1 324 ? -10.819 22.187 12.229 1.00 32.45 323 ASN A C 1
ATOM 2309 O O . ASN A 1 324 ? -10.191 23.245 12.266 1.00 32.70 323 ASN A O 1
ATOM 2314 N N . ILE A 1 325 ? -11.459 21.761 11.139 1.00 30.42 324 ILE A N 1
ATOM 2315 C CA . ILE A 1 325 ? -11.488 22.547 9.919 1.00 30.39 324 ILE A CA 1
ATOM 2316 C C . ILE A 1 325 ? -12.805 23.313 9.842 1.00 30.37 324 ILE A C 1
ATOM 2317 O O . ILE A 1 325 ? -13.875 22.734 10.016 1.00 29.96 324 ILE A O 1
ATOM 2322 N N . VAL A 1 326 ? -12.689 24.616 9.570 1.00 31.13 325 VAL A N 1
ATOM 2323 C CA . VAL A 1 326 ? -13.823 25.490 9.337 1.00 32.36 325 VAL A CA 1
ATOM 2324 C C . VAL A 1 326 ? -13.498 26.349 8.120 1.00 31.85 325 VAL A C 1
ATOM 2325 O O . VAL A 1 326 ? -12.367 26.349 7.641 1.00 34.04 325 VAL A O 1
ATOM 2329 N N . CYS A 1 327 ? -14.509 27.057 7.607 1.00 31.98 326 CYS A N 1
ATOM 2330 C CA . CYS A 1 327 ? -14.302 28.050 6.570 1.00 32.44 326 CYS A CA 1
ATOM 2331 C C . CYS A 1 327 ? -14.166 29.419 7.230 1.00 33.30 326 CYS A C 1
ATOM 2332 O O . CYS A 1 327 ? -14.883 29.726 8.188 1.00 32.45 326 CYS A O 1
ATOM 2335 N N . ASP A 1 328 ? -13.225 30.217 6.712 1.00 32.98 327 ASP A N 1
ATOM 2336 C CA . ASP A 1 328 ? -13.113 31.617 7.078 1.00 34.42 327 ASP A CA 1
ATOM 2337 C C . ASP A 1 328 ? -14.434 32.296 6.734 1.00 32.64 327 ASP A C 1
ATOM 2338 O O . ASP A 1 328 ? -14.863 32.276 5.583 1.00 32.63 327 ASP A O 1
ATOM 2343 N N . THR A 1 329 ? -15.073 32.865 7.758 1.00 31.54 328 THR A N 1
ATOM 2344 C CA . THR A 1 329 ? -16.459 33.284 7.694 1.00 31.17 328 THR A CA 1
ATOM 2345 C C . THR A 1 329 ? -16.602 34.644 8.372 1.00 31.08 328 THR A C 1
ATOM 2346 O O . THR A 1 329 ? -15.999 34.881 9.413 1.00 30.71 328 THR A O 1
ATOM 2350 N N . GLU A 1 330 ? -17.399 35.526 7.757 1.00 30.70 329 GLU A N 1
ATOM 2351 C CA . GLU A 1 330 ? -17.840 36.764 8.380 1.00 31.28 329 GLU A CA 1
ATOM 2352 C C . GLU A 1 330 ? -19.324 36.612 8.738 1.00 29.91 329 GLU A C 1
ATOM 2353 O O . GLU A 1 330 ? -20.172 36.389 7.869 1.00 28.13 329 GLU A O 1
ATOM 2359 N N . VAL A 1 331 ? -19.627 36.667 10.040 1.00 28.74 330 VAL A N 1
ATOM 2360 C CA . VAL A 1 331 ? -20.984 36.472 10.514 1.00 28.94 330 VAL A CA 1
ATOM 2361 C C . VAL A 1 331 ? -21.697 37.816 10.469 1.00 29.80 330 VAL A C 1
ATOM 2362 O O . VAL A 1 331 ? -21.173 38.801 10.968 1.00 30.96 330 VAL A O 1
ATOM 2366 N N . ILE A 1 332 ? -22.887 37.844 9.865 1.00 28.64 331 ILE A N 1
ATOM 2367 C CA . ILE A 1 332 ? -23.603 39.091 9.663 1.00 29.37 331 ILE A CA 1
ATOM 2368 C C . ILE A 1 332 ? -25.045 38.925 10.119 1.00 29.25 331 ILE A C 1
ATOM 2369 O O . ILE A 1 332 ? -25.560 37.812 10.221 1.00 28.28 331 ILE A O 1
ATOM 2374 N N . GLY A 1 333 ? -25.674 40.065 10.406 1.00 30.80 332 GLY A N 1
ATOM 2375 C CA . GLY A 1 333 ? -27.106 40.136 10.624 1.00 31.61 332 GLY A CA 1
ATOM 2376 C C . GLY A 1 333 ? -27.844 40.233 9.291 1.00 32.32 332 GLY A C 1
ATOM 2377 O O . GLY A 1 333 ? -27.261 40.600 8.269 1.00 31.88 332 GLY A O 1
ATOM 2378 N N . ILE A 1 334 ? -29.138 39.915 9.333 1.00 32.90 333 ILE A N 1
ATOM 2379 C CA . ILE A 1 334 ? -29.948 39.812 8.133 1.00 34.77 333 ILE A CA 1
ATOM 2380 C C . ILE A 1 334 ? -30.036 41.167 7.427 1.00 36.32 333 ILE A C 1
ATOM 2381 O O . ILE A 1 334 ? -30.099 41.217 6.203 1.00 36.73 333 ILE A O 1
ATOM 2386 N N . ASP A 1 335 ? -29.984 42.266 8.192 1.00 38.16 334 ASP A N 1
ATOM 2387 C CA . ASP A 1 335 ? -30.137 43.603 7.639 1.00 39.98 334 ASP A CA 1
ATOM 2388 C C . ASP A 1 335 ? -28.942 43.996 6.769 1.00 38.29 334 ASP A C 1
ATOM 2389 O O . ASP A 1 335 ? -29.033 44.961 6.022 1.00 38.99 334 ASP A O 1
ATOM 2394 N N . TYR A 1 336 ? -27.829 43.260 6.858 1.00 36.34 335 TYR A N 1
ATOM 2395 C CA . TYR A 1 336 ? -26.648 43.540 6.052 1.00 35.01 335 TYR A CA 1
ATOM 2396 C C . TYR A 1 336 ? -26.672 42.751 4.739 1.00 34.32 335 TYR A C 1
ATOM 2397 O O . TYR A 1 336 ? -25.751 42.857 3.928 1.00 34.03 335 TYR A O 1
ATOM 2406 N N . LEU A 1 337 ? -27.724 41.963 4.507 1.00 33.89 336 LEU A N 1
ATOM 2407 C CA . LEU A 1 337 ? -27.688 40.982 3.431 1.00 33.42 336 LEU A CA 1
ATOM 2408 C C . LEU A 1 337 ? -27.490 41.648 2.068 1.00 34.34 336 LEU A C 1
ATOM 2409 O O . LEU A 1 337 ? -26.762 41.133 1.222 1.00 34.12 336 LEU A O 1
ATOM 2414 N N . SER A 1 338 ? -28.137 42.792 1.851 1.00 35.24 337 SER A N 1
ATOM 2415 C CA . SER A 1 338 ? -28.020 43.494 0.586 1.00 37.05 337 SER A CA 1
ATOM 2416 C C . SER A 1 338 ? -26.563 43.869 0.299 1.00 37.43 337 SER A C 1
ATOM 2417 O O . SER A 1 338 ? -26.071 43.675 -0.813 1.00 38.61 337 SER A O 1
ATOM 2420 N N . THR A 1 339 ? -25.868 44.389 1.317 1.00 37.66 338 THR A N 1
ATOM 2421 C CA . THR A 1 339 ? -24.473 44.778 1.175 1.00 37.66 338 THR A CA 1
ATOM 2422 C C . THR A 1 339 ? -23.605 43.537 0.986 1.00 35.02 338 THR A C 1
ATOM 2423 O O . THR A 1 339 ? -22.647 43.567 0.223 1.00 35.18 338 THR A O 1
ATOM 2427 N N . ALA A 1 340 ? -23.935 42.458 1.702 1.00 33.50 339 ALA A N 1
ATOM 2428 C CA . ALA A 1 340 ? -23.178 41.223 1.611 1.00 32.39 339 ALA A CA 1
ATOM 2429 C C . ALA A 1 340 ? -23.187 40.697 0.175 1.00 32.79 339 ALA A C 1
ATOM 2430 O O . ALA A 1 340 ? -22.151 40.270 -0.324 1.00 31.97 339 ALA A O 1
ATOM 2432 N N . MET A 1 341 ? -24.346 40.752 -0.498 1.00 34.00 340 MET A N 1
ATOM 2433 C CA . MET A 1 341 ? -24.455 40.283 -1.874 1.00 35.05 340 MET A CA 1
ATOM 2434 C C . MET A 1 341 ? -23.474 41.045 -2.770 1.00 35.43 340 MET A C 1
ATOM 2435 O O . MET A 1 341 ? -22.853 40.458 -3.652 1.00 32.81 340 MET A O 1
ATOM 2440 N N . GLU A 1 342 ? -23.362 42.358 -2.540 1.00 36.99 341 GLU A N 1
ATOM 2441 C CA . GLU A 1 342 ? -22.479 43.217 -3.314 1.00 38.59 341 GLU A CA 1
ATOM 2442 C C . GLU A 1 342 ? -21.023 42.817 -3.074 1.00 36.24 341 GLU A C 1
ATOM 2443 O O . GLU A 1 342 ? -20.233 42.726 -4.013 1.00 35.96 341 GLU A O 1
ATOM 2449 N N . ARG A 1 343 ? -20.683 42.543 -1.811 1.00 33.91 342 ARG A N 1
ATOM 2450 C CA . ARG A 1 343 ? -19.332 42.145 -1.455 1.00 32.43 342 ARG A CA 1
ATOM 2451 C C . ARG A 1 343 ? -19.017 40.765 -2.035 1.00 30.63 342 ARG A C 1
ATOM 2452 O O . ARG A 1 343 ? -17.887 40.514 -2.450 1.00 30.66 342 ARG A O 1
ATOM 2460 N N . ILE A 1 344 ? -20.011 39.871 -2.079 1.00 28.95 343 ILE A N 1
ATOM 2461 C CA . ILE A 1 344 ? -19.812 38.555 -2.665 1.00 28.01 343 ILE A CA 1
ATOM 2462 C C . ILE A 1 344 ? -19.418 38.714 -4.130 1.00 29.07 343 ILE A C 1
ATOM 2463 O O . ILE A 1 344 ? -18.479 38.072 -4.588 1.00 27.98 343 ILE A O 1
ATOM 2468 N N . LYS A 1 345 ? -20.143 39.582 -4.848 1.00 32.01 344 LYS A N 1
ATOM 2469 C CA . LYS A 1 345 ? -19.915 39.804 -6.267 1.00 33.75 344 LYS A CA 1
ATOM 2470 C C . LYS A 1 345 ? -18.528 40.409 -6.489 1.00 35.04 344 LYS A C 1
ATOM 2471 O O . LYS A 1 345 ? -17.842 40.046 -7.444 1.00 35.58 344 LYS A O 1
ATOM 2475 N N . ASN A 1 346 ? -18.111 41.311 -5.589 1.00 36.73 345 ASN A N 1
ATOM 2476 C CA . ASN A 1 346 ? -16.850 42.030 -5.722 1.00 38.01 345 ASN A CA 1
ATOM 2477 C C . ASN A 1 346 ? -15.677 41.251 -5.119 1.00 36.65 345 ASN A C 1
ATOM 2478 O O . ASN A 1 346 ? -14.575 41.781 -5.042 1.00 36.49 345 ASN A O 1
ATOM 2483 N N . LEU A 1 347 ? -15.917 40.012 -4.670 1.00 35.59 346 LEU A N 1
ATOM 2484 C CA . LEU A 1 347 ? -14.893 39.168 -4.065 1.00 35.32 346 LEU A CA 1
ATOM 2485 C C . LEU A 1 347 ? -14.239 39.887 -2.880 1.00 36.19 346 LEU A C 1
ATOM 2486 O O . LEU A 1 347 ? -13.020 39.836 -2.714 1.00 36.54 346 LEU A O 1
ATOM 2491 N N . ASP A 1 348 ? -15.068 40.532 -2.047 1.00 35.58 347 ASP A N 1
ATOM 2492 C CA . ASP A 1 348 ? -14.593 41.376 -0.960 1.00 36.91 347 ASP A CA 1
ATOM 2493 C C . ASP A 1 348 ? -15.051 40.798 0.380 1.00 35.18 347 ASP A C 1
ATOM 2494 O O . ASP A 1 348 ? -15.559 41.508 1.242 1.00 36.16 347 ASP A O 1
ATOM 2499 N N . VAL A 1 349 ? -14.876 39.488 0.549 1.00 33.34 348 VAL A N 1
ATOM 2500 C CA . VAL A 1 349 ? -15.150 38.834 1.820 1.00 32.36 348 VAL A CA 1
ATOM 2501 C C . VAL A 1 349 ? -14.170 37.671 1.933 1.00 31.23 348 VAL A C 1
ATOM 2502 O O . VAL A 1 349 ? -13.785 37.103 0.915 1.00 31.75 348 VAL A O 1
ATOM 2506 N N . LYS A 1 350 ? -13.744 37.356 3.161 1.00 31.19 349 LYS A N 1
ATOM 2507 C CA . LYS A 1 350 ? -12.768 36.304 3.396 1.00 31.31 349 LYS A CA 1
ATOM 2508 C C . LYS A 1 350 ? -13.373 35.203 4.265 1.00 29.04 349 LYS A C 1
ATOM 2509 O O . LYS A 1 350 ? -13.306 35.289 5.485 1.00 27.81 349 LYS A O 1
ATOM 2515 N N . TYR A 1 351 ? -13.955 34.156 3.659 1.00 27.36 350 TYR A N 1
ATOM 2516 C CA . TYR A 1 351 ? -14.273 34.051 2.237 1.00 26.72 350 TYR A CA 1
ATOM 2517 C C . TYR A 1 351 ? -15.780 33.934 2.028 1.00 24.87 350 TYR A C 1
ATOM 2518 O O . TYR A 1 351 ? -16.248 33.990 0.894 1.00 25.08 350 TYR A O 1
ATOM 2527 N N . ARG A 1 352 ? -16.517 33.748 3.129 1.00 23.70 351 ARG A N 1
ATOM 2528 C CA . ARG A 1 352 ? -17.946 33.492 3.100 1.00 22.25 351 ARG A CA 1
ATOM 2529 C C . ARG A 1 352 ? -18.627 34.309 4.190 1.00 22.27 351 ARG A C 1
ATOM 2530 O O . ARG A 1 352 ? -18.031 34.595 5.223 1.00 22.97 351 ARG A O 1
ATOM 2538 N N . PHE A 1 353 ? -19.882 34.679 3.925 1.00 21.85 352 PHE A N 1
ATOM 2539 C CA . PHE A 1 353 ? -20.772 35.230 4.928 1.00 21.52 352 PHE A CA 1
ATOM 2540 C C . PHE A 1 353 ? -21.635 34.115 5.510 1.00 20.99 352 PHE A C 1
ATOM 2541 O O . PHE A 1 353 ? -22.122 33.249 4.785 1.00 20.40 352 PHE A O 1
ATOM 2549 N N . ALA A 1 354 ? -21.843 34.171 6.827 1.00 21.33 353 ALA A N 1
ATOM 2550 C CA . ALA A 1 354 ? -22.872 33.390 7.488 1.00 21.23 353 ALA A CA 1
ATOM 2551 C C . ALA A 1 354 ? -23.857 34.341 8.155 1.00 22.00 353 ALA A C 1
ATOM 2552 O O . ALA A 1 354 ? -23.447 35.265 8.856 1.00 22.63 353 ALA A O 1
ATOM 2554 N N . ILE A 1 355 ? -25.153 34.096 7.951 1.00 22.48 354 ILE A N 1
ATOM 2555 C CA . ILE A 1 355 ? -26.172 34.949 8.535 1.00 24.31 354 ILE A CA 1
ATOM 2556 C C . ILE A 1 355 ? -26.604 34.363 9.875 1.00 24.71 354 ILE A C 1
ATOM 2557 O O . ILE A 1 355 ? -26.942 33.185 9.955 1.00 23.39 354 ILE A O 1
ATOM 2562 N N . ASP A 1 356 ? -26.574 35.201 10.919 1.00 26.35 355 ASP A N 1
ATOM 2563 C CA . ASP A 1 356 ? -27.122 34.841 12.217 1.00 26.85 355 ASP A CA 1
ATOM 2564 C C . ASP A 1 356 ? -28.644 34.973 12.168 1.00 26.57 355 ASP A C 1
ATOM 2565 O O . ASP A 1 356 ? -29.194 35.992 12.575 1.00 28.06 355 ASP A O 1
ATOM 2570 N N . ILE A 1 357 ? -29.306 33.923 11.678 1.00 25.41 356 ILE A N 1
ATOM 2571 C CA . ILE A 1 357 ? -30.756 33.873 11.554 1.00 25.19 356 ILE A CA 1
ATOM 2572 C C . ILE A 1 357 ? -31.405 33.840 12.940 1.00 25.84 356 ILE A C 1
ATOM 2573 O O . ILE A 1 357 ? -32.366 34.552 13.195 1.00 24.85 356 ILE A O 1
ATOM 2578 N N . GLY A 1 358 ? -30.891 32.974 13.816 1.00 26.42 357 GLY A N 1
ATOM 2579 C CA . GLY A 1 358 ? -31.482 32.729 15.122 1.00 28.18 357 GLY A CA 1
ATOM 2580 C C . GLY A 1 358 ? -31.684 34.009 15.932 1.00 30.21 357 GLY A C 1
ATOM 2581 O O . GLY A 1 358 ? -32.655 34.106 16.672 1.00 31.07 357 GLY A O 1
ATOM 2582 N N . ASN A 1 359 ? -30.794 34.999 15.769 1.00 31.89 358 ASN A N 1
ATOM 2583 C CA . ASN A 1 359 ? -30.837 36.202 16.589 1.00 34.29 358 ASN A CA 1
ATOM 2584 C C . ASN A 1 359 ? -31.342 37.431 15.828 1.00 35.53 358 ASN A C 1
ATOM 2585 O O . ASN A 1 359 ? -31.665 38.422 16.473 1.00 37.23 358 ASN A O 1
ATOM 2590 N N . THR A 1 360 ? -31.409 37.416 14.488 1.00 34.86 359 THR A N 1
ATOM 2591 C CA . THR A 1 360 ? -31.702 38.659 13.779 1.00 36.68 359 THR A CA 1
ATOM 2592 C C . THR A 1 360 ? -32.922 38.585 12.858 1.00 37.07 359 THR A C 1
ATOM 2593 O O . THR A 1 360 ? -33.415 39.628 12.449 1.00 38.29 359 THR A O 1
ATOM 2597 N N . LEU A 1 361 ? -33.385 37.387 12.489 1.00 37.90 360 LEU A N 1
ATOM 2598 C CA . LEU A 1 361 ? -34.551 37.256 11.624 1.00 38.88 360 LEU A CA 1
ATOM 2599 C C . LEU A 1 361 ? -35.786 36.988 12.479 1.00 41.63 360 LEU A C 1
ATOM 2600 O O . LEU A 1 361 ? -35.858 35.951 13.138 1.00 39.99 360 LEU A O 1
ATOM 2605 N N . LYS A 1 362 ? -36.761 37.911 12.436 1.00 43.43 361 LYS A N 1
ATOM 2606 C CA . LYS A 1 362 ? -37.915 37.883 13.328 1.00 46.06 361 LYS A CA 1
ATOM 2607 C C . LYS A 1 362 ? -39.151 37.337 12.591 1.00 46.90 361 LYS A C 1
ATOM 2608 O O . LYS A 1 362 ? -39.751 38.099 11.793 1.00 46.99 361 LYS A O 1
ATOM 2610 N N . LEU B 1 9 ? 33.616 -17.000 -37.581 1.00 59.96 8 LEU B N 1
ATOM 2611 C CA . LEU B 1 9 ? 32.138 -17.083 -37.737 1.00 57.83 8 LEU B CA 1
ATOM 2612 C C . LEU B 1 9 ? 31.525 -15.705 -37.496 1.00 56.67 8 LEU B C 1
ATOM 2613 O O . LEU B 1 9 ? 31.606 -15.175 -36.391 1.00 57.87 8 LEU B O 1
ATOM 2615 N N . ASP B 1 10 ? 30.921 -15.132 -38.545 1.00 54.64 9 ASP B N 1
ATOM 2616 C CA . ASP B 1 10 ? 30.249 -13.844 -38.454 1.00 52.27 9 ASP B CA 1
ATOM 2617 C C . ASP B 1 10 ? 28.902 -14.058 -37.759 1.00 48.58 9 ASP B C 1
ATOM 2618 O O . ASP B 1 10 ? 28.069 -14.833 -38.225 1.00 47.57 9 ASP B O 1
ATOM 2623 N N . LEU B 1 11 ? 28.714 -13.369 -36.628 1.00 46.35 10 LEU B N 1
ATOM 2624 C CA . LEU B 1 11 ? 27.541 -13.545 -35.789 1.00 44.31 10 LEU B CA 1
ATOM 2625 C C . LEU B 1 11 ? 26.469 -12.517 -36.152 1.00 41.67 10 LEU B C 1
ATOM 2626 O O . LEU B 1 11 ? 25.299 -12.733 -35.851 1.00 42.04 10 LEU B O 1
ATOM 2628 N N . SER B 1 12 ? 26.864 -11.412 -36.805 1.00 39.15 11 SER B N 1
ATOM 2629 C CA . SER B 1 12 ? 25.988 -10.268 -37.030 1.00 36.00 11 SER B CA 1
ATOM 2630 C C . SER B 1 12 ? 24.658 -10.672 -37.663 1.00 33.40 11 SER B C 1
ATOM 2631 O O . SER B 1 12 ? 24.594 -11.596 -38.470 1.00 33.28 11 SER B O 1
ATOM 2634 N N . VAL B 1 13 ? 23.602 -9.929 -37.310 1.00 31.01 12 VAL B N 1
ATOM 2635 C CA . VAL B 1 13 ? 22.277 -10.166 -37.853 1.00 29.28 12 VAL B CA 1
ATOM 2636 C C . VAL B 1 13 ? 21.981 -9.079 -38.886 1.00 28.13 12 VAL B C 1
ATOM 2637 O O . VAL B 1 13 ? 21.798 -7.908 -38.551 1.00 26.57 12 VAL B O 1
ATOM 2641 N N . LYS B 1 14 ? 22.000 -9.499 -40.154 1.00 28.14 13 LYS B N 1
ATOM 2642 C CA . LYS B 1 14 ? 21.746 -8.614 -41.280 1.00 28.24 13 LYS B CA 1
ATOM 2643 C C . LYS B 1 14 ? 20.244 -8.477 -41.468 1.00 26.15 13 LYS B C 1
ATOM 2644 O O . LYS B 1 14 ? 19.539 -9.479 -41.537 1.00 25.19 13 LYS B O 1
ATOM 2650 N N . ALA B 1 15 ? 19.767 -7.236 -41.602 1.00 24.95 14 ALA B N 1
ATOM 2651 C CA . ALA B 1 15 ? 18.343 -6.997 -41.722 1.00 23.51 14 ALA B CA 1
ATOM 2652 C C . ALA B 1 15 ? 18.040 -6.053 -42.881 1.00 23.06 14 ALA B C 1
ATOM 2653 O O . ALA B 1 15 ? 18.874 -5.254 -43.292 1.00 22.75 14 ALA B O 1
ATOM 2655 N N . VAL B 1 16 ? 16.816 -6.166 -43.392 1.00 22.54 15 VAL B N 1
ATOM 2656 C CA . VAL B 1 16 ? 16.281 -5.184 -44.312 1.00 22.40 15 VAL B CA 1
ATOM 2657 C C . VAL B 1 16 ? 14.882 -4.816 -43.840 1.00 21.52 15 VAL B C 1
ATOM 2658 O O . VAL B 1 16 ? 14.132 -5.668 -43.372 1.00 20.37 15 VAL B O 1
ATOM 2662 N N . GLY B 1 17 ? 14.560 -3.527 -43.934 1.00 21.71 16 GLY B N 1
ATOM 2663 C CA . GLY B 1 17 ? 13.253 -3.035 -43.556 1.00 21.83 16 GLY B CA 1
ATOM 2664 C C . GLY B 1 17 ? 12.777 -1.987 -44.553 1.00 22.82 16 GLY B C 1
ATOM 2665 O O . GLY B 1 17 ? 13.540 -1.567 -45.420 1.00 23.47 16 GLY B O 1
ATOM 2666 N N . TRP B 1 18 ? 11.511 -1.592 -44.430 1.00 23.54 17 TRP B N 1
ATOM 2667 C CA . TRP B 1 18 ? 10.973 -0.545 -45.276 1.00 25.04 17 TRP B CA 1
ATOM 2668 C C . TRP B 1 18 ? 10.635 0.670 -44.433 1.00 24.41 17 TRP B C 1
ATOM 2669 O O . TRP B 1 18 ? 10.120 0.550 -43.328 1.00 23.92 17 TRP B O 1
ATOM 2680 N N . GLY B 1 19 ? 10.913 1.839 -44.999 1.00 25.60 18 GLY B N 1
ATOM 2681 C CA . GLY B 1 19 ? 10.530 3.087 -44.374 1.00 26.81 18 GLY B CA 1
ATOM 2682 C C . GLY B 1 19 ? 11.016 4.266 -45.205 1.00 28.97 18 GLY B C 1
ATOM 2683 O O . GLY B 1 19 ? 11.014 4.193 -46.421 1.00 32.07 18 GLY B O 1
ATOM 2684 N N . ALA B 1 20 ? 11.484 5.324 -44.549 1.00 29.53 19 ALA B N 1
ATOM 2685 C CA . ALA B 1 20 ? 11.998 6.482 -45.251 1.00 30.49 19 ALA B CA 1
ATOM 2686 C C . ALA B 1 20 ? 13.396 6.786 -44.738 1.00 32.15 19 ALA B C 1
ATOM 2687 O O . ALA B 1 20 ? 13.611 6.742 -43.534 1.00 31.13 19 ALA B O 1
ATOM 2689 N N . ALA B 1 21 ? 14.321 7.057 -45.662 1.00 34.46 20 ALA B N 1
ATOM 2690 C CA . ALA B 1 21 ? 15.679 7.434 -45.312 1.00 37.72 20 ALA B CA 1
ATOM 2691 C C . ALA B 1 21 ? 15.744 8.917 -44.947 1.00 40.88 20 ALA B C 1
ATOM 2692 O O . ALA B 1 21 ? 16.492 9.305 -44.054 1.00 42.24 20 ALA B O 1
ATOM 2694 N N . ASP B 1 22 ? 14.916 9.730 -45.616 1.00 43.96 21 ASP B N 1
ATOM 2695 C CA . ASP B 1 22 ? 15.009 11.179 -45.538 1.00 47.92 21 ASP B CA 1
ATOM 2696 C C . ASP B 1 22 ? 13.686 11.757 -45.034 1.00 46.32 21 ASP B C 1
ATOM 2697 O O . ASP B 1 22 ? 12.656 11.076 -44.983 1.00 44.65 21 ASP B O 1
ATOM 2702 N N . ALA B 1 23 ? 13.718 13.062 -44.740 1.00 48.12 22 ALA B N 1
ATOM 2703 C CA . ALA B 1 23 ? 12.542 13.798 -44.295 1.00 48.56 22 ALA B CA 1
ATOM 2704 C C . ALA B 1 23 ? 11.500 13.922 -45.411 1.00 47.13 22 ALA B C 1
ATOM 2705 O O . ALA B 1 23 ? 10.338 14.195 -45.128 1.00 48.14 22 ALA B O 1
ATOM 2707 N N . SER B 1 24 ? 11.917 13.724 -46.669 1.00 46.70 23 SER B N 1
ATOM 2708 C CA . SER B 1 24 ? 11.005 13.657 -47.800 1.00 46.44 23 SER B CA 1
ATOM 2709 C C . SER B 1 24 ? 9.887 12.651 -47.538 1.00 44.02 23 SER B C 1
ATOM 2710 O O . SER B 1 24 ? 8.767 12.833 -48.001 1.00 45.29 23 SER B O 1
ATOM 2713 N N . GLY B 1 25 ? 10.204 11.567 -46.826 1.00 42.91 24 GLY B N 1
ATOM 2714 C CA . GLY B 1 25 ? 9.213 10.556 -46.500 1.00 40.33 24 GLY B CA 1
ATOM 2715 C C . GLY B 1 25 ? 8.946 9.590 -47.658 1.00 39.48 24 GLY B C 1
ATOM 2716 O O . GLY B 1 25 ? 7.973 8.846 -47.620 1.00 37.75 24 GLY B O 1
ATOM 2717 N N . VAL B 1 26 ? 9.827 9.582 -48.666 1.00 39.93 25 VAL B N 1
ATOM 2718 C CA . VAL B 1 26 ? 9.742 8.631 -49.764 1.00 40.23 25 VAL B CA 1
ATOM 2719 C C . VAL B 1 26 ? 10.056 7.236 -49.225 1.00 39.89 25 VAL B C 1
ATOM 2720 O O . VAL B 1 26 ? 11.107 7.044 -48.620 1.00 39.23 25 VAL B O 1
ATOM 2724 N N . LEU B 1 27 ? 9.161 6.271 -49.473 1.00 39.05 26 LEU B N 1
ATOM 2725 C CA . LEU B 1 27 ? 9.347 4.898 -49.015 1.00 38.86 26 LEU B CA 1
ATOM 2726 C C . LEU B 1 27 ? 10.487 4.211 -49.772 1.00 40.61 26 LEU B C 1
ATOM 2727 O O . LEU B 1 27 ? 10.597 4.338 -50.984 1.00 42.19 26 LEU B O 1
ATOM 2732 N N . GLN B 1 28 ? 11.340 3.488 -49.036 1.00 40.16 27 GLN B N 1
ATOM 2733 C CA . GLN B 1 28 ? 12.505 2.825 -49.600 1.00 41.49 27 GLN B CA 1
ATOM 2734 C C . GLN B 1 28 ? 12.876 1.621 -48.735 1.00 38.70 27 GLN B C 1
ATOM 2735 O O . GLN B 1 28 ? 12.503 1.548 -47.565 1.00 35.71 27 GLN B O 1
ATOM 2741 N N . PRO B 1 29 ? 13.639 0.648 -49.283 1.00 37.36 28 PRO B N 1
ATOM 2742 C CA . PRO B 1 29 ? 14.284 -0.374 -48.462 1.00 35.76 28 PRO B CA 1
ATOM 2743 C C . PRO B 1 29 ? 15.472 0.222 -47.704 1.00 34.13 28 PRO B C 1
ATOM 2744 O O . PRO B 1 29 ? 16.184 1.078 -48.229 1.00 35.98 28 PRO B O 1
ATOM 2748 N N . ILE B 1 30 ? 15.663 -0.233 -46.464 1.00 30.91 29 ILE B N 1
ATOM 2749 C CA . ILE B 1 30 ? 16.720 0.248 -45.590 1.00 31.16 29 ILE B CA 1
ATOM 2750 C C . ILE B 1 30 ? 17.438 -0.979 -45.040 1.00 29.29 29 ILE B C 1
ATOM 2751 O O . ILE B 1 30 ? 16.799 -1.826 -44.422 1.00 28.05 29 ILE B O 1
ATOM 2756 N N . LYS B 1 31 ? 18.758 -1.057 -45.249 1.00 29.49 30 LYS B N 1
ATOM 2757 C CA . LYS B 1 31 ? 19.554 -2.159 -44.732 1.00 28.58 30 LYS B CA 1
ATOM 2758 C C . LYS B 1 31 ? 20.198 -1.745 -43.412 1.00 28.01 30 LYS B C 1
ATOM 2759 O O . LYS B 1 31 ? 20.639 -0.610 -43.263 1.00 28.86 30 LYS B O 1
ATOM 2763 N N . PHE B 1 32 ? 20.260 -2.686 -42.462 1.00 25.89 31 PHE B N 1
ATOM 2764 C CA . PHE B 1 32 ? 20.783 -2.402 -41.137 1.00 25.74 31 PHE B CA 1
ATOM 2765 C C . PHE B 1 32 ? 21.157 -3.715 -40.448 1.00 25.24 31 PHE B C 1
ATOM 2766 O O . PHE B 1 32 ? 20.995 -4.797 -41.015 1.00 24.86 31 PHE B O 1
ATOM 2774 N N . TYR B 1 33 ? 21.619 -3.608 -39.200 1.00 25.15 32 TYR B N 1
ATOM 2775 C CA . TYR B 1 33 ? 21.948 -4.781 -38.413 1.00 25.35 32 TYR B CA 1
ATOM 2776 C C . TYR B 1 33 ? 21.116 -4.789 -37.141 1.00 25.77 32 TYR B C 1
ATOM 2777 O O . TYR B 1 33 ? 20.831 -3.737 -36.573 1.00 26.10 32 TYR B O 1
ATOM 2786 N N . ARG B 1 34 ? 20.723 -5.992 -36.725 1.00 26.06 33 ARG B N 1
ATOM 2787 C CA . ARG B 1 34 ? 20.227 -6.212 -35.382 1.00 26.33 33 ARG B CA 1
ATOM 2788 C C . ARG B 1 34 ? 21.407 -6.660 -34.530 1.00 27.37 33 ARG B C 1
ATOM 2789 O O . ARG B 1 34 ? 22.365 -7.209 -35.053 1.00 26.56 33 ARG B O 1
ATOM 2797 N N . ARG B 1 35 ? 21.318 -6.459 -33.214 1.00 28.30 34 ARG B N 1
ATOM 2798 C CA . ARG B 1 35 ? 22.333 -6.958 -32.306 1.00 30.05 34 ARG B CA 1
ATOM 2799 C C . ARG B 1 35 ? 22.318 -8.484 -32.304 1.00 30.12 34 ARG B C 1
ATOM 2800 O O . ARG B 1 35 ? 21.315 -9.110 -32.646 1.00 28.62 34 ARG B O 1
ATOM 2808 N N . VAL B 1 36 ? 23.451 -9.074 -31.914 1.00 32.62 35 VAL B N 1
ATOM 2809 C CA . VAL B 1 36 ? 23.520 -10.501 -31.656 1.00 34.25 35 VAL B CA 1
ATOM 2810 C C . VAL B 1 36 ? 22.632 -10.779 -30.449 1.00 34.30 35 VAL B C 1
ATOM 2811 O O . VAL B 1 36 ? 22.616 -9.990 -29.506 1.00 35.21 35 VAL B O 1
ATOM 2815 N N . PRO B 1 37 ? 21.825 -11.862 -30.455 1.00 33.75 36 PRO B N 1
ATOM 2816 C CA . PRO B 1 37 ? 20.962 -12.156 -29.311 1.00 33.86 36 PRO B CA 1
ATOM 2817 C C . PRO B 1 37 ? 21.782 -12.330 -28.038 1.00 35.22 36 PRO B C 1
ATOM 2818 O O . PRO B 1 37 ? 22.683 -13.161 -27.990 1.00 37.34 36 PRO B O 1
ATOM 2822 N N . GLY B 1 38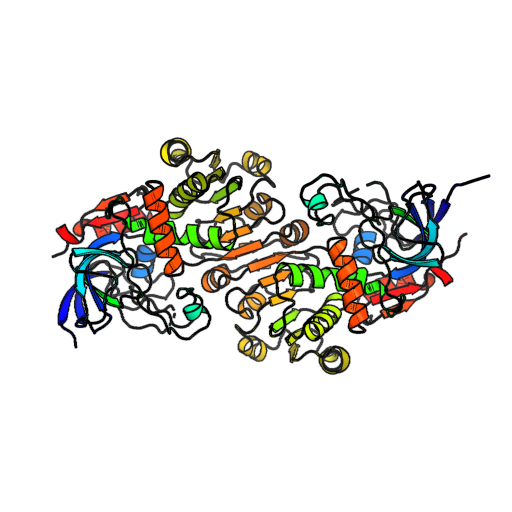 ? 21.491 -11.507 -27.029 1.00 35.31 37 GLY B N 1
ATOM 2823 C CA . GLY B 1 38 ? 21.988 -11.747 -25.686 1.00 36.74 37 GLY B CA 1
ATOM 2824 C C . GLY B 1 38 ? 21.274 -12.930 -25.035 1.00 37.16 37 GLY B C 1
ATOM 2825 O O . GLY B 1 38 ? 20.439 -13.591 -25.656 1.00 35.66 37 GLY B O 1
ATOM 2826 N N . GLU B 1 39 ? 21.599 -13.170 -23.762 1.00 39.21 38 GLU B N 1
ATOM 2827 C CA . GLU B 1 39 ? 21.135 -14.349 -23.052 1.00 40.06 38 GLU B CA 1
ATOM 2828 C C . GLU B 1 39 ? 19.615 -14.321 -22.885 1.00 38.95 38 GLU B C 1
ATOM 2829 O O . GLU B 1 39 ? 19.008 -15.380 -22.797 1.00 38.28 38 GLU B O 1
ATOM 2831 N N . ARG B 1 40 ? 18.998 -13.129 -22.865 1.00 38.59 39 ARG B N 1
ATOM 2832 C CA . ARG B 1 40 ? 17.560 -13.010 -22.652 1.00 38.34 39 ARG B CA 1
ATOM 2833 C C . ARG B 1 40 ? 16.819 -12.619 -23.936 1.00 35.85 39 ARG B C 1
ATOM 2834 O O . ARG B 1 40 ? 15.627 -12.294 -23.893 1.00 34.62 39 ARG B O 1
ATOM 2842 N N . ASP B 1 41 ? 17.509 -12.693 -25.081 1.00 34.69 40 ASP B N 1
ATOM 2843 C CA . ASP B 1 41 ? 16.970 -12.193 -26.335 1.00 33.29 40 ASP B CA 1
ATOM 2844 C C . ASP B 1 41 ? 16.331 -13.322 -27.133 1.00 31.86 40 ASP B C 1
ATOM 2845 O O . ASP B 1 41 ? 16.695 -14.492 -27.016 1.00 32.12 40 ASP B O 1
ATOM 2850 N N . VAL B 1 42 ? 15.367 -12.916 -27.960 1.00 29.43 41 VAL B N 1
ATOM 2851 C CA . VAL B 1 42 ? 14.644 -13.803 -28.846 1.00 28.66 41 VAL B CA 1
ATOM 2852 C C . VAL B 1 42 ? 14.843 -13.266 -30.256 1.00 27.17 41 VAL B C 1
ATOM 2853 O O . VAL B 1 42 ? 14.596 -12.090 -30.497 1.00 27.16 41 VAL B O 1
ATOM 2857 N N . LYS B 1 43 ? 15.327 -14.118 -31.164 1.00 26.51 42 LYS B N 1
ATOM 2858 C CA . LYS B 1 43 ? 15.465 -13.744 -32.563 1.00 25.39 42 LYS B CA 1
ATOM 2859 C C . LYS B 1 43 ? 14.240 -14.237 -33.321 1.00 23.66 42 LYS B C 1
ATOM 2860 O O . LYS B 1 43 ? 13.928 -15.422 -33.284 1.00 23.36 42 LYS B O 1
ATOM 2866 N N . ILE B 1 44 ? 13.577 -13.318 -34.028 1.00 22.18 43 ILE B N 1
ATOM 2867 C CA . ILE B 1 44 ? 12.255 -13.568 -34.568 1.00 21.56 43 ILE B CA 1
ATOM 2868 C C . ILE B 1 44 ? 12.302 -13.366 -36.077 1.00 20.97 43 ILE B C 1
ATOM 2869 O O . ILE B 1 44 ? 12.648 -12.289 -36.543 1.00 19.80 43 ILE B O 1
ATOM 2874 N N . ARG B 1 45 ? 11.928 -14.409 -36.815 1.00 21.75 44 ARG B N 1
ATOM 2875 C CA . ARG B 1 45 ? 11.643 -14.275 -38.229 1.00 21.94 44 ARG B CA 1
ATOM 2876 C C . ARG B 1 45 ? 10.257 -13.663 -38.386 1.00 19.93 44 ARG B C 1
ATOM 2877 O O . ARG B 1 45 ? 9.265 -14.265 -37.983 1.00 18.99 44 ARG B O 1
ATOM 2885 N N . VAL B 1 46 ? 10.202 -12.468 -38.979 1.00 19.12 45 VAL B N 1
ATOM 2886 C CA . VAL B 1 46 ? 8.948 -11.754 -39.130 1.00 18.27 45 VAL B CA 1
ATOM 2887 C C . VAL B 1 46 ? 8.159 -12.396 -40.269 1.00 18.80 45 VAL B C 1
ATOM 2888 O O . VAL B 1 46 ? 8.695 -12.606 -41.348 1.00 19.75 45 VAL B O 1
ATOM 2892 N N . LEU B 1 47 ? 6.898 -12.743 -39.989 1.00 18.54 46 LEU B N 1
ATOM 2893 C CA . LEU B 1 47 ? 6.016 -13.357 -40.967 1.00 19.37 46 LEU B CA 1
ATOM 2894 C C . LEU B 1 47 ? 5.014 -12.325 -41.480 1.00 18.28 46 LEU B C 1
ATOM 2895 O O . LEU B 1 47 ? 4.814 -12.249 -42.683 1.00 18.26 46 LEU B O 1
ATOM 2900 N N . TYR B 1 48 ? 4.417 -11.536 -40.571 1.00 18.06 47 TYR B N 1
ATOM 2901 C CA . TYR B 1 48 ? 3.475 -10.493 -40.954 1.00 18.36 47 TYR B CA 1
ATOM 2902 C C . TYR B 1 48 ? 3.763 -9.223 -40.168 1.00 17.59 47 TYR B C 1
ATOM 2903 O O . TYR B 1 48 ? 4.118 -9.277 -38.997 1.00 17.53 47 TYR B O 1
ATOM 2912 N N . SER B 1 49 ? 3.608 -8.089 -40.853 1.00 17.26 48 SER B N 1
ATOM 2913 C CA . SER B 1 49 ? 3.678 -6.779 -40.239 1.00 17.75 48 SER B CA 1
ATOM 2914 C C . SER B 1 49 ? 2.420 -6.015 -40.625 1.00 17.74 48 SER B C 1
ATOM 2915 O O . SER B 1 49 ? 2.149 -5.825 -41.811 1.00 18.18 48 SER B O 1
ATOM 2918 N N . GLY B 1 50 ? 1.653 -5.595 -39.617 1.00 17.38 49 GLY B N 1
ATOM 2919 C CA . GLY B 1 50 ? 0.553 -4.678 -39.841 1.00 18.52 49 GLY B CA 1
ATOM 2920 C C . GLY B 1 50 ? 1.050 -3.295 -40.259 1.00 19.41 49 GLY B C 1
ATOM 2921 O O . GLY B 1 50 ? 2.176 -2.913 -39.945 1.00 21.18 49 GLY B O 1
ATOM 2922 N N . VAL B 1 51 ? 0.208 -2.561 -40.993 1.00 19.17 50 VAL B N 1
ATOM 2923 C CA . VAL B 1 51 ? 0.479 -1.164 -41.288 1.00 20.51 50 VAL B CA 1
ATOM 2924 C C . VAL B 1 51 ? -0.826 -0.410 -41.062 1.00 19.86 50 VAL B C 1
ATOM 2925 O O . VAL B 1 51 ? -1.902 -0.960 -41.285 1.00 21.27 50 VAL B O 1
ATOM 2929 N N . CYS B 1 52 ? -0.727 0.803 -40.509 1.00 18.78 51 CYS B N 1
ATOM 2930 C CA . CYS B 1 52 ? -1.922 1.550 -40.158 1.00 18.27 51 CYS B CA 1
ATOM 2931 C C . CYS B 1 52 ? -1.678 3.044 -40.340 1.00 18.13 51 CYS B C 1
ATOM 2932 O O . CYS B 1 52 ? -0.596 3.467 -40.746 1.00 17.07 51 CYS B O 1
ATOM 2935 N N . ASN B 1 53 ? -2.720 3.818 -40.031 1.00 17.48 52 ASN B N 1
ATOM 2936 C CA . ASN B 1 53 ? -2.699 5.269 -40.080 1.00 18.61 52 ASN B CA 1
ATOM 2937 C C . ASN B 1 53 ? -1.474 5.856 -39.365 1.00 19.14 52 ASN B C 1
ATOM 2938 O O . ASN B 1 53 ? -0.844 6.781 -39.869 1.00 19.63 52 ASN B O 1
ATOM 2943 N N . PHE B 1 54 ? -1.140 5.323 -38.186 1.00 19.87 53 PHE B N 1
ATOM 2944 C CA . PHE B 1 54 ? -0.020 5.820 -37.398 1.00 20.73 53 PHE B CA 1
ATOM 2945 C C . PHE B 1 54 ? 1.278 5.744 -38.201 1.00 21.06 53 PHE B C 1
ATOM 2946 O O . PHE B 1 54 ? 2.042 6.705 -38.226 1.00 20.10 53 PHE B O 1
ATOM 2954 N N . ASP B 1 55 ? 1.521 4.596 -38.856 1.00 20.51 54 ASP B N 1
ATOM 2955 C CA . ASP B 1 55 ? 2.731 4.395 -39.641 1.00 21.33 54 ASP B CA 1
ATOM 2956 C C . ASP B 1 55 ? 2.762 5.348 -40.825 1.00 22.45 54 ASP B C 1
ATOM 2957 O O . ASP B 1 55 ? 3.812 5.894 -41.165 1.00 22.26 54 ASP B O 1
ATOM 2962 N N . MET B 1 56 ? 1.602 5.522 -41.452 1.00 22.70 55 MET B N 1
ATOM 2963 C CA . MET B 1 56 ? 1.508 6.332 -42.655 1.00 25.25 55 MET B CA 1
ATOM 2964 C C . MET B 1 56 ? 1.870 7.779 -42.308 1.00 25.85 55 MET B C 1
ATOM 2965 O O . MET B 1 56 ? 2.510 8.468 -43.094 1.00 26.56 55 MET B O 1
ATOM 2970 N N . GLU B 1 57 ? 1.497 8.227 -41.105 1.00 25.57 56 GLU B N 1
ATOM 2971 C CA . GLU B 1 57 ? 1.742 9.602 -40.695 1.00 26.95 56 GLU B CA 1
ATOM 2972 C C . GLU B 1 57 ? 3.166 9.748 -40.166 1.00 27.71 56 GLU B C 1
ATOM 2973 O O . GLU B 1 57 ? 3.809 10.769 -40.411 1.00 28.84 56 GLU B O 1
ATOM 2979 N N . MET B 1 58 ? 3.663 8.718 -39.467 1.00 26.26 57 MET B N 1
ATOM 2980 C CA . MET B 1 58 ? 5.014 8.739 -38.932 1.00 26.78 57 MET B CA 1
ATOM 2981 C C . MET B 1 58 ? 6.040 8.876 -40.060 1.00 27.62 57 MET B C 1
ATOM 2982 O O . MET B 1 58 ? 7.011 9.607 -39.896 1.00 27.19 57 MET B O 1
ATOM 2987 N N . VAL B 1 59 ? 5.819 8.244 -41.223 1.00 28.78 58 VAL B N 1
ATOM 2988 C CA . VAL B 1 59 ? 6.822 8.301 -42.276 1.00 30.43 58 VAL B CA 1
ATOM 2989 C C . VAL B 1 59 ? 6.982 9.742 -42.762 1.00 32.65 58 VAL B C 1
ATOM 2990 O O . VAL B 1 59 ? 8.073 10.095 -43.215 1.00 33.59 58 VAL B O 1
ATOM 2994 N N . ARG B 1 60 ? 5.914 10.558 -42.671 1.00 33.22 59 ARG B N 1
ATOM 2995 C CA . ARG B 1 60 ? 5.984 11.965 -43.050 1.00 35.62 59 ARG B CA 1
ATOM 2996 C C . ARG B 1 60 ? 6.269 12.869 -41.846 1.00 35.55 59 ARG B C 1
ATOM 2997 O O . ARG B 1 60 ? 6.262 14.088 -41.993 1.00 37.48 59 ARG B O 1
ATOM 3005 N N . ASN B 1 61 ? 6.506 12.283 -40.665 1.00 33.42 60 ASN B N 1
ATOM 3006 C CA . ASN B 1 61 ? 6.818 13.028 -39.451 1.00 32.93 60 ASN B CA 1
ATOM 3007 C C . ASN B 1 61 ? 5.711 14.038 -39.145 1.00 32.99 60 ASN B C 1
ATOM 3008 O O . ASN B 1 61 ? 5.981 15.212 -38.907 1.00 33.03 60 ASN B O 1
ATOM 3013 N N . LYS B 1 62 ? 4.462 13.566 -39.120 1.00 33.49 61 LYS B N 1
ATOM 3014 C CA . LYS B 1 62 ? 3.316 14.429 -38.876 1.00 34.88 61 LYS B CA 1
ATOM 3015 C C . LYS B 1 62 ? 3.396 15.079 -37.493 1.00 36.63 61 LYS B C 1
ATOM 3016 O O . LYS B 1 62 ? 2.965 16.217 -37.322 1.00 38.90 61 LYS B O 1
ATOM 3022 N N . TRP B 1 63 ? 3.920 14.344 -36.504 1.00 36.85 62 TRP B N 1
ATOM 3023 C CA . TRP B 1 63 ? 3.842 14.747 -35.109 1.00 37.77 62 TRP B CA 1
ATOM 3024 C C . TRP B 1 63 ? 5.207 15.121 -34.530 1.00 39.15 62 TRP B C 1
ATOM 3025 O O . TRP B 1 63 ? 5.287 15.460 -33.357 1.00 40.85 62 TRP B O 1
ATOM 3036 N N . GLY B 1 64 ? 6.275 15.038 -35.332 1.00 40.11 63 GLY B N 1
ATOM 3037 C CA . GLY B 1 64 ? 7.614 15.388 -34.881 1.00 40.72 63 GLY B CA 1
ATOM 3038 C C . GLY B 1 64 ? 8.279 14.296 -34.039 1.00 40.35 63 GLY B C 1
ATOM 3039 O O . GLY B 1 64 ? 9.293 14.555 -33.401 1.00 40.17 63 GLY B O 1
ATOM 3040 N N . PHE B 1 65 ? 7.714 13.079 -34.037 1.00 38.84 64 PHE B N 1
ATOM 3041 C CA . PHE B 1 65 ? 8.267 11.970 -33.277 1.00 39.22 64 PHE B CA 1
ATOM 3042 C C . PHE B 1 65 ? 9.229 11.139 -34.124 1.00 38.56 64 PHE B C 1
ATOM 3043 O O . PHE B 1 65 ? 9.865 10.228 -33.599 1.00 39.34 64 PHE B O 1
ATOM 3051 N N . THR B 1 66 ? 9.325 11.431 -35.428 1.00 37.58 65 THR B N 1
ATOM 3052 C CA . THR B 1 66 ? 10.037 10.553 -36.342 1.00 36.90 65 THR B CA 1
ATOM 3053 C C . THR B 1 66 ? 11.497 10.975 -36.455 1.00 38.63 65 THR B C 1
ATOM 3054 O O . THR B 1 66 ? 11.794 12.126 -36.751 1.00 40.26 65 THR B O 1
ATOM 3058 N N . ARG B 1 67 ? 12.402 10.017 -36.248 1.00 39.49 66 ARG B N 1
ATOM 3059 C CA . ARG B 1 67 ? 13.813 10.213 -36.540 1.00 40.89 66 ARG B CA 1
ATOM 3060 C C . ARG B 1 67 ? 14.169 9.347 -37.745 1.00 38.58 66 ARG B C 1
ATOM 3061 O O . ARG B 1 67 ? 13.743 8.197 -37.807 1.00 38.22 66 ARG B O 1
ATOM 3069 N N . TYR B 1 68 ? 14.917 9.911 -38.701 1.00 36.53 67 TYR B N 1
ATOM 3070 C CA . TYR B 1 68 ? 15.277 9.211 -39.928 1.00 34.89 67 TYR B CA 1
ATOM 3071 C C . TYR B 1 68 ? 16.730 8.748 -39.845 1.00 34.84 67 TYR B C 1
ATOM 3072 O O . TYR B 1 68 ? 17.538 9.409 -39.201 1.00 36.00 67 TYR B O 1
ATOM 3081 N N . PRO B 1 69 ? 17.126 7.620 -40.484 1.00 33.54 68 PRO B N 1
ATOM 3082 C CA . PRO B 1 69 ? 16.199 6.729 -41.187 1.00 31.40 68 PRO B CA 1
ATOM 3083 C C . PRO B 1 69 ? 15.164 6.063 -40.283 1.00 29.27 68 PRO B C 1
ATOM 3084 O O . PRO B 1 69 ? 15.418 5.766 -39.124 1.00 28.52 68 PRO B O 1
ATOM 3088 N N . TYR B 1 70 ? 13.979 5.841 -40.851 1.00 27.54 69 TYR B N 1
ATOM 3089 C CA . TYR B 1 70 ? 12.826 5.387 -40.104 1.00 25.72 69 TYR B CA 1
ATOM 3090 C C . TYR B 1 70 ? 12.295 4.097 -40.717 1.00 23.86 69 TYR B C 1
ATOM 3091 O O . TYR B 1 70 ? 11.876 4.095 -41.859 1.00 23.83 69 TYR B O 1
ATOM 3100 N N . VAL B 1 71 ? 12.319 3.009 -39.952 1.00 22.68 70 VAL B N 1
ATOM 3101 C CA . VAL B 1 71 ? 11.669 1.773 -40.345 1.00 21.84 70 VAL B CA 1
ATOM 3102 C C . VAL B 1 71 ? 10.476 1.562 -39.413 1.00 20.96 70 VAL B C 1
ATOM 3103 O O . VAL B 1 71 ? 10.646 1.374 -38.207 1.00 20.57 70 VAL B O 1
ATOM 3107 N N . PHE B 1 72 ? 9.268 1.630 -39.977 1.00 20.98 71 PHE B N 1
ATOM 3108 C CA . PHE B 1 72 ? 8.056 1.533 -39.179 1.00 21.20 71 PHE B CA 1
ATOM 3109 C C . PHE B 1 72 ? 7.813 0.082 -38.795 1.00 20.84 71 PHE B C 1
ATOM 3110 O O . PHE B 1 72 ? 8.435 -0.821 -39.350 1.00 21.74 71 PHE B O 1
ATOM 3118 N N . GLY B 1 73 ? 6.924 -0.109 -37.818 1.00 21.53 72 GLY B N 1
ATOM 3119 C CA . GLY B 1 73 ? 6.331 -1.404 -37.528 1.00 20.71 72 GLY B CA 1
ATOM 3120 C C . GLY B 1 73 ? 6.156 -1.646 -36.030 1.00 20.08 72 GLY B C 1
ATOM 3121 O O . GLY B 1 73 ? 7.113 -1.991 -35.342 1.00 20.53 72 GLY B O 1
ATOM 3122 N N . HIS B 1 74 ? 4.914 -1.497 -35.554 1.00 18.82 73 HIS B N 1
ATOM 3123 C CA . HIS B 1 74 ? 4.539 -1.747 -34.168 1.00 19.20 73 HIS B CA 1
ATOM 3124 C C . HIS B 1 74 ? 3.519 -2.883 -34.093 1.00 18.19 73 HIS B C 1
ATOM 3125 O O . HIS B 1 74 ? 2.898 -3.076 -33.056 1.00 18.32 73 HIS B O 1
ATOM 3132 N N . GLU B 1 75 ? 3.342 -3.614 -35.200 1.00 17.40 74 GLU B N 1
ATOM 3133 C CA . GLU B 1 75 ? 2.354 -4.677 -35.283 1.00 18.09 74 GLU B CA 1
ATOM 3134 C C . GLU B 1 75 ? 3.016 -5.892 -35.918 1.00 16.89 74 GLU B C 1
ATOM 3135 O O . GLU B 1 75 ? 2.808 -6.139 -37.096 1.00 15.26 74 GLU B O 1
ATOM 3141 N N . THR B 1 76 ? 3.806 -6.644 -35.142 1.00 16.66 75 THR B N 1
ATOM 3142 C CA . THR B 1 76 ? 4.684 -7.648 -35.716 1.00 16.73 75 THR B CA 1
ATOM 3143 C C . THR B 1 76 ? 4.332 -9.043 -35.210 1.00 16.84 75 THR B C 1
ATOM 3144 O O . THR B 1 76 ? 4.241 -9.259 -34.015 1.00 16.56 75 THR B O 1
ATOM 3148 N N . ALA B 1 77 ? 4.148 -9.986 -36.140 1.00 16.67 76 ALA B N 1
ATOM 3149 C CA . ALA B 1 77 ? 3.926 -11.385 -35.804 1.00 17.67 76 ALA B CA 1
ATOM 3150 C C . ALA B 1 77 ? 4.944 -12.240 -36.552 1.00 17.86 76 ALA B C 1
ATOM 3151 O O . ALA B 1 77 ? 5.233 -11.987 -37.712 1.00 17.61 76 ALA B O 1
ATOM 3153 N N . GLY B 1 78 ? 5.491 -13.250 -35.884 1.00 19.13 77 GLY B N 1
ATOM 3154 C CA . GLY B 1 78 ? 6.471 -14.102 -36.522 1.00 20.17 77 GLY B CA 1
ATOM 3155 C C . GLY B 1 78 ? 6.706 -15.390 -35.746 1.00 21.72 77 GLY B C 1
ATOM 3156 O O . GLY B 1 78 ? 5.838 -15.852 -35.011 1.00 21.60 77 GLY B O 1
ATOM 3157 N N . GLU B 1 79 ? 7.890 -15.966 -35.949 1.00 23.67 78 GLU B N 1
ATOM 3158 C CA . GLU B 1 79 ? 8.248 -17.214 -35.304 1.00 26.63 78 GLU B CA 1
ATOM 3159 C C . GLU B 1 79 ? 9.676 -17.115 -34.782 1.00 25.60 78 GLU B C 1
ATOM 3160 O O . GLU B 1 79 ? 10.522 -16.438 -35.368 1.00 24.86 78 GLU B O 1
ATOM 3166 N N . VAL B 1 80 ? 9.915 -17.801 -33.660 1.00 26.00 79 VAL B N 1
ATOM 3167 C CA . VAL B 1 80 ? 11.214 -17.805 -33.014 1.00 26.95 79 VAL B CA 1
ATOM 3168 C C . VAL B 1 80 ? 12.140 -18.715 -33.810 1.00 27.64 79 VAL B C 1
ATOM 3169 O O . VAL B 1 80 ? 11.818 -19.882 -34.004 1.00 28.38 79 VAL B O 1
ATOM 3173 N N . VAL B 1 81 ? 13.28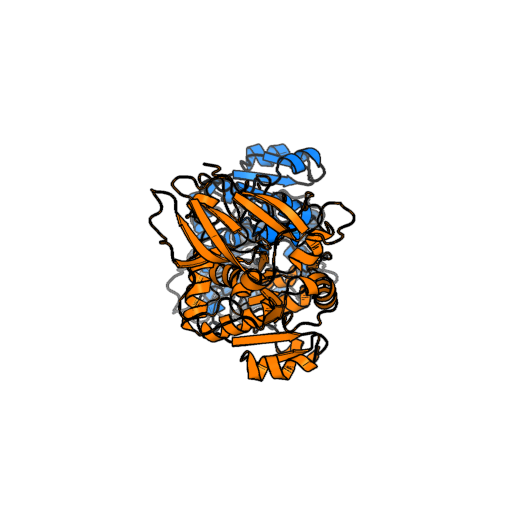6 -18.175 -34.247 1.00 28.06 80 VAL B N 1
ATOM 3174 C CA . VAL B 1 81 ? 14.307 -18.968 -34.922 1.00 29.33 80 VAL B CA 1
ATOM 3175 C C . VAL B 1 81 ? 15.525 -19.186 -34.022 1.00 30.62 80 VAL B C 1
ATOM 3176 O O . VAL B 1 81 ? 16.301 -20.107 -34.262 1.00 31.89 80 VAL B O 1
ATOM 3180 N N . GLU B 1 82 ? 15.719 -18.338 -33.006 1.00 31.65 81 GLU B N 1
ATOM 3181 C CA . GLU B 1 82 ? 16.816 -18.514 -32.069 1.00 33.87 81 GLU B CA 1
ATOM 3182 C C . GLU B 1 82 ? 16.478 -17.865 -30.731 1.00 33.17 81 GLU B C 1
ATOM 3183 O O . GLU B 1 82 ? 15.758 -16.874 -30.687 1.00 31.13 81 GLU B O 1
ATOM 3189 N N . VAL B 1 83 ? 16.997 -18.439 -29.639 1.00 34.34 82 VAL B N 1
ATOM 3190 C CA . VAL B 1 83 ? 16.814 -17.862 -28.313 1.00 35.41 82 VAL B CA 1
ATOM 3191 C C . VAL B 1 83 ? 18.162 -17.822 -27.602 1.00 37.02 82 VAL B C 1
ATOM 3192 O O . VAL B 1 83 ? 19.025 -18.665 -27.845 1.00 37.90 82 VAL B O 1
ATOM 3196 N N . GLY B 1 84 ? 18.327 -16.823 -26.729 1.00 37.27 83 GLY B N 1
ATOM 3197 C CA . GLY B 1 84 ? 19.458 -16.779 -25.821 1.00 39.28 83 GLY B CA 1
ATOM 3198 C C . GLY B 1 84 ? 19.362 -17.893 -24.781 1.00 41.03 83 GLY B C 1
ATOM 3199 O O . GLY B 1 84 ? 18.285 -18.421 -24.512 1.00 40.35 83 GLY B O 1
ATOM 3200 N N . SER B 1 85 ? 20.502 -18.199 -24.160 1.00 43.38 84 SER B N 1
ATOM 3201 C CA . SER B 1 85 ? 20.656 -19.371 -23.310 1.00 45.59 84 SER B CA 1
ATOM 3202 C C . SER B 1 85 ? 19.783 -19.306 -22.053 1.00 46.43 84 SER B C 1
ATOM 3203 O O . SER B 1 85 ? 19.563 -20.334 -21.417 1.00 47.76 84 SER B O 1
ATOM 3206 N N . LYS B 1 86 ? 19.316 -18.110 -21.671 1.00 45.46 85 LYS B N 1
ATOM 3207 C CA . LYS B 1 86 ? 18.580 -17.934 -20.430 1.00 47.10 85 LYS B CA 1
ATOM 3208 C C . LYS B 1 86 ? 17.108 -17.622 -20.696 1.00 44.90 85 LYS B C 1
ATOM 3209 O O . LYS B 1 86 ? 16.385 -17.252 -19.773 1.00 44.78 85 LYS B O 1
ATOM 3213 N N . VAL B 1 87 ? 16.661 -17.773 -21.948 1.00 44.08 86 VAL B N 1
ATOM 3214 C CA . VAL B 1 87 ? 15.269 -17.575 -22.302 1.00 42.75 86 VAL B CA 1
ATOM 3215 C C . VAL B 1 87 ? 14.458 -18.760 -21.781 1.00 45.33 86 VAL B C 1
ATOM 3216 O O . VAL B 1 87 ? 14.807 -19.916 -22.026 1.00 44.52 86 VAL B O 1
ATOM 3220 N N . GLU B 1 88 ? 13.374 -18.446 -21.055 1.00 46.87 87 GLU B N 1
ATOM 3221 C CA . GLU B 1 88 ? 12.545 -19.466 -20.438 1.00 49.49 87 GLU B CA 1
ATOM 3222 C C . GLU B 1 88 ? 11.162 -19.534 -21.089 1.00 47.51 87 GLU B C 1
ATOM 3223 O O . GLU B 1 88 ? 10.521 -20.577 -21.026 1.00 48.20 87 GLU B O 1
ATOM 3229 N N . LYS B 1 89 ? 10.715 -18.439 -21.717 1.00 44.93 88 LYS B N 1
ATOM 3230 C CA . LYS B 1 89 ? 9.344 -18.349 -22.189 1.00 43.97 88 LYS B CA 1
ATOM 3231 C C . LYS B 1 89 ? 9.168 -19.112 -23.503 1.00 42.02 88 LYS B C 1
ATOM 3232 O O . LYS B 1 89 ? 8.106 -19.688 -23.734 1.00 40.82 88 LYS B O 1
ATOM 3238 N N . PHE B 1 90 ? 10.161 -19.037 -24.401 1.00 40.15 89 PHE B N 1
ATOM 3239 C CA . PHE B 1 90 ? 9.967 -19.413 -25.797 1.00 38.55 89 PHE B CA 1
ATOM 3240 C C . PHE B 1 90 ? 11.004 -20.445 -26.227 1.00 38.77 89 PHE B C 1
ATOM 3241 O O . PHE B 1 90 ? 12.158 -20.381 -25.807 1.00 38.82 89 PHE B O 1
ATOM 3249 N N . LYS B 1 91 ? 10.593 -21.359 -27.118 1.00 38.54 90 LYS B N 1
ATOM 3250 C CA . LYS B 1 91 ? 11.527 -22.235 -27.807 1.00 39.41 90 LYS B CA 1
ATOM 3251 C C . LYS B 1 91 ? 11.450 -21.987 -29.309 1.00 36.57 90 LYS B C 1
ATOM 3252 O O . LYS B 1 91 ? 10.497 -21.385 -29.796 1.00 33.86 90 LYS B O 1
ATOM 3258 N N . VAL B 1 92 ? 12.476 -22.463 -30.027 1.00 35.55 91 VAL B N 1
ATOM 3259 C CA . VAL B 1 92 ? 12.515 -22.387 -31.476 1.00 35.08 91 VAL B CA 1
ATOM 3260 C C . VAL B 1 92 ? 11.229 -22.991 -32.033 1.00 34.52 91 VAL B C 1
ATOM 3261 O O . VAL B 1 92 ? 10.784 -24.041 -31.572 1.00 34.64 91 VAL B O 1
ATOM 3265 N N . GLY B 1 93 ? 10.636 -22.290 -33.008 1.00 32.83 92 GLY B N 1
ATOM 3266 C CA . GLY B 1 93 ? 9.397 -22.710 -33.638 1.00 32.02 92 GLY B CA 1
ATOM 3267 C C . GLY B 1 93 ? 8.167 -21.974 -33.098 1.00 30.91 92 GLY B C 1
ATOM 3268 O O . GLY B 1 93 ? 7.130 -21.960 -33.754 1.00 30.77 92 GLY B O 1
ATOM 3269 N N . ASP B 1 94 ? 8.261 -21.380 -31.901 1.00 30.86 93 ASP B N 1
ATOM 3270 C CA . ASP B 1 94 ? 7.090 -20.779 -31.273 1.00 30.14 93 ASP B CA 1
ATOM 3271 C C . ASP B 1 94 ? 6.629 -19.567 -32.088 1.00 27.05 93 ASP B C 1
ATOM 3272 O O . ASP B 1 94 ? 7.444 -18.807 -32.590 1.00 25.27 93 ASP B O 1
ATOM 3277 N N . LYS B 1 95 ? 5.312 -19.413 -32.230 1.00 25.95 94 LYS B N 1
ATOM 3278 C CA . LYS B 1 95 ? 4.738 -18.223 -32.835 1.00 24.61 94 LYS B CA 1
ATOM 3279 C C . LYS B 1 95 ? 4.653 -17.129 -31.773 1.00 22.49 94 LYS B C 1
ATOM 3280 O O . LYS B 1 95 ? 4.263 -17.387 -30.636 1.00 22.79 94 LYS B O 1
ATOM 3286 N N . VAL B 1 96 ? 5.029 -15.904 -32.155 1.00 20.39 95 VAL B N 1
ATOM 3287 C CA . VAL B 1 96 ? 5.174 -14.804 -31.213 1.00 19.37 95 VAL B CA 1
ATOM 3288 C C . VAL B 1 96 ? 4.731 -13.511 -31.885 1.00 18.03 95 VAL B C 1
ATOM 3289 O O . VAL B 1 96 ? 4.450 -13.482 -33.084 1.00 17.37 95 VAL B O 1
ATOM 3293 N N . ALA B 1 97 ? 4.682 -12.437 -31.095 1.00 17.46 96 ALA B N 1
ATOM 3294 C CA . ALA B 1 97 ? 4.417 -11.118 -31.639 1.00 16.29 96 ALA B CA 1
ATOM 3295 C C . ALA B 1 97 ? 5.137 -10.061 -30.814 1.00 16.42 96 ALA B C 1
ATOM 3296 O O . ALA B 1 97 ? 5.529 -10.301 -29.677 1.00 16.66 96 ALA B O 1
ATOM 3298 N N . VAL B 1 98 ? 5.323 -8.898 -31.433 1.00 16.42 97 VAL B N 1
ATOM 3299 C CA . VAL B 1 98 ? 5.890 -7.736 -30.780 1.00 17.47 97 VAL B CA 1
ATOM 3300 C C . VAL B 1 98 ? 4.972 -6.564 -31.108 1.00 18.15 97 VAL B C 1
ATOM 3301 O O . VAL B 1 98 ? 4.552 -6.395 -32.260 1.00 17.04 97 VAL B O 1
ATOM 3305 N N . GLY B 1 99 ? 4.672 -5.769 -30.080 1.00 19.56 98 GLY B N 1
ATOM 3306 C CA . GLY B 1 99 ? 3.855 -4.581 -30.235 1.00 20.69 98 GLY B CA 1
ATOM 3307 C C . GLY B 1 99 ? 4.725 -3.342 -30.401 1.00 21.59 98 GLY B C 1
ATOM 3308 O O . GLY B 1 99 ? 5.719 -3.373 -31.127 1.00 22.24 98 GLY B O 1
ATOM 3309 N N . CYS B 1 100 ? 4.352 -2.265 -29.703 1.00 22.97 99 CYS B N 1
ATOM 3310 C CA . CYS B 1 100 ? 4.935 -0.958 -29.958 1.00 26.06 99 CYS B CA 1
ATOM 3311 C C . CYS B 1 100 ? 6.254 -0.786 -29.204 1.00 26.76 99 CYS B C 1
ATOM 3312 O O . CYS B 1 100 ? 7.056 0.057 -29.591 1.00 29.17 99 CYS B O 1
ATOM 3315 N N . MET B 1 101 ? 6.504 -1.606 -28.175 1.00 26.72 100 MET B N 1
ATOM 3316 C CA . MET B 1 101 ? 7.663 -1.417 -27.319 1.00 27.52 100 MET B CA 1
ATOM 3317 C C . MET B 1 101 ? 8.553 -2.653 -27.303 1.00 26.07 100 MET B C 1
ATOM 3318 O O . MET B 1 101 ? 8.058 -3.778 -27.372 1.00 24.53 100 MET B O 1
ATOM 3323 N N . VAL B 1 102 ? 9.863 -2.413 -27.139 1.00 25.11 101 VAL B N 1
ATOM 3324 C CA . VAL B 1 102 ? 10.842 -3.482 -27.036 1.00 25.26 101 VAL B CA 1
ATOM 3325 C C . VAL B 1 102 ? 11.667 -3.327 -25.757 1.00 26.54 101 VAL B C 1
ATOM 3326 O O . VAL B 1 102 ? 12.567 -4.123 -25.500 1.00 26.57 101 VAL B O 1
ATOM 3330 N N . GLY B 1 103 ? 11.342 -2.324 -24.938 1.00 26.91 102 GLY B N 1
ATOM 3331 C CA . GLY B 1 103 ? 12.077 -2.094 -23.708 1.00 28.32 102 GLY B CA 1
ATOM 3332 C C . GLY B 1 103 ? 11.468 -0.955 -22.901 1.00 29.00 102 GLY B C 1
ATOM 3333 O O . GLY B 1 103 ? 10.673 -0.177 -23.416 1.00 27.39 102 GLY B O 1
ATOM 3334 N N . SER B 1 104 ? 11.845 -0.892 -21.625 1.00 31.81 103 SER B N 1
ATOM 3335 C CA . SER B 1 104 ? 11.490 0.213 -20.749 1.00 33.72 103 SER B CA 1
ATOM 3336 C C . SER B 1 104 ? 12.518 0.258 -19.625 1.00 36.70 103 SER B C 1
ATOM 3337 O O . SER B 1 104 ? 13.381 -0.620 -19.549 1.00 36.05 103 SER B O 1
ATOM 3340 N N . CYS B 1 105 ? 12.427 1.278 -18.761 1.00 39.25 104 CYS B N 1
ATOM 3341 C CA . CYS B 1 105 ? 13.452 1.474 -17.748 1.00 42.74 104 CYS B CA 1
ATOM 3342 C C . CYS B 1 105 ? 13.401 0.329 -16.737 1.00 44.43 104 CYS B C 1
ATOM 3343 O O . CYS B 1 105 ? 14.433 -0.074 -16.212 1.00 44.94 104 CYS B O 1
ATOM 3346 N N . GLY B 1 106 ? 12.191 -0.181 -16.459 1.00 44.44 105 GLY B N 1
ATOM 3347 C CA . GLY B 1 106 ? 12.024 -1.373 -15.642 1.00 46.19 105 GLY B CA 1
ATOM 3348 C C . GLY B 1 106 ? 12.104 -1.114 -14.135 1.00 49.13 105 GLY B C 1
ATOM 3349 O O . GLY B 1 106 ? 12.007 -2.061 -13.360 1.00 51.24 105 GLY B O 1
ATOM 3350 N N . GLN B 1 107 ? 12.280 0.148 -13.713 1.00 50.93 106 GLN B N 1
ATOM 3351 C CA . GLN B 1 107 ? 12.446 0.457 -12.297 1.00 53.59 106 GLN B CA 1
ATOM 3352 C C . GLN B 1 107 ? 11.495 1.562 -11.821 1.00 53.50 106 GLN B C 1
ATOM 3353 O O . GLN B 1 107 ? 11.427 1.813 -10.620 1.00 55.96 106 GLN B O 1
ATOM 3356 N N . CYS B 1 108 ? 10.754 2.214 -12.731 1.00 51.43 107 CYS B N 1
ATOM 3357 C CA . CYS B 1 108 ? 9.817 3.257 -12.340 1.00 50.69 107 CYS B CA 1
ATOM 3358 C C . CYS B 1 108 ? 8.506 2.623 -11.876 1.00 49.94 107 CYS B C 1
ATOM 3359 O O . CYS B 1 108 ? 8.256 1.446 -12.119 1.00 47.71 107 CYS B O 1
ATOM 3362 N N . TYR B 1 109 ? 7.664 3.421 -11.213 1.00 51.21 108 TYR B N 1
ATOM 3363 C CA . TYR B 1 109 ? 6.410 2.930 -10.667 1.00 51.63 108 TYR B CA 1
ATOM 3364 C C . TYR B 1 109 ? 5.550 2.316 -11.773 1.00 49.16 108 TYR B C 1
ATOM 3365 O O . TYR B 1 109 ? 4.910 1.288 -11.565 1.00 48.26 108 TYR B O 1
ATOM 3374 N N . ASN B 1 110 ? 5.542 2.957 -12.949 1.00 47.13 109 ASN B N 1
ATOM 3375 C CA . ASN B 1 110 ? 4.749 2.488 -14.073 1.00 45.02 109 ASN B CA 1
ATOM 3376 C C . ASN B 1 110 ? 5.222 1.106 -14.512 1.00 43.72 109 ASN B C 1
ATOM 3377 O O . ASN B 1 110 ? 4.403 0.214 -14.695 1.00 42.99 109 ASN B O 1
ATOM 3382 N N . CYS B 1 111 ? 6.538 0.945 -14.691 1.00 43.88 110 CYS B N 1
ATOM 3383 C CA . CYS B 1 111 ? 7.118 -0.330 -15.093 1.00 44.30 110 CYS B CA 1
ATOM 3384 C C . CYS B 1 111 ? 6.824 -1.418 -14.057 1.00 45.86 110 CYS B C 1
ATOM 3385 O O . CYS B 1 111 ? 6.444 -2.527 -14.421 1.00 44.77 110 CYS B O 1
ATOM 3388 N N . GLN B 1 112 ? 6.970 -1.089 -12.766 1.00 47.65 111 GLN B N 1
ATOM 3389 C CA . GLN B 1 112 ? 6.746 -2.038 -11.683 1.00 50.01 111 GLN B CA 1
ATOM 3390 C C . GLN B 1 112 ? 5.288 -2.503 -11.661 1.00 48.89 111 GLN B C 1
ATOM 3391 O O . GLN B 1 112 ? 5.012 -3.663 -11.366 1.00 47.49 111 GLN B O 1
ATOM 3397 N N . SER B 1 113 ? 4.362 -1.586 -11.974 1.00 48.52 112 SER B N 1
ATOM 3398 C CA . SER B 1 113 ? 2.932 -1.853 -11.902 1.00 48.36 112 SER B CA 1
ATOM 3399 C C . SER B 1 113 ? 2.397 -2.374 -13.237 1.00 46.19 112 SER B C 1
ATOM 3400 O O . SER B 1 113 ? 1.186 -2.438 -13.431 1.00 45.74 112 SER B O 1
ATOM 3403 N N . GLY B 1 114 ? 3.299 -2.724 -14.162 1.00 44.88 113 GLY B N 1
ATOM 3404 C CA . GLY B 1 114 ? 2.923 -3.366 -15.410 1.00 41.66 113 GLY B CA 1
ATOM 3405 C C . GLY B 1 114 ? 2.330 -2.411 -16.448 1.00 39.14 113 GLY B C 1
ATOM 3406 O O . GLY B 1 114 ? 1.602 -2.853 -17.330 1.00 38.46 113 GLY B O 1
ATOM 3407 N N A MET B 1 115 ? 2.673 -1.121 -16.336 0.50 38.19 114 MET B N 1
ATOM 3408 N N B MET B 1 115 ? 2.644 -1.114 -16.372 0.50 38.66 114 MET B N 1
ATOM 3409 C CA A MET B 1 115 ? 2.225 -0.097 -17.268 0.50 36.16 114 MET B CA 1
ATOM 3410 C CA B MET B 1 115 ? 2.174 -0.178 -17.383 0.50 36.82 114 MET B CA 1
ATOM 3411 C C A MET B 1 115 ? 3.440 0.475 -17.997 0.50 35.56 114 MET B C 1
ATOM 3412 C C B MET B 1 115 ? 3.385 0.467 -18.053 0.50 35.88 114 MET B C 1
ATOM 3413 O O A MET B 1 115 ? 3.685 1.678 -17.955 0.50 35.08 114 MET B O 1
ATOM 3414 O O B MET B 1 115 ? 3.556 1.685 -18.041 0.50 35.20 114 MET B O 1
ATOM 3423 N N . GLU B 1 116 ? 4.192 -0.395 -18.679 1.00 34.99 115 GLU B N 1
ATOM 3424 C CA . GLU B 1 116 ? 5.467 -0.021 -19.273 1.00 35.63 115 GLU B CA 1
ATOM 3425 C C . GLU B 1 116 ? 5.247 0.991 -20.395 1.00 33.09 115 GLU B C 1
ATOM 3426 O O . GLU B 1 116 ? 6.139 1.782 -20.687 1.00 33.07 115 GLU B O 1
ATOM 3432 N N . ASN B 1 117 ? 4.054 0.969 -20.999 1.00 30.33 116 ASN B N 1
ATOM 3433 C CA . ASN B 1 117 ? 3.700 1.907 -22.051 1.00 30.12 116 ASN B CA 1
ATOM 3434 C C . ASN B 1 117 ? 3.686 3.339 -21.519 1.00 30.92 116 ASN B C 1
ATOM 3435 O O . ASN B 1 117 ? 3.743 4.272 -22.313 1.00 32.40 116 ASN B O 1
ATOM 3440 N N . TYR B 1 118 ? 3.628 3.521 -20.195 1.00 31.23 117 TYR B N 1
ATOM 3441 C CA . TYR 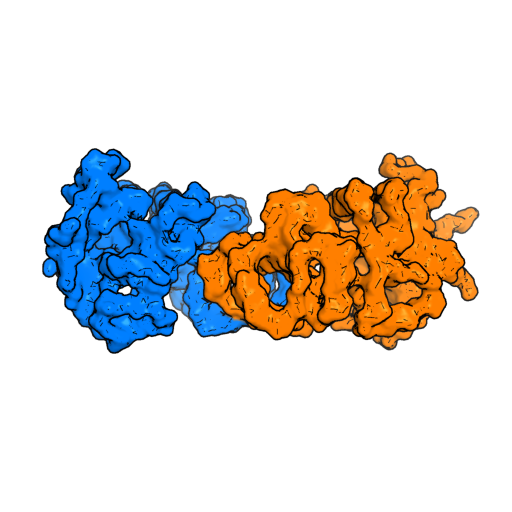B 1 118 ? 3.679 4.854 -19.615 1.00 31.82 117 TYR B CA 1
ATOM 3442 C C . TYR B 1 118 ? 4.978 5.067 -18.838 1.00 33.92 117 TYR B C 1
ATOM 3443 O O . TYR B 1 118 ? 5.044 5.921 -17.954 1.00 35.71 117 TYR B O 1
ATOM 3452 N N . CYS B 1 119 ? 6.020 4.302 -19.180 1.00 35.27 118 CYS B N 1
ATOM 3453 C CA . CYS B 1 119 ? 7.361 4.578 -18.699 1.00 37.35 118 CYS B CA 1
ATOM 3454 C C . CYS B 1 119 ? 7.812 5.914 -19.275 1.00 37.66 118 CYS B C 1
ATOM 3455 O O . CYS B 1 119 ? 7.555 6.185 -20.441 1.00 37.84 118 CYS B O 1
ATOM 3458 N N . PRO B 1 120 ? 8.485 6.793 -18.503 1.00 39.92 119 PRO B N 1
ATOM 3459 C CA . PRO B 1 120 ? 9.057 8.018 -19.066 1.00 41.16 119 PRO B CA 1
ATOM 3460 C C . PRO B 1 120 ? 10.086 7.774 -20.172 1.00 41.15 119 PRO B C 1
ATOM 3461 O O . PRO B 1 120 ? 10.270 8.631 -21.033 1.00 40.83 119 PRO B O 1
ATOM 3465 N N . GLU B 1 121 ? 10.748 6.604 -20.139 1.00 41.70 120 GLU B N 1
ATOM 3466 C CA . GLU B 1 121 ? 11.810 6.266 -21.075 1.00 41.74 120 GLU B CA 1
ATOM 3467 C C . GLU B 1 121 ? 11.461 4.970 -21.802 1.00 39.22 120 GLU B C 1
ATOM 3468 O O . GLU B 1 121 ? 12.115 3.946 -21.619 1.00 38.03 120 GLU B O 1
ATOM 3474 N N . PRO B 1 122 ? 10.418 4.961 -22.659 1.00 36.83 121 PRO B N 1
ATOM 3475 C CA . PRO B 1 122 ? 10.058 3.749 -23.388 1.00 35.26 121 PRO B CA 1
ATOM 3476 C C . PRO B 1 122 ? 11.062 3.523 -24.517 1.00 34.27 121 PRO B C 1
ATOM 3477 O O . PRO B 1 122 ? 11.671 4.473 -25.019 1.00 35.01 121 PRO B O 1
ATOM 3481 N N . ASN B 1 123 ? 11.295 2.248 -24.839 1.00 32.23 122 ASN B N 1
ATOM 3482 C CA A ASN B 1 123 ? 12.081 1.907 -26.017 0.50 30.93 122 ASN B CA 1
ATOM 3483 C CA B ASN B 1 123 ? 12.088 1.851 -25.986 0.50 31.31 122 ASN B CA 1
ATOM 3484 C C . ASN B 1 123 ? 11.107 1.388 -27.064 1.00 28.84 122 ASN B C 1
ATOM 3485 O O . ASN B 1 123 ? 10.588 0.274 -26.967 1.00 26.82 122 ASN B O 1
ATOM 3494 N N . MET B 1 124 ? 10.836 2.250 -28.050 1.00 27.58 123 MET B N 1
ATOM 3495 C CA . MET B 1 124 ? 9.808 1.988 -29.037 1.00 26.51 123 MET B CA 1
ATOM 3496 C C . MET B 1 124 ? 10.408 1.156 -30.163 1.00 24.68 123 MET B C 1
ATOM 3497 O O . MET B 1 124 ? 11.532 1.399 -30.567 1.00 24.47 123 MET B O 1
ATOM 3502 N N . ALA B 1 125 ? 9.635 0.190 -30.671 1.00 24.18 124 ALA B N 1
ATOM 3503 C CA . ALA B 1 125 ? 10.095 -0.707 -31.723 1.00 23.25 124 ALA B CA 1
ATOM 3504 C C . ALA B 1 125 ? 10.567 0.107 -32.925 1.00 23.60 124 ALA B C 1
ATOM 3505 O O . ALA B 1 125 ? 11.634 -0.162 -33.476 1.00 23.57 124 ALA B O 1
ATOM 3507 N N . ASP B 1 126 ? 9.789 1.132 -33.309 1.00 23.42 125 ASP B N 1
ATOM 3508 C CA . ASP B 1 126 ? 10.082 1.881 -34.525 1.00 24.47 125 ASP B CA 1
ATOM 3509 C C . ASP B 1 126 ? 11.008 3.061 -34.228 1.00 25.34 125 ASP B C 1
ATOM 3510 O O . ASP B 1 126 ? 11.315 3.837 -35.123 1.00 25.42 125 ASP B O 1
ATOM 3515 N N . GLY B 1 127 ? 11.411 3.214 -32.967 1.00 27.27 126 GLY B N 1
ATOM 3516 C CA . GLY B 1 127 ? 12.380 4.222 -32.572 1.00 30.02 126 GLY B CA 1
ATOM 3517 C C . GLY B 1 127 ? 11.778 5.623 -32.446 1.00 31.84 126 GLY B C 1
ATOM 3518 O O . GLY B 1 127 ? 12.505 6.612 -32.428 1.00 33.90 126 GLY B O 1
ATOM 3519 N N . SER B 1 128 ? 10.449 5.712 -32.365 1.00 34.26 127 SER B N 1
ATOM 3520 C CA . SER B 1 128 ? 9.779 6.995 -32.231 1.00 37.53 127 SER B CA 1
ATOM 3521 C C . SER B 1 128 ? 10.087 7.616 -30.866 1.00 39.81 127 SER B C 1
ATOM 3522 O O . SER B 1 128 ? 10.152 6.922 -29.865 1.00 40.42 127 SER B O 1
ATOM 3525 N N . VAL B 1 129 ? 10.307 8.934 -30.854 1.00 43.94 128 VAL B N 1
ATOM 3526 C CA . VAL B 1 129 ? 10.801 9.664 -29.694 1.00 48.06 128 VAL B CA 1
ATOM 3527 C C . VAL B 1 129 ? 9.726 10.658 -29.252 1.00 50.47 128 VAL B C 1
ATOM 3528 O O . VAL B 1 129 ? 9.626 11.746 -29.817 1.00 50.98 128 VAL B O 1
ATOM 3532 N N . TYR B 1 130 ? 8.922 10.264 -28.255 1.00 54.43 129 TYR B N 1
ATOM 3533 C CA . TYR B 1 130 ? 7.776 11.047 -27.810 1.00 55.06 129 TYR B CA 1
ATOM 3534 C C . TYR B 1 130 ? 7.923 11.379 -26.321 1.00 57.48 129 TYR B C 1
ATOM 3535 O O . TYR B 1 130 ? 8.810 12.197 -26.010 1.00 58.44 129 TYR B O 1
ATOM 3537 N N . GLU B 1 135 ? 16.534 4.284 -27.409 1.00 63.25 134 GLU B N 1
ATOM 3538 C CA . GLU B 1 135 ? 17.511 3.633 -28.325 1.00 62.49 134 GLU B CA 1
ATOM 3539 C C . GLU B 1 135 ? 17.061 3.848 -29.769 1.00 60.50 134 GLU B C 1
ATOM 3540 O O . GLU B 1 135 ? 15.864 3.927 -30.041 1.00 60.25 134 GLU B O 1
ATOM 3542 N N . ARG B 1 136 ? 18.038 3.943 -30.683 1.00 59.18 135 ARG B N 1
ATOM 3543 C CA . ARG B 1 136 ? 17.770 4.044 -32.110 1.00 57.49 135 ARG B CA 1
ATOM 3544 C C . ARG B 1 136 ? 17.416 2.664 -32.662 1.00 53.41 135 ARG B C 1
ATOM 3545 O O . ARG B 1 136 ? 18.297 1.823 -32.833 1.00 54.05 135 ARG B O 1
ATOM 3553 N N . SER B 1 137 ? 16.138 2.472 -33.019 1.00 46.31 136 SER B N 1
ATOM 3554 C CA . SER B 1 137 ? 15.612 1.161 -33.359 1.00 41.83 136 SER B CA 1
ATOM 3555 C C . SER B 1 137 ? 14.959 1.196 -34.740 1.00 36.59 136 SER B C 1
ATOM 3556 O O . SER B 1 137 ? 14.611 2.253 -35.263 1.00 35.87 136 SER B O 1
ATOM 3559 N N . TYR B 1 138 ? 14.840 0.006 -35.326 1.00 32.04 137 TYR B N 1
ATOM 3560 C CA . TYR B 1 138 ? 14.119 -0.193 -36.565 1.00 29.21 137 TYR B CA 1
ATOM 3561 C C . TYR B 1 138 ? 12.918 -1.076 -36.253 1.00 26.16 137 TYR B C 1
ATOM 3562 O O . TYR B 1 138 ? 13.051 -2.071 -35.533 1.00 24.39 137 TYR B O 1
ATOM 3571 N N . GLY B 1 139 ? 11.758 -0.698 -36.806 1.00 23.26 138 GLY B N 1
ATOM 3572 C CA . GLY B 1 139 ? 10.504 -1.357 -36.498 1.00 21.88 138 GLY B CA 1
ATOM 3573 C C . GLY B 1 139 ? 10.375 -2.734 -37.147 1.00 21.32 138 GLY B C 1
ATOM 3574 O O . GLY B 1 139 ? 11.324 -3.267 -37.726 1.00 20.30 138 GLY B O 1
ATOM 3575 N N . GLY B 1 140 ? 9.158 -3.279 -37.062 1.00 20.44 139 GLY B N 1
ATOM 3576 C CA . GLY B 1 140 ? 8.865 -4.658 -37.410 1.00 20.60 139 GLY B CA 1
ATOM 3577 C C . GLY B 1 140 ? 8.571 -4.881 -38.891 1.00 20.67 139 GLY B C 1
ATOM 3578 O O . GLY B 1 140 ? 8.408 -6.021 -39.309 1.00 20.87 139 GLY B O 1
ATOM 3579 N N . CYS B 1 141 ? 8.515 -3.816 -39.698 1.00 21.35 140 CYS B N 1
ATOM 3580 C CA . CYS B 1 141 ? 8.409 -3.982 -41.137 1.00 21.78 140 CYS B CA 1
ATOM 3581 C C . CYS B 1 141 ? 9.805 -4.303 -41.684 1.00 22.13 140 CYS B C 1
ATOM 3582 O O . CYS B 1 141 ? 10.400 -3.533 -42.445 1.00 21.55 140 CYS B O 1
ATOM 3585 N N . SER B 1 142 ? 10.298 -5.472 -41.261 1.00 20.40 141 SER B N 1
ATOM 3586 C CA . SER B 1 142 ? 11.645 -5.931 -41.502 1.00 20.82 141 SER B CA 1
ATOM 3587 C C . SER B 1 142 ? 11.644 -7.451 -41.421 1.00 19.90 141 SER B C 1
ATOM 3588 O O . SER B 1 142 ? 10.680 -8.034 -40.928 1.00 18.39 141 SER B O 1
ATOM 3591 N N . ASN B 1 143 ? 12.738 -8.065 -41.876 1.00 19.38 142 ASN B N 1
ATOM 3592 C CA . ASN B 1 143 ? 12.804 -9.509 -42.043 1.00 20.07 142 ASN B CA 1
ATOM 3593 C C . ASN B 1 143 ? 13.022 -10.199 -40.695 1.00 19.56 142 ASN B C 1
ATOM 3594 O O . ASN B 1 143 ? 12.622 -11.344 -40.522 1.00 19.47 142 ASN B O 1
ATOM 3599 N N . VAL B 1 144 ? 13.661 -9.506 -39.748 1.00 19.84 143 VAL B N 1
ATOM 3600 C CA . VAL B 1 144 ? 14.095 -10.137 -38.516 1.00 20.31 143 VAL B CA 1
ATOM 3601 C C . VAL B 1 144 ? 14.125 -9.092 -37.411 1.00 20.73 143 VAL B C 1
ATOM 3602 O O . VAL B 1 144 ? 14.416 -7.925 -37.665 1.00 19.12 143 VAL B O 1
ATOM 3606 N N . MET B 1 145 ? 13.791 -9.553 -36.197 1.00 22.57 144 MET B N 1
ATOM 3607 C CA . MET B 1 145 ? 13.803 -8.733 -35.002 1.00 24.80 144 MET B CA 1
ATOM 3608 C C . MET B 1 145 ? 14.534 -9.496 -33.903 1.00 24.51 144 MET B C 1
ATOM 3609 O O . MET B 1 145 ? 14.470 -10.722 -33.846 1.00 24.35 144 MET B O 1
ATOM 3614 N N . VAL B 1 146 ? 15.257 -8.757 -33.057 1.00 24.56 145 VAL B N 1
ATOM 3615 C CA . VAL B 1 146 ? 15.865 -9.314 -31.863 1.00 24.77 145 VAL B CA 1
ATOM 3616 C C . VAL B 1 146 ? 15.376 -8.489 -30.675 1.00 25.05 145 VAL B C 1
ATOM 3617 O O . VAL B 1 146 ? 15.560 -7.271 -30.642 1.00 24.77 145 VAL B O 1
ATOM 3621 N N . VAL B 1 147 ? 14.702 -9.166 -29.738 1.00 24.93 146 VAL B N 1
ATOM 3622 C CA . VAL B 1 147 ? 13.911 -8.498 -28.714 1.00 24.75 146 VAL B CA 1
ATOM 3623 C C . VAL B 1 147 ? 14.060 -9.269 -27.404 1.00 25.50 146 VAL B C 1
ATOM 3624 O O . VAL B 1 147 ? 14.104 -10.496 -27.416 1.00 24.64 146 VAL B O 1
ATOM 3628 N N . ASP B 1 148 ? 14.174 -8.539 -26.287 1.00 26.77 147 ASP B N 1
ATOM 3629 C CA . ASP B 1 148 ? 14.219 -9.159 -24.971 1.00 29.03 147 ASP B CA 1
ATOM 3630 C C . ASP B 1 148 ? 12.901 -9.895 -24.719 1.00 28.68 147 ASP B C 1
ATOM 3631 O O . ASP B 1 148 ? 11.829 -9.354 -24.982 1.00 26.29 147 ASP B O 1
ATOM 3636 N N . GLU B 1 149 ? 12.999 -11.110 -24.162 1.00 30.42 148 GLU B N 1
ATOM 3637 C CA . GLU B 1 149 ? 11.855 -11.997 -24.031 1.00 30.88 148 GLU B CA 1
ATOM 3638 C C . GLU B 1 149 ? 10.699 -11.318 -23.296 1.00 29.21 148 GLU B C 1
ATOM 3639 O O . GLU B 1 149 ? 9.546 -11.636 -23.559 1.00 27.05 148 GLU B O 1
ATOM 3645 N N . LYS B 1 150 ? 11.008 -10.384 -22.393 1.00 29.45 149 LYS B N 1
ATOM 3646 C CA . LYS B 1 150 ? 9.986 -9.690 -21.625 1.00 29.62 149 LYS B CA 1
ATOM 3647 C C . LYS B 1 150 ? 8.970 -9.003 -22.544 1.00 27.40 149 LYS B C 1
ATOM 3648 O O . LYS B 1 150 ? 7.791 -8.931 -22.199 1.00 26.92 149 LYS B O 1
ATOM 3654 N N . PHE B 1 151 ? 9.429 -8.488 -23.691 1.00 25.71 150 PHE B N 1
ATOM 3655 C CA . PHE B 1 151 ? 8.586 -7.693 -24.568 1.00 24.69 150 PHE B CA 1
ATOM 3656 C C . PHE B 1 151 ? 8.076 -8.507 -25.757 1.00 23.41 150 PHE B C 1
ATOM 3657 O O . PHE B 1 151 ? 7.501 -7.937 -26.679 1.00 22.25 150 PHE B O 1
ATOM 3665 N N . VAL B 1 152 ? 8.245 -9.834 -25.707 1.00 24.00 151 VAL B N 1
ATOM 3666 C CA . VAL B 1 152 ? 7.724 -10.716 -26.739 1.00 23.54 151 VAL B CA 1
ATOM 3667 C C . VAL B 1 152 ? 6.442 -11.363 -26.212 1.00 23.70 151 VAL B C 1
ATOM 3668 O O . VAL B 1 152 ? 6.399 -11.848 -25.084 1.00 24.79 151 VAL B O 1
ATOM 3672 N N . LEU B 1 153 ? 5.419 -11.404 -27.069 1.00 22.66 152 LEU B N 1
ATOM 3673 C CA . LEU B 1 153 ? 4.127 -11.964 -26.718 1.00 23.70 152 LEU B CA 1
ATOM 3674 C C . LEU B 1 153 ? 4.003 -13.374 -27.289 1.00 24.68 152 LEU B C 1
ATOM 3675 O O . LEU B 1 153 ? 4.499 -13.666 -28.381 1.00 24.50 152 LEU B O 1
ATOM 3680 N N . ARG B 1 154 ? 3.337 -14.235 -26.514 1.00 26.43 153 ARG B N 1
ATOM 3681 C CA . ARG B 1 154 ? 2.956 -15.558 -26.972 1.00 28.58 153 ARG B CA 1
ATOM 3682 C C . ARG B 1 154 ? 1.763 -15.412 -27.917 1.00 27.03 153 ARG B C 1
ATOM 3683 O O . ARG B 1 154 ? 0.773 -14.771 -27.560 1.00 27.08 153 ARG B O 1
ATOM 3691 N N . TRP B 1 155 ? 1.880 -15.972 -29.130 1.00 26.17 154 TRP B N 1
ATOM 3692 C CA . TRP B 1 155 ? 0.792 -15.934 -30.089 1.00 25.40 154 TRP B CA 1
ATOM 3693 C C . TRP B 1 155 ? -0.119 -17.138 -29.865 1.00 26.36 154 TRP B C 1
ATOM 3694 O O . TRP B 1 155 ? 0.347 -18.267 -29.954 1.00 25.65 154 TRP B O 1
ATOM 3705 N N . PRO B 1 156 ? -1.440 -16.946 -29.615 1.00 27.75 155 PRO B N 1
ATOM 3706 C CA . PRO B 1 156 ? -2.357 -18.065 -29.393 1.00 29.21 155 PRO B CA 1
ATOM 3707 C C . PRO B 1 156 ? -2.482 -18.950 -30.631 1.00 30.35 155 PRO B C 1
ATOM 3708 O O . PRO B 1 156 ? -2.519 -18.457 -31.755 1.00 28.47 155 PRO B O 1
ATOM 3712 N N . GLU B 1 157 ? -2.592 -20.261 -30.404 1.00 33.14 156 GLU B N 1
ATOM 3713 C CA . GLU B 1 157 ? -2.563 -21.242 -31.478 1.00 35.25 156 GLU B CA 1
ATOM 3714 C C . GLU B 1 157 ? -3.770 -21.090 -32.403 1.00 35.83 156 GLU B C 1
ATOM 3715 O O . GLU B 1 157 ? -3.666 -21.386 -33.594 1.00 36.55 156 GLU B O 1
ATOM 3717 N N . ASN B 1 158 ? -4.910 -20.632 -31.864 1.00 36.52 157 ASN B N 1
ATOM 3718 C CA . ASN B 1 158 ? -6.159 -20.657 -32.610 1.00 36.81 157 ASN B CA 1
ATOM 3719 C C . ASN B 1 158 ? -6.377 -19.357 -33.392 1.00 35.54 157 ASN B C 1
ATOM 3720 O O . ASN B 1 158 ? -7.372 -19.246 -34.100 1.00 37.96 157 ASN B O 1
ATOM 3722 N N . LEU B 1 159 ? -5.480 -18.372 -33.259 1.00 33.09 158 LEU B N 1
ATOM 3723 C CA . LEU B 1 159 ? -5.581 -17.142 -34.032 1.00 31.54 158 LEU B CA 1
ATOM 3724 C C . LEU B 1 159 ? -4.659 -17.221 -35.243 1.00 29.17 158 LEU B C 1
ATOM 3725 O O . LEU B 1 159 ? -3.487 -17.547 -35.096 1.00 27.59 158 LEU B O 1
ATOM 3730 N N . PRO B 1 160 ? -5.126 -16.888 -36.466 1.00 28.08 159 PRO B N 1
ATOM 3731 C CA . PRO B 1 160 ? -4.214 -16.738 -37.603 1.00 26.92 159 PRO B CA 1
ATOM 3732 C C . PRO B 1 160 ? -3.393 -15.460 -37.453 1.00 24.90 159 PRO B C 1
ATOM 3733 O O . PRO B 1 160 ? -3.910 -14.452 -36.984 1.00 24.43 159 PRO B O 1
ATOM 3737 N N . GLN B 1 161 ? -2.118 -15.501 -37.848 1.00 25.10 160 GLN B N 1
ATOM 3738 C CA . GLN B 1 161 ? -1.238 -14.350 -37.692 1.00 24.76 160 GLN B CA 1
ATOM 3739 C C . GLN B 1 161 ? -1.558 -13.280 -38.734 1.00 25.02 160 GLN B C 1
ATOM 3740 O O . GLN B 1 161 ? -1.377 -12.093 -38.466 1.00 23.68 160 GLN B O 1
ATOM 3746 N N . ASP B 1 162 ? -2.040 -13.685 -39.915 1.00 26.08 161 ASP B N 1
ATOM 3747 C CA . ASP B 1 162 ? -2.255 -12.733 -40.996 1.00 27.33 161 ASP B CA 1
ATOM 3748 C C . ASP B 1 162 ? -3.436 -11.814 -40.666 1.00 27.69 161 ASP B C 1
ATOM 3749 O O . ASP B 1 162 ? -3.333 -10.603 -40.842 1.00 28.70 161 ASP B O 1
ATOM 3754 N N . LYS B 1 163 ? -4.537 -12.377 -40.156 1.00 27.77 162 LYS B N 1
ATOM 3755 C CA . LYS B 1 163 ? -5.718 -11.593 -39.816 1.00 28.21 162 LYS B CA 1
ATOM 3756 C C . LYS B 1 163 ? -5.655 -11.085 -38.380 1.00 25.92 162 LYS B C 1
ATOM 3757 O O . LYS B 1 163 ? -6.363 -10.149 -38.030 1.00 25.93 162 LYS B O 1
ATOM 3763 N N . GLY B 1 164 ? -4.820 -11.709 -37.551 1.00 23.12 163 GLY B N 1
ATOM 3764 C CA . GLY B 1 164 ? -4.740 -11.344 -36.149 1.00 22.95 163 GLY B CA 1
ATOM 3765 C C . GLY B 1 164 ? -3.741 -10.226 -35.856 1.00 21.92 163 GLY B C 1
ATOM 3766 O O . GLY B 1 164 ? -3.858 -9.574 -34.823 1.00 22.98 163 GLY B O 1
ATOM 3767 N N . VAL B 1 165 ? -2.769 -9.990 -36.748 1.00 20.97 164 VAL B N 1
ATOM 3768 C CA . VAL B 1 165 ? -1.638 -9.135 -36.411 1.00 20.42 164 VAL B CA 1
ATOM 3769 C C . VAL B 1 165 ? -2.116 -7.715 -36.093 1.00 19.70 164 VAL B C 1
ATOM 3770 O O . VAL B 1 165 ? -1.532 -7.046 -35.239 1.00 18.29 164 VAL B O 1
ATOM 3774 N N . ALA B 1 166 ? -3.209 -7.267 -36.729 1.00 20.25 165 ALA B N 1
ATOM 3775 C CA . ALA B 1 166 ? -3.737 -5.929 -36.484 1.00 20.56 165 ALA B CA 1
ATOM 3776 C C . ALA B 1 166 ? -4.321 -5.782 -35.074 1.00 21.92 165 ALA B C 1
ATOM 3777 O O . ALA B 1 166 ? -4.437 -4.657 -34.583 1.00 21.74 165 ALA B O 1
ATOM 3779 N N . LEU B 1 167 ? -4.673 -6.894 -34.409 1.00 21.23 166 LEU B N 1
ATOM 3780 C CA . LEU B 1 167 ? -5.136 -6.840 -33.027 1.00 22.16 166 LEU B CA 1
ATOM 3781 C C . LEU B 1 167 ? -4.088 -6.203 -32.120 1.00 21.90 166 LEU B C 1
ATOM 3782 O O . LEU B 1 167 ? -4.440 -5.671 -31.069 1.00 21.54 166 LEU B O 1
ATOM 3787 N N . LEU B 1 168 ? -2.808 -6.295 -32.507 1.00 21.49 167 LEU B N 1
ATOM 3788 C CA . LEU B 1 168 ? -1.718 -5.743 -31.720 1.00 21.56 167 LEU B CA 1
ATOM 3789 C C . LEU B 1 168 ? -1.827 -4.226 -31.615 1.00 21.76 167 LEU B C 1
ATOM 3790 O O . LEU B 1 168 ? -1.164 -3.621 -30.781 1.00 22.97 167 LEU B O 1
ATOM 3795 N N . CYS B 1 169 ? -2.622 -3.622 -32.497 1.00 21.26 168 CYS B N 1
ATOM 3796 C CA . CYS B 1 169 ? -2.821 -2.186 -32.532 1.00 21.94 168 CYS B CA 1
ATOM 3797 C C . CYS B 1 169 ? -4.298 -1.883 -32.269 1.00 22.00 168 CYS B C 1
ATOM 3798 O O . CYS B 1 169 ? -4.632 -1.268 -31.267 1.00 21.01 168 CYS B O 1
ATOM 3801 N N . ALA B 1 170 ? -5.169 -2.353 -33.164 1.00 22.48 169 ALA B N 1
ATOM 3802 C CA . ALA B 1 170 ? -6.610 -2.164 -33.061 1.00 23.12 169 ALA B CA 1
ATOM 3803 C C . ALA B 1 170 ? -7.145 -2.711 -31.740 1.00 24.17 169 ALA B C 1
ATOM 3804 O O . ALA B 1 170 ? -7.975 -2.070 -31.094 1.00 27.77 169 ALA B O 1
ATOM 3806 N N . GLY B 1 171 ? -6.663 -3.895 -31.345 1.00 22.94 170 GLY B N 1
ATOM 3807 C CA . GLY B 1 171 ? -7.190 -4.593 -30.183 1.00 22.12 170 GLY B CA 1
ATOM 3808 C C . GLY B 1 171 ? -6.777 -3.946 -28.865 1.00 21.80 170 GLY B C 1
ATOM 3809 O O . GLY B 1 171 ? -7.617 -3.628 -28.024 1.00 20.82 170 GLY B O 1
ATOM 3810 N N . VAL B 1 172 ? -5.468 -3.775 -28.675 1.00 21.84 171 VAL B N 1
ATOM 3811 C CA . VAL B 1 172 ? -4.958 -3.356 -27.379 1.00 22.34 171 VAL B CA 1
ATOM 3812 C C . VAL B 1 172 ? -5.436 -1.938 -27.072 1.00 21.03 171 VAL B C 1
ATOM 3813 O O . VAL B 1 172 ? -5.764 -1.640 -25.930 1.00 21.40 171 VAL B O 1
ATOM 3817 N N . VAL B 1 173 ? -5.485 -1.070 -28.088 1.00 20.49 172 VAL B N 1
ATOM 3818 C CA . VAL B 1 173 ? -5.773 0.344 -27.877 1.00 21.76 172 VAL B CA 1
ATOM 3819 C C . VAL B 1 173 ? -7.173 0.510 -27.279 1.00 21.81 172 VAL B C 1
ATOM 3820 O O . VAL B 1 173 ? -7.392 1.414 -26.479 1.00 22.10 172 VAL B O 1
ATOM 3824 N N . VAL B 1 174 ? -8.123 -0.347 -27.666 1.00 22.39 173 VAL B N 1
ATOM 3825 C CA . VAL B 1 174 ? -9.497 -0.213 -27.196 1.00 22.89 173 VAL B CA 1
ATOM 3826 C C . VAL B 1 174 ? -9.720 -1.069 -25.946 1.00 23.63 173 VAL B C 1
ATOM 3827 O O . VAL B 1 174 ? -10.449 -0.666 -25.045 1.00 23.94 173 VAL B O 1
ATOM 3831 N N . TYR B 1 175 ? -9.047 -2.219 -25.856 1.00 23.85 174 TYR B N 1
ATOM 3832 C CA . TYR B 1 175 ? -9.209 -3.129 -24.728 1.00 24.82 174 TYR B CA 1
ATOM 3833 C C . TYR B 1 175 ? -8.704 -2.488 -23.431 1.00 24.89 174 TYR B C 1
ATOM 3834 O O . TYR B 1 175 ? -9.332 -2.622 -22.390 1.00 24.36 174 TYR B O 1
ATOM 3843 N N . SER B 1 176 ? -7.562 -1.798 -23.503 1.00 24.22 175 SER B N 1
ATOM 3844 C CA . SER B 1 176 ? -6.870 -1.263 -22.338 1.00 24.95 175 SER B CA 1
ATOM 3845 C C . SER B 1 176 ? -7.734 -0.261 -21.571 1.00 24.77 175 SER B C 1
ATOM 3846 O O . SER B 1 176 ? -7.941 -0.426 -20.374 1.00 24.68 175 SER B O 1
ATOM 3849 N N . PRO B 1 177 ? -8.269 0.811 -22.201 1.00 24.34 176 PRO B N 1
ATOM 3850 C CA . PRO B 1 177 ? -9.110 1.769 -21.480 1.00 25.39 176 PRO B CA 1
ATOM 3851 C C . PRO B 1 177 ? -10.411 1.180 -20.932 1.00 26.21 176 PRO B C 1
ATOM 3852 O O . PRO B 1 177 ? -10.861 1.571 -19.864 1.00 26.54 176 PRO B O 1
ATOM 3856 N N . MET B 1 178 ? -11.020 0.239 -21.664 1.00 27.67 177 MET B N 1
ATOM 3857 C CA . MET B 1 178 ? -12.274 -0.352 -21.231 1.00 29.61 177 MET B CA 1
ATOM 3858 C C . MET B 1 178 ? -12.046 -1.177 -19.967 1.00 30.33 177 MET B C 1
ATOM 3859 O O . MET B 1 178 ? -12.891 -1.175 -19.080 1.00 30.53 177 MET B O 1
ATOM 3864 N N . LYS B 1 179 ? -10.897 -1.855 -19.887 1.00 30.28 178 LYS B N 1
ATOM 3865 C CA . LYS B 1 179 ? -10.521 -2.613 -18.703 1.00 32.74 178 LYS B CA 1
ATOM 3866 C C . LYS B 1 179 ? -10.217 -1.662 -17.548 1.00 32.12 178 LYS B C 1
ATOM 3867 O O . LYS B 1 179 ? -10.633 -1.902 -16.426 1.00 32.47 178 LYS B O 1
ATOM 3873 N N . HIS B 1 180 ? -9.478 -0.588 -17.827 1.00 31.42 179 HIS B N 1
ATOM 3874 C CA . HIS B 1 180 ? -9.096 0.368 -16.800 1.00 32.46 179 HIS B CA 1
ATOM 3875 C C . HIS B 1 180 ? -10.344 0.980 -16.161 1.00 32.35 179 HIS B C 1
ATOM 3876 O O . HIS B 1 180 ? -10.384 1.181 -14.952 1.00 32.49 179 HIS B O 1
ATOM 3883 N N . LEU B 1 181 ? -11.378 1.244 -16.968 1.00 31.79 180 LEU B N 1
ATOM 3884 C CA . LEU B 1 181 ? -12.591 1.881 -16.471 1.00 31.79 180 LEU B CA 1
ATOM 3885 C C . LEU B 1 181 ? -13.606 0.863 -15.949 1.00 32.19 180 LEU B C 1
ATOM 3886 O O . LEU B 1 181 ? -14.671 1.254 -15.485 1.00 31.00 180 LEU B O 1
ATOM 3891 N N . GLY B 1 182 ? -13.290 -0.437 -16.031 1.00 32.90 181 GLY B N 1
ATOM 3892 C CA . GLY B 1 182 ? -14.197 -1.479 -15.569 1.00 34.49 181 GLY B CA 1
ATOM 3893 C C . GLY B 1 182 ? -15.442 -1.621 -16.447 1.00 33.47 181 GLY B C 1
ATOM 3894 O O . GLY B 1 182 ? -16.479 -2.066 -15.969 1.00 34.36 181 GLY B O 1
ATOM 3895 N N . LEU B 1 183 ? -15.319 -1.260 -17.732 1.00 33.31 182 LEU B N 1
ATOM 3896 C CA . LEU B 1 183 ? -16.425 -1.296 -18.682 1.00 34.00 182 LEU B CA 1
ATOM 3897 C C . LEU B 1 183 ? -16.523 -2.666 -19.355 1.00 34.97 182 LEU B C 1
ATOM 3898 O O . LEU B 1 183 ? -17.467 -2.919 -20.101 1.00 35.70 182 LEU B O 1
ATOM 3903 N N . ASP B 1 184 ? -15.545 -3.543 -19.101 1.00 36.11 183 ASP B N 1
ATOM 3904 C CA . ASP B 1 184 ? -15.493 -4.863 -19.714 1.00 37.90 183 ASP B CA 1
ATOM 3905 C C . ASP B 1 184 ? -16.329 -5.845 -18.891 1.00 38.46 183 ASP B C 1
ATOM 3906 O O . ASP B 1 184 ? -15.873 -6.938 -18.577 1.00 40.25 183 ASP B O 1
ATOM 3911 N N . LYS B 1 185 ? -17.555 -5.437 -18.543 1.00 38.78 184 LYS B N 1
ATOM 3912 C CA . LYS B 1 185 ? -18.467 -6.242 -17.747 1.00 39.68 184 LYS B CA 1
ATOM 3913 C C . LYS B 1 185 ? -19.755 -6.457 -18.538 1.00 38.96 184 LYS B C 1
ATOM 3914 O O . LYS B 1 185 ? -20.132 -5.605 -19.343 1.00 36.80 184 LYS B O 1
ATOM 3918 N N . PRO B 1 186 ? -20.475 -7.588 -18.336 1.00 39.04 185 PRO B N 1
ATOM 3919 C CA . PRO B 1 186 ? -21.756 -7.805 -19.008 1.00 38.89 185 PRO B CA 1
ATOM 3920 C C . PRO B 1 186 ? -22.738 -6.700 -18.634 1.00 37.72 185 PRO B C 1
ATOM 3921 O O . PRO B 1 186 ? -22.713 -6.212 -17.510 1.00 38.46 185 PRO B O 1
ATOM 3925 N N . GLY B 1 187 ? -23.569 -6.287 -19.596 1.00 36.27 186 GLY B N 1
ATOM 3926 C CA . GLY B 1 187 ? -24.657 -5.361 -19.325 1.00 35.39 186 GLY B CA 1
ATOM 3927 C C . GLY B 1 187 ? -24.331 -3.918 -19.706 1.00 33.18 186 GLY B C 1
ATOM 3928 O O . GLY B 1 187 ? -25.232 -3.101 -19.833 1.00 34.15 186 GLY B O 1
ATOM 3929 N N . LYS B 1 188 ? -23.047 -3.608 -19.908 1.00 31.48 187 LYS B N 1
ATOM 3930 C CA . LYS B 1 188 ? -22.633 -2.245 -20.185 1.00 30.06 187 LYS B CA 1
ATOM 3931 C C . LYS B 1 188 ? -22.998 -1.885 -21.620 1.00 28.13 187 LYS B C 1
ATOM 3932 O O . LYS B 1 188 ? -22.889 -2.715 -22.523 1.00 28.33 187 LYS B O 1
ATOM 3938 N N . HIS B 1 189 ? -23.447 -0.640 -21.799 1.00 26.25 188 HIS B N 1
ATOM 3939 C CA . HIS B 1 189 ? -23.758 -0.112 -23.112 1.00 25.06 188 HIS B CA 1
ATOM 3940 C C . HIS B 1 189 ? -22.658 0.863 -23.527 1.00 23.76 188 HIS B C 1
ATOM 3941 O O . HIS B 1 189 ? -22.474 1.907 -22.903 1.00 23.46 188 HIS B O 1
ATOM 3948 N N . ILE B 1 190 ? -21.936 0.514 -24.595 1.00 21.81 189 ILE B N 1
ATOM 3949 C CA . ILE B 1 190 ? -20.792 1.286 -25.033 1.00 21.33 189 ILE B CA 1
ATOM 3950 C C . ILE B 1 190 ? -21.043 1.775 -26.456 1.00 20.41 189 ILE B C 1
ATOM 3951 O O . ILE B 1 190 ? -21.397 0.987 -27.334 1.00 19.11 189 ILE B O 1
ATOM 3956 N N . GLY B 1 191 ? -20.880 3.086 -26.659 1.00 19.42 190 GLY B N 1
ATOM 3957 C CA . GLY B 1 191 ? -20.914 3.678 -27.985 1.00 19.64 190 GLY B CA 1
ATOM 3958 C C . GLY B 1 191 ? -19.514 3.735 -28.608 1.00 18.89 190 GLY B C 1
ATOM 3959 O O . GLY B 1 191 ? -18.543 3.992 -27.912 1.00 19.36 190 GLY B O 1
ATOM 3960 N N . VAL B 1 192 ? -19.434 3.503 -29.922 1.00 18.66 191 VAL B N 1
ATOM 3961 C CA . VAL B 1 192 ? -18.182 3.513 -30.663 1.00 18.07 191 VAL B CA 1
ATOM 3962 C C . VAL B 1 192 ? -18.316 4.484 -31.831 1.00 18.25 191 VAL B C 1
ATOM 3963 O O . VAL B 1 192 ? -19.148 4.275 -32.707 1.00 17.84 191 VAL B O 1
ATOM 3967 N N . PHE B 1 193 ? -17.499 5.545 -31.830 1.00 17.97 192 PHE B N 1
ATOM 3968 C CA . PHE B 1 193 ? -17.443 6.473 -32.946 1.00 18.24 192 PHE B CA 1
ATOM 3969 C C . PHE B 1 193 ? -16.348 6.066 -33.926 1.00 18.09 192 PHE B C 1
ATOM 3970 O O . PHE B 1 193 ? -15.162 6.028 -33.566 1.00 18.19 192 PHE B O 1
ATOM 3978 N N . GLY B 1 194 ? -16.774 5.804 -35.167 1.00 18.14 193 GLY B N 1
ATOM 3979 C CA . GLY B 1 194 ? -15.872 5.492 -36.263 1.00 18.81 193 GLY B CA 1
ATOM 3980 C C . GLY B 1 194 ? -15.662 3.987 -36.377 1.00 19.22 193 GLY B C 1
ATOM 3981 O O . GLY B 1 194 ? -15.087 3.374 -35.481 1.00 19.81 193 GLY B O 1
ATOM 3982 N N . LEU B 1 195 ? -16.137 3.398 -37.477 1.00 19.41 194 LEU B N 1
ATOM 3983 C CA . LEU B 1 195 ? -16.003 1.964 -37.674 1.00 19.72 194 LEU B CA 1
ATOM 3984 C C . LEU B 1 195 ? -14.870 1.685 -38.663 1.00 19.39 194 LEU B C 1
ATOM 3985 O O . LEU B 1 195 ? -15.101 1.392 -39.832 1.00 19.53 194 LEU B O 1
ATOM 3990 N N . GLY B 1 196 ? -13.636 1.783 -38.164 1.00 18.70 195 GLY B N 1
ATOM 3991 C CA . GLY B 1 196 ? -12.461 1.282 -38.859 1.00 19.00 195 GLY B CA 1
ATOM 3992 C C . GLY B 1 196 ? -11.871 0.105 -38.099 1.00 17.96 195 GLY B C 1
ATOM 3993 O O . GLY B 1 196 ? -12.608 -0.655 -37.479 1.00 17.93 195 GLY B O 1
ATOM 3994 N N . GLY B 1 197 ? -10.544 -0.027 -38.146 1.00 18.39 196 GLY B N 1
ATOM 3995 C CA . GLY B 1 197 ? -9.842 -1.069 -37.410 1.00 18.12 196 GLY B CA 1
ATOM 3996 C C . GLY B 1 197 ? -10.173 -1.051 -35.916 1.00 18.23 196 GLY B C 1
ATOM 3997 O O . GLY B 1 197 ? -10.608 -2.058 -35.362 1.00 18.31 196 GLY B O 1
ATOM 3998 N N . LEU B 1 198 ? -9.937 0.092 -35.255 1.00 17.87 197 LEU B N 1
ATOM 3999 C CA . LEU B 1 198 ? -10.168 0.182 -33.818 1.00 17.99 197 LEU B CA 1
ATOM 4000 C C . LEU B 1 198 ? -11.655 -0.001 -33.524 1.00 17.04 197 LEU B C 1
ATOM 4001 O O . LEU B 1 198 ? -12.030 -0.782 -32.649 1.00 16.61 197 LEU B O 1
ATOM 4006 N N . GLY B 1 199 ? -12.481 0.730 -34.271 1.00 15.83 198 GLY B N 1
ATOM 4007 C CA . GLY B 1 199 ? -13.920 0.708 -34.084 1.00 17.08 198 GLY B CA 1
ATOM 4008 C C . GLY B 1 199 ? -14.507 -0.694 -34.176 1.00 16.32 198 GLY B C 1
ATOM 4009 O O . GLY B 1 199 ? -15.246 -1.100 -33.289 1.00 17.31 198 GLY B O 1
ATOM 4010 N N . SER B 1 200 ? -14.167 -1.412 -35.250 1.00 16.76 199 SER B N 1
ATOM 4011 C CA . SER B 1 200 ? -14.754 -2.715 -35.517 1.00 17.52 199 SER B CA 1
ATOM 4012 C C . SER B 1 200 ? -14.353 -3.706 -34.431 1.00 18.17 199 SER B C 1
ATOM 4013 O O . SER B 1 200 ? -15.194 -4.481 -33.973 1.00 18.72 199 SER B O 1
ATOM 4016 N N . VAL B 1 201 ? -13.077 -3.661 -34.025 1.00 17.37 200 VAL B N 1
ATOM 4017 C CA . VAL B 1 201 ? -12.567 -4.576 -33.017 1.00 18.16 200 VAL B CA 1
ATOM 4018 C C . VAL B 1 201 ? -13.206 -4.257 -31.663 1.00 18.00 200 VAL B C 1
ATOM 4019 O O . VAL B 1 201 ? -13.503 -5.169 -30.896 1.00 18.14 200 VAL B O 1
ATOM 4023 N N . ALA B 1 202 ? -13.417 -2.967 -31.380 1.00 17.54 201 ALA B N 1
ATOM 4024 C CA . ALA B 1 202 ? -14.049 -2.542 -30.142 1.00 18.20 201 ALA B CA 1
ATOM 4025 C C . ALA B 1 202 ? -15.447 -3.157 -30.040 1.00 18.55 201 ALA B C 1
ATOM 4026 O O . ALA B 1 202 ? -15.798 -3.729 -29.011 1.00 20.62 201 ALA B O 1
ATOM 4028 N N . VAL B 1 203 ? -16.222 -3.067 -31.125 1.00 18.09 202 VAL B N 1
ATOM 4029 C CA . VAL B 1 203 ? -17.557 -3.635 -31.175 1.00 18.00 202 VAL B CA 1
ATOM 4030 C C . VAL B 1 203 ? -17.489 -5.118 -30.840 1.00 19.50 202 VAL B C 1
ATOM 4031 O O . VAL B 1 203 ? -18.286 -5.601 -30.037 1.00 19.48 202 VAL B O 1
ATOM 4035 N N . LYS B 1 204 ? -16.540 -5.826 -31.457 1.00 19.57 203 LYS B N 1
ATOM 4036 C CA . LYS B 1 204 ? -16.441 -7.261 -31.277 1.00 21.27 203 LYS B CA 1
ATOM 4037 C C . LYS B 1 204 ? -16.046 -7.606 -29.844 1.00 21.15 203 LYS B C 1
ATOM 4038 O O . LYS B 1 204 ? -16.573 -8.561 -29.286 1.00 21.28 203 LYS B O 1
ATOM 4044 N N . PHE B 1 205 ? -15.128 -6.833 -29.253 1.00 21.02 204 PHE B N 1
ATOM 4045 C CA . PHE B 1 205 ? -14.766 -7.024 -27.858 1.00 22.19 204 PHE B CA 1
ATOM 4046 C C . PHE B 1 205 ? -15.966 -6.752 -26.951 1.00 20.85 204 PHE B C 1
ATOM 4047 O O . PHE B 1 205 ? -16.214 -7.525 -26.032 1.00 20.85 204 PHE B O 1
ATOM 4055 N N . ILE B 1 206 ? -16.712 -5.671 -27.219 1.00 20.25 205 ILE B N 1
ATOM 4056 C CA . ILE B 1 206 ? -17.844 -5.300 -26.379 1.00 20.68 205 ILE B CA 1
ATOM 4057 C C . ILE B 1 206 ? -18.867 -6.437 -26.351 1.00 21.91 205 ILE B C 1
ATOM 4058 O O . ILE B 1 206 ? -19.357 -6.812 -25.289 1.00 22.67 205 ILE B O 1
ATOM 4063 N N . LYS B 1 207 ? -19.187 -6.985 -27.523 1.00 21.73 206 LYS B N 1
ATOM 4064 C CA . LYS B 1 207 ? -20.153 -8.068 -27.614 1.00 23.46 206 LYS B CA 1
ATOM 4065 C C . LYS B 1 207 ? -19.652 -9.288 -26.843 1.00 24.49 206 LYS B C 1
ATOM 4066 O O . LYS B 1 207 ? -20.425 -9.915 -26.118 1.00 25.79 206 LYS B O 1
ATOM 4072 N N . ALA B 1 208 ? -18.360 -9.604 -26.977 1.00 24.57 207 ALA B N 1
ATOM 4073 C CA . ALA B 1 208 ? -17.779 -10.768 -26.321 1.00 25.99 207 ALA B CA 1
ATOM 4074 C C . ALA B 1 208 ? -17.728 -10.590 -24.803 1.00 27.06 207 ALA B C 1
ATOM 4075 O O . ALA B 1 208 ? -17.794 -11.584 -24.086 1.00 28.01 207 ALA B O 1
ATOM 4077 N N . PHE B 1 209 ? -17.611 -9.341 -24.325 1.00 27.71 208 PHE B N 1
ATOM 4078 C CA . PHE B 1 209 ? -17.665 -9.032 -22.902 1.00 31.03 208 PHE B CA 1
ATOM 4079 C C . PHE B 1 209 ? -19.083 -9.205 -22.354 1.00 30.20 208 PHE B C 1
ATOM 4080 O O . PHE B 1 209 ? -19.269 -9.175 -21.139 1.00 31.01 208 PHE B O 1
ATOM 4088 N N . GLY B 1 210 ? -20.077 -9.296 -23.249 1.00 29.45 209 GLY B N 1
ATOM 4089 C CA . GLY B 1 210 ? -21.476 -9.399 -22.872 1.00 29.27 209 GLY B CA 1
ATOM 4090 C C . GLY B 1 210 ? -22.155 -8.032 -22.791 1.00 28.51 209 GLY B C 1
ATOM 4091 O O . GLY B 1 210 ? -23.175 -7.874 -22.122 1.00 28.17 209 GLY B O 1
ATOM 4092 N N . GLY B 1 211 ? -21.569 -7.039 -23.469 1.00 26.67 210 GLY B N 1
ATOM 4093 C CA . GLY B 1 211 ? -22.111 -5.697 -23.470 1.00 25.89 210 GLY B CA 1
ATOM 4094 C C . GLY B 1 211 ? -22.930 -5.418 -24.722 1.00 25.42 210 GLY B C 1
ATOM 4095 O O . GLY B 1 211 ? -23.141 -6.284 -25.570 1.00 25.48 210 GLY B O 1
ATOM 4096 N N . LYS B 1 212 ? -23.364 -4.171 -24.815 1.00 25.28 211 LYS B N 1
ATOM 4097 C CA . LYS B 1 212 ? -24.186 -3.694 -25.904 1.00 25.51 211 LYS B CA 1
ATOM 4098 C C . LYS B 1 212 ? -23.398 -2.612 -26.627 1.00 22.89 211 LYS B C 1
ATOM 4099 O O . LYS B 1 212 ? -22.868 -1.711 -25.981 1.00 20.88 211 LYS B O 1
ATOM 4105 N N . ALA B 1 213 ? -23.322 -2.719 -27.960 1.00 22.25 212 ALA B N 1
ATOM 4106 C CA . ALA B 1 213 ? -22.502 -1.811 -28.748 1.00 21.75 212 ALA B CA 1
ATOM 4107 C C . ALA B 1 213 ? -23.359 -1.023 -29.734 1.00 21.90 212 ALA B C 1
ATOM 4108 O O . ALA B 1 213 ? -24.087 -1.614 -30.531 1.00 21.34 212 ALA B O 1
ATOM 4110 N N . THR B 1 214 ? -23.254 0.311 -29.662 1.00 21.97 213 THR B N 1
ATOM 4111 C CA . THR B 1 214 ? -23.841 1.198 -30.655 1.00 22.57 213 THR B CA 1
ATOM 4112 C C . THR B 1 214 ? -22.723 1.858 -31.462 1.00 21.23 213 THR B C 1
ATOM 4113 O O . THR B 1 214 ? -21.765 2.373 -30.887 1.00 20.24 213 THR B O 1
ATOM 4117 N N . VAL B 1 215 ? -22.861 1.836 -32.791 1.00 20.67 214 VAL B N 1
ATOM 4118 C CA . VAL B 1 215 ? -21.888 2.430 -33.691 1.00 20.04 214 VAL B CA 1
ATOM 4119 C C . VAL B 1 215 ? -22.451 3.745 -34.213 1.00 19.54 214 VAL B C 1
ATOM 4120 O O . VAL B 1 215 ? -23.591 3.779 -34.665 1.00 19.87 214 VAL B O 1
ATOM 4124 N N . ILE B 1 216 ? -21.651 4.818 -34.122 1.00 18.32 215 ILE B N 1
ATOM 4125 C CA . ILE B 1 216 ? -21.933 6.072 -34.794 1.00 18.48 215 ILE B CA 1
ATOM 4126 C C . ILE B 1 216 ? -20.862 6.290 -35.862 1.00 18.30 215 ILE B C 1
ATOM 4127 O O . ILE B 1 216 ? -19.683 6.430 -35.539 1.00 18.13 215 ILE B O 1
ATOM 4132 N N . SER B 1 217 ? -21.303 6.359 -37.121 1.00 18.38 216 SER B N 1
ATOM 4133 C CA . SER B 1 217 ? -20.432 6.378 -38.285 1.00 18.91 216 SER B CA 1
ATOM 4134 C C . SER B 1 217 ? -20.845 7.522 -39.207 1.00 19.75 216 SER B C 1
ATOM 4135 O O . SER B 1 217 ? -21.983 7.979 -39.152 1.00 20.49 216 SER B O 1
ATOM 4138 N N . THR B 1 218 ? -19.911 7.969 -40.053 1.00 20.44 217 THR B N 1
ATOM 4139 C CA . THR B 1 218 ? -20.207 8.928 -41.110 1.00 21.90 217 THR B CA 1
ATOM 4140 C C . THR B 1 218 ? -20.648 8.203 -42.383 1.00 22.34 217 THR B C 1
ATOM 4141 O O . THR B 1 218 ? -21.207 8.846 -43.262 1.00 22.90 217 THR B O 1
ATOM 4145 N N . SER B 1 219 ? -20.408 6.879 -42.457 1.00 22.67 218 SER B N 1
ATOM 4146 C CA . SER B 1 219 ? -20.644 6.070 -43.648 1.00 23.86 218 SER B CA 1
ATOM 4147 C C . SER B 1 219 ? -21.896 5.202 -43.488 1.00 24.39 218 SER B C 1
ATOM 4148 O O . SER B 1 219 ? -21.852 4.173 -42.815 1.00 22.34 218 SER B O 1
ATOM 4151 N N . ARG B 1 220 ? -22.969 5.573 -44.192 1.00 25.35 219 ARG B N 1
ATOM 4152 C CA . ARG B 1 220 ? -24.230 4.846 -44.186 1.00 27.23 219 ARG B CA 1
ATOM 4153 C C . ARG B 1 220 ? -24.059 3.427 -44.740 1.00 26.57 219 ARG B C 1
ATOM 4154 O O . ARG B 1 220 ? -24.758 2.518 -44.296 1.00 25.90 219 ARG B O 1
ATOM 4158 N N . ARG B 1 221 ? -23.115 3.246 -45.675 1.00 25.74 220 ARG B N 1
ATOM 4159 C CA . ARG B 1 221 ? -22.823 1.969 -46.323 1.00 26.23 220 ARG B CA 1
ATOM 4160 C C . ARG B 1 221 ? -22.328 0.914 -45.326 1.00 24.44 220 ARG B C 1
ATOM 4161 O O . ARG B 1 221 ? -22.428 -0.284 -45.603 1.00 23.97 220 ARG B O 1
ATOM 4169 N N . LYS B 1 222 ? -21.770 1.352 -44.188 1.00 22.08 221 LYS B N 1
ATOM 4170 C CA . LYS B 1 222 ? -21.182 0.441 -43.213 1.00 21.32 221 LYS B CA 1
ATOM 4171 C C . LYS B 1 222 ? -22.238 -0.152 -42.276 1.00 21.27 221 LYS B C 1
ATOM 4172 O O . LYS B 1 222 ? -21.901 -0.984 -41.437 1.00 19.57 221 LYS B O 1
ATOM 4178 N N . GLU B 1 223 ? -23.511 0.245 -42.424 1.00 22.66 222 GLU B N 1
ATOM 4179 C CA . GLU B 1 223 ? -24.569 -0.268 -41.564 1.00 24.55 222 GLU B CA 1
ATOM 4180 C C . GLU B 1 223 ? -24.565 -1.795 -41.589 1.00 24.92 222 GLU B C 1
ATOM 4181 O O . GLU B 1 223 ? -24.564 -2.420 -40.538 1.00 23.48 222 GLU B O 1
ATOM 4187 N N . LYS B 1 224 ? -24.534 -2.381 -42.789 1.00 25.94 223 LYS B N 1
ATOM 4188 C CA . LYS B 1 224 ? -24.705 -3.814 -42.953 1.00 27.98 223 LYS B CA 1
ATOM 4189 C C . LYS B 1 224 ? -23.592 -4.565 -42.225 1.00 26.52 223 LYS B C 1
ATOM 4190 O O . LYS B 1 224 ? -23.886 -5.443 -41.412 1.00 26.28 223 LYS B O 1
ATOM 4196 N N . GLU B 1 225 ? -22.325 -4.200 -42.492 1.00 24.18 224 GLU B N 1
ATOM 4197 C CA . GLU B 1 225 ? -21.206 -4.900 -41.886 1.00 23.15 224 GLU B CA 1
ATOM 4198 C C . GLU B 1 225 ? -21.190 -4.677 -40.373 1.00 21.67 224 GLU B C 1
ATOM 4199 O O . GLU B 1 225 ? -20.779 -5.563 -39.632 1.00 20.70 224 GLU B O 1
ATOM 4205 N N . ALA B 1 226 ? -21.643 -3.510 -39.908 1.00 21.40 225 ALA B N 1
ATOM 4206 C CA . ALA B 1 226 ? -21.689 -3.223 -38.481 1.00 20.95 225 ALA B CA 1
ATOM 4207 C C . ALA B 1 226 ? -22.631 -4.194 -37.769 1.00 21.99 225 ALA B C 1
ATOM 4208 O O . ALA B 1 226 ? -22.278 -4.747 -36.725 1.00 21.55 225 ALA B O 1
ATOM 4210 N N . ILE B 1 227 ? -23.827 -4.381 -38.341 1.00 22.80 226 ILE B N 1
ATOM 4211 C CA . ILE B 1 227 ? -24.873 -5.182 -37.728 1.00 23.92 226 ILE B CA 1
ATOM 4212 C C . ILE B 1 227 ? -24.587 -6.658 -38.006 1.00 25.01 226 ILE B C 1
ATOM 4213 O O . ILE B 1 227 ? -24.526 -7.460 -37.076 1.00 25.32 226 ILE B O 1
ATOM 4218 N N . GLU B 1 228 ? -24.360 -7.006 -39.279 1.00 25.46 227 GLU B N 1
ATOM 4219 C CA . GLU B 1 228 ? -24.361 -8.404 -39.685 1.00 27.26 227 GLU B CA 1
ATOM 4220 C C . GLU B 1 228 ? -23.007 -9.072 -39.437 1.00 27.43 227 GLU B C 1
ATOM 4221 O O . GLU B 1 228 ? -22.976 -10.267 -39.170 1.00 29.04 227 GLU B O 1
ATOM 4227 N N . GLU B 1 229 ? -21.894 -8.339 -39.523 1.00 26.96 228 GLU B N 1
ATOM 4228 C CA . GLU B 1 229 ? -20.581 -8.952 -39.358 1.00 27.47 228 GLU B CA 1
ATOM 4229 C C . GLU B 1 229 ? -20.074 -8.758 -37.925 1.00 26.13 228 GLU B C 1
ATOM 4230 O O . GLU B 1 229 ? -19.605 -9.708 -37.304 1.00 25.33 228 GLU B O 1
ATOM 4236 N N . HIS B 1 230 ? -20.175 -7.536 -37.388 1.00 24.58 229 HIS B N 1
ATOM 4237 C CA . HIS B 1 230 ? -19.521 -7.225 -36.125 1.00 24.10 229 HIS B CA 1
ATOM 4238 C C . HIS B 1 230 ? -20.453 -7.463 -34.939 1.00 24.18 229 HIS B C 1
ATOM 4239 O O . HIS B 1 230 ? -19.969 -7.611 -33.822 1.00 25.52 229 HIS B O 1
ATOM 4246 N N . GLY B 1 231 ? -21.770 -7.487 -35.180 1.00 24.45 230 GLY B N 1
ATOM 4247 C CA . GLY B 1 231 ? -22.754 -7.817 -34.158 1.00 24.92 230 GLY B CA 1
ATOM 4248 C C . GLY B 1 231 ? -23.194 -6.607 -33.333 1.00 25.07 230 GLY B C 1
ATOM 4249 O O . GLY B 1 231 ? -23.712 -6.765 -32.221 1.00 25.35 230 GLY B O 1
ATOM 4250 N N . ALA B 1 232 ? -23.000 -5.396 -33.877 1.00 23.56 231 ALA B N 1
ATOM 4251 C CA . ALA B 1 232 ? -23.472 -4.187 -33.225 1.00 23.92 231 ALA B CA 1
ATOM 4252 C C . ALA B 1 232 ? -24.985 -4.271 -33.005 1.00 25.10 231 ALA B C 1
ATOM 4253 O O . ALA B 1 232 ? -25.702 -4.840 -33.824 1.00 26.06 231 ALA B O 1
ATOM 4255 N N . ASP B 1 233 ? -25.455 -3.681 -31.903 1.00 25.56 232 ASP B N 1
ATOM 4256 C CA . ASP B 1 233 ? -26.863 -3.697 -31.546 1.00 27.38 232 ASP B CA 1
ATOM 4257 C C . ASP B 1 233 ? -27.589 -2.534 -32.218 1.00 26.71 232 ASP B C 1
ATOM 4258 O O . ASP B 1 233 ? -28.814 -2.549 -32.331 1.00 27.03 232 ASP B O 1
ATOM 4263 N N . ALA B 1 234 ? -26.831 -1.517 -32.637 1.00 23.62 233 ALA B N 1
ATOM 4264 C CA . ALA B 1 234 ? -27.421 -0.347 -33.253 1.00 23.68 233 ALA B CA 1
ATOM 4265 C C . ALA B 1 234 ? -26.357 0.353 -34.091 1.00 23.64 233 ALA B C 1
ATOM 4266 O O . ALA B 1 234 ? -25.158 0.250 -33.822 1.00 22.94 233 ALA B O 1
ATOM 4268 N N . PHE B 1 235 ? -26.820 1.012 -35.151 1.00 23.61 234 PHE B N 1
ATOM 4269 C CA . PHE B 1 235 ? -25.951 1.761 -36.037 1.00 23.05 234 PHE B CA 1
ATOM 4270 C C . PHE B 1 235 ? -26.637 3.082 -36.355 1.00 23.09 234 PHE B C 1
ATOM 4271 O O . PHE B 1 235 ? -27.799 3.092 -36.728 1.00 25.78 234 PHE B O 1
ATOM 4279 N N . VAL B 1 236 ? -25.909 4.182 -36.169 1.00 22.60 235 VAL B N 1
ATOM 4280 C CA . VAL B 1 236 ? -26.463 5.516 -36.314 1.00 23.28 235 VAL B CA 1
ATOM 4281 C C . VAL B 1 236 ? -25.485 6.345 -37.135 1.00 22.94 235 VAL B C 1
ATOM 4282 O O . VAL B 1 236 ? -24.290 6.327 -36.863 1.00 22.15 235 VAL B O 1
ATOM 4286 N N . VAL B 1 237 ? -26.007 7.063 -38.132 1.00 24.45 236 VAL B N 1
ATOM 4287 C CA . VAL B 1 237 ? -25.202 8.000 -38.891 1.00 25.69 236 VAL B CA 1
ATOM 4288 C C . VAL B 1 237 ? -25.059 9.273 -38.061 1.00 26.10 236 VAL B C 1
ATOM 4289 O O . VAL B 1 237 ? -26.014 9.709 -37.425 1.00 26.57 236 VAL B O 1
ATOM 4293 N N . ASN B 1 238 ? -23.848 9.851 -38.087 1.00 26.50 237 ASN B N 1
ATOM 4294 C CA . ASN B 1 238 ? -23.443 10.946 -37.215 1.00 26.95 237 ASN B CA 1
ATOM 4295 C C . ASN B 1 238 ? -24.289 12.198 -37.445 1.00 29.21 237 ASN B C 1
ATOM 4296 O O . ASN B 1 238 ? -24.359 13.048 -36.563 1.00 29.13 237 ASN B O 1
ATOM 4301 N N . THR B 1 239 ? -24.901 12.328 -38.630 1.00 32.00 238 THR B N 1
ATOM 4302 C CA . THR B 1 239 ? -25.736 13.482 -38.937 1.00 34.42 238 THR B CA 1
ATOM 4303 C C . THR B 1 239 ? -27.207 13.224 -38.595 1.00 36.46 238 THR B C 1
ATOM 4304 O O . THR B 1 239 ? -28.043 14.072 -38.900 1.00 38.43 238 THR B O 1
ATOM 4308 N N . ASP B 1 240 ? -27.529 12.091 -37.942 1.00 36.62 239 ASP B N 1
ATOM 4309 C CA . ASP B 1 240 ? -28.914 11.750 -37.617 1.00 37.82 239 ASP B CA 1
ATOM 4310 C C . ASP B 1 240 ? -29.278 12.299 -36.234 1.00 36.85 239 ASP B C 1
ATOM 4311 O O . ASP B 1 240 ? -29.349 11.555 -35.258 1.00 34.80 239 ASP B O 1
ATOM 4316 N N . SER B 1 241 ? -29.559 13.602 -36.180 1.00 36.43 240 SER B N 1
ATOM 4317 C CA . SER B 1 241 ? -29.684 14.331 -34.927 1.00 36.28 240 SER B CA 1
ATOM 4318 C C . SER B 1 241 ? -30.792 13.759 -34.041 1.00 35.52 240 SER B C 1
ATOM 4319 O O . SER B 1 241 ? -30.589 13.599 -32.837 1.00 33.76 240 SER B O 1
ATOM 4322 N N . GLU B 1 242 ? -31.950 13.432 -34.633 1.00 35.83 241 GLU B N 1
ATOM 4323 C CA . GLU B 1 242 ? -33.100 12.967 -33.867 1.00 36.93 241 GLU B CA 1
ATOM 4324 C C . GLU B 1 242 ? -32.789 11.634 -33.183 1.00 36.50 241 GLU B C 1
ATOM 4325 O O . GLU B 1 242 ? -33.200 11.415 -32.047 1.00 36.54 241 GLU B O 1
ATOM 4327 N N . GLN B 1 243 ? -32.071 10.741 -33.872 1.00 35.82 242 GLN B N 1
ATOM 4328 C CA . GLN B 1 243 ? -31.760 9.446 -33.294 1.00 35.71 242 GLN B CA 1
ATOM 4329 C C . GLN B 1 243 ? -30.742 9.611 -32.168 1.00 34.29 242 GLN B C 1
ATOM 4330 O O . GLN B 1 243 ? -30.849 8.950 -31.141 1.00 33.46 242 GLN B O 1
ATOM 4336 N N . LEU B 1 244 ? -29.774 10.517 -32.353 1.00 33.53 243 LEU B N 1
ATOM 4337 C CA . LEU B 1 244 ? -28.740 10.768 -31.358 1.00 33.11 243 LEU B CA 1
ATOM 4338 C C . LEU B 1 244 ? -29.345 11.369 -30.091 1.00 33.99 243 LEU B C 1
ATOM 4339 O O . LEU B 1 244 ? -28.977 10.962 -28.988 1.00 32.11 243 LEU B O 1
ATOM 4344 N N . LYS B 1 245 ? -30.274 12.321 -30.265 1.00 35.87 244 LYS B N 1
ATOM 4345 C CA . LYS B 1 245 ? -31.049 12.876 -29.164 1.00 37.32 244 LYS B CA 1
ATOM 4346 C C . LYS B 1 245 ? -31.730 11.768 -28.368 1.00 35.74 244 LYS B C 1
ATOM 4347 O O . LYS B 1 245 ? -31.736 11.810 -27.146 1.00 36.91 244 LYS B O 1
ATOM 4353 N N . ALA B 1 246 ? -32.288 10.774 -29.062 1.00 34.75 245 ALA B N 1
ATOM 4354 C CA . ALA B 1 246 ? -33.036 9.697 -28.424 1.00 34.61 245 ALA B CA 1
ATOM 4355 C C . ALA B 1 246 ? -32.121 8.785 -27.606 1.00 33.35 245 ALA B C 1
ATOM 4356 O O . ALA B 1 246 ? -32.592 8.090 -26.705 1.00 32.39 245 ALA B O 1
ATOM 4358 N N . LEU B 1 247 ? -30.818 8.787 -27.925 1.00 32.50 246 LEU B N 1
ATOM 4359 C CA . LEU B 1 247 ? -29.857 7.957 -27.223 1.00 31.91 246 LEU B CA 1
ATOM 4360 C C . LEU B 1 247 ? -29.211 8.719 -26.068 1.00 30.06 246 LEU B C 1
ATOM 4361 O O . LEU B 1 247 ? -28.286 8.200 -25.452 1.00 30.19 246 LEU B O 1
ATOM 4366 N N . ALA B 1 248 ? -29.696 9.929 -25.772 1.00 28.58 247 ALA B N 1
ATOM 4367 C CA . ALA B 1 248 ? -29.144 10.730 -24.697 1.00 28.27 247 ALA B CA 1
ATOM 4368 C C . ALA B 1 248 ? -29.237 9.950 -23.387 1.00 28.59 247 ALA B C 1
ATOM 4369 O O . ALA B 1 248 ? -30.297 9.427 -23.046 1.00 29.03 247 ALA B O 1
ATOM 4371 N N . GLY B 1 249 ? -28.114 9.870 -22.663 1.00 27.39 248 GLY B N 1
ATOM 4372 C CA . GLY B 1 249 ? -28.112 9.357 -21.303 1.00 27.24 248 GLY B CA 1
ATOM 4373 C C . GLY B 1 249 ? -28.210 7.832 -21.230 1.00 27.24 248 GLY B C 1
ATOM 4374 O O . GLY B 1 249 ? -28.655 7.307 -20.218 1.00 28.20 248 GLY B O 1
ATOM 4375 N N . THR B 1 250 ? -27.747 7.118 -22.268 1.00 26.87 249 THR B N 1
ATOM 4376 C CA . THR B 1 250 ? -27.948 5.676 -22.336 1.00 27.58 249 THR B CA 1
ATOM 4377 C C . THR B 1 250 ? -26.641 4.883 -22.248 1.00 27.29 249 THR B C 1
ATOM 4378 O O . THR B 1 250 ? -26.695 3.666 -22.083 1.00 28.04 249 THR B O 1
ATOM 4382 N N . MET B 1 251 ? -25.471 5.533 -22.350 1.00 26.72 250 MET B N 1
ATOM 4383 C CA . MET B 1 251 ? -24.224 4.802 -22.533 1.00 26.08 250 MET B CA 1
ATOM 4384 C C . MET B 1 251 ? -23.315 4.923 -21.310 1.00 25.33 250 MET B C 1
ATOM 4385 O O . MET B 1 251 ? -23.096 6.014 -20.794 1.00 24.47 250 MET B O 1
ATOM 4390 N N . ASP B 1 252 ? -22.776 3.776 -20.879 1.00 24.78 251 ASP B N 1
ATOM 4391 C CA . ASP B 1 252 ? -21.802 3.698 -19.802 1.00 25.45 251 ASP B CA 1
ATOM 4392 C C . ASP B 1 252 ? -20.457 4.266 -20.256 1.00 24.00 251 ASP B C 1
ATOM 4393 O O . ASP B 1 252 ? -19.705 4.807 -19.448 1.00 23.45 251 ASP B O 1
ATOM 4398 N N . GLY B 1 253 ? -20.166 4.124 -21.554 1.00 21.92 252 GLY B N 1
ATOM 4399 C CA . GLY B 1 253 ? -18.915 4.589 -22.119 1.00 21.60 252 GLY B CA 1
ATOM 4400 C C . GLY B 1 253 ? -19.055 4.911 -23.604 1.00 20.42 252 GLY B C 1
ATOM 4401 O O . GLY B 1 253 ? -19.935 4.387 -24.289 1.00 18.99 252 GLY B O 1
ATOM 4402 N N . VAL B 1 254 ? -18.188 5.806 -24.069 1.00 19.98 253 VAL B N 1
ATOM 4403 C CA . VAL B 1 254 ? -18.063 6.113 -25.479 1.00 20.22 253 VAL B CA 1
ATOM 4404 C C . VAL B 1 254 ? -16.587 6.001 -25.859 1.00 19.88 253 VAL B C 1
ATOM 4405 O O . VAL B 1 254 ? -15.726 6.586 -25.205 1.00 19.56 253 VAL B O 1
ATOM 4409 N N . VAL B 1 255 ? -16.318 5.200 -26.895 1.00 19.33 254 VAL B N 1
ATOM 4410 C CA . VAL B 1 255 ? -14.986 5.028 -27.444 1.00 19.74 254 VAL B CA 1
ATOM 4411 C C . VAL B 1 255 ? -14.908 5.854 -28.723 1.00 18.77 254 VAL B C 1
ATOM 4412 O O . VAL B 1 255 ? -15.614 5.556 -29.682 1.00 17.98 254 VAL B O 1
ATOM 4416 N N . ASP B 1 256 ? -14.072 6.901 -28.714 1.00 18.29 255 ASP B N 1
ATOM 4417 C CA . ASP B 1 256 ? -13.903 7.778 -29.862 1.00 18.99 255 ASP B CA 1
ATOM 4418 C C . ASP B 1 256 ? -12.627 7.398 -30.620 1.00 18.56 255 ASP B C 1
ATOM 4419 O O . ASP B 1 256 ? -11.516 7.703 -30.168 1.00 18.53 255 ASP B O 1
ATOM 4424 N N . THR B 1 257 ? -12.793 6.741 -31.776 1.00 17.97 256 THR B N 1
ATOM 4425 C CA . THR B 1 257 ? -11.674 6.375 -32.632 1.00 18.14 256 THR B CA 1
ATOM 4426 C C . THR B 1 257 ? -11.471 7.399 -33.753 1.00 18.69 256 THR B C 1
ATOM 4427 O O . THR B 1 257 ? -10.519 7.268 -34.526 1.00 20.13 256 THR B O 1
ATOM 4431 N N . THR B 1 258 ? -12.332 8.423 -33.840 1.00 19.42 257 THR B N 1
ATOM 4432 C CA . THR B 1 258 ? -12.213 9.435 -34.879 1.00 19.85 257 THR B CA 1
ATOM 4433 C C . THR B 1 258 ? -11.060 10.381 -34.547 1.00 21.80 257 THR B C 1
ATOM 4434 O O . THR B 1 258 ? -10.627 10.453 -33.399 1.00 22.32 257 THR B O 1
ATOM 4438 N N . PRO B 1 259 ? -10.506 11.132 -35.528 1.00 22.66 258 PRO B N 1
ATOM 4439 C CA . PRO B 1 259 ? -9.440 12.088 -35.231 1.00 23.69 258 PRO B CA 1
ATOM 4440 C C . PRO B 1 259 ? -9.958 13.094 -34.210 1.00 24.49 258 PRO B C 1
ATOM 4441 O O . PRO B 1 259 ? -11.089 13.562 -34.317 1.00 24.09 258 PRO B O 1
ATOM 4445 N N . GLY B 1 260 ? -9.120 13.378 -33.208 1.00 25.84 259 GLY B N 1
ATOM 4446 C CA . GLY B 1 260 ? -9.470 14.258 -32.106 1.00 26.57 259 GLY B CA 1
ATOM 4447 C C . GLY B 1 260 ? -9.967 15.602 -32.619 1.00 26.93 259 GLY B C 1
ATOM 4448 O O . GLY B 1 260 ? -9.272 16.269 -33.376 1.00 28.30 259 GLY B O 1
ATOM 4449 N N . GLY B 1 261 ? -11.198 15.949 -32.242 1.00 26.94 260 GLY B N 1
ATOM 4450 C CA . GLY B 1 261 ? -11.791 17.223 -32.603 1.00 28.19 260 GLY B CA 1
ATOM 4451 C C . GLY B 1 261 ? -12.829 17.068 -33.707 1.00 28.77 260 GLY B C 1
ATOM 4452 O O . GLY B 1 261 ? -13.592 17.993 -33.960 1.00 30.00 260 GLY B O 1
ATOM 4453 N N . ARG B 1 262 ? -12.861 15.899 -34.363 1.00 27.33 261 ARG B N 1
ATOM 4454 C CA . ARG B 1 262 ? -13.750 15.702 -35.495 1.00 27.84 261 ARG B CA 1
ATOM 4455 C C . ARG B 1 262 ? -15.140 15.289 -35.004 1.00 27.32 261 ARG B C 1
ATOM 4456 O O . ARG B 1 262 ? -16.119 15.506 -35.701 1.00 28.05 261 ARG B O 1
ATOM 4462 N N . THR B 1 263 ? -15.230 14.701 -33.807 1.00 26.51 262 THR B N 1
ATOM 4463 C CA . THR B 1 263 ? -16.517 14.438 -33.179 1.00 26.51 262 THR B CA 1
ATOM 4464 C C . THR B 1 263 ? -16.760 15.473 -32.082 1.00 26.23 262 THR B C 1
ATOM 4465 O O . THR B 1 263 ? -15.899 15.647 -31.222 1.00 26.06 262 THR B O 1
ATOM 4469 N N . PRO B 1 264 ? -17.911 16.192 -32.074 1.00 25.25 263 PRO B N 1
ATOM 4470 C CA . PRO B 1 264 ? -18.210 17.155 -31.008 1.00 25.55 263 PRO B CA 1
ATOM 4471 C C . PRO B 1 264 ? -18.220 16.502 -29.625 1.00 24.37 263 PRO B C 1
ATOM 4472 O O . PRO B 1 264 ? -18.865 15.478 -29.420 1.00 22.20 263 PRO B O 1
ATOM 4476 N N . MET B 1 265 ? -17.491 17.104 -28.676 1.00 25.17 264 MET B N 1
ATOM 4477 C CA . MET B 1 265 ? -17.420 16.577 -27.319 1.00 24.78 264 MET B CA 1
ATOM 4478 C C . MET B 1 265 ? -18.800 16.662 -26.656 1.00 24.36 264 MET B C 1
ATOM 4479 O O . MET B 1 265 ? -19.152 15.812 -25.842 1.00 23.66 264 MET B O 1
ATOM 4484 N N . SER B 1 266 ? -19.584 17.684 -27.022 1.00 25.39 265 SER B N 1
ATOM 4485 C CA . SER B 1 266 ? -20.917 17.883 -26.475 1.00 26.42 265 SER B CA 1
ATOM 4486 C C . SER B 1 266 ? -21.824 16.691 -26.789 1.00 25.75 265 SER B C 1
ATOM 4487 O O . SER B 1 266 ? -22.626 16.275 -25.952 1.00 25.65 265 SER B O 1
ATOM 4490 N N . LEU B 1 267 ? -21.701 16.161 -28.009 1.00 25.18 266 LEU B N 1
ATOM 4491 C CA . LEU B 1 267 ? -22.465 14.993 -28.413 1.00 25.74 266 LEU B CA 1
ATOM 4492 C C . LEU B 1 267 ? -22.098 13.789 -27.549 1.00 24.43 266 LEU B C 1
ATOM 4493 O O . LEU B 1 267 ? -22.970 13.114 -27.003 1.00 24.10 266 LEU B O 1
ATOM 4498 N N . MET B 1 268 ? -20.795 13.535 -27.427 1.00 24.19 267 MET B N 1
ATOM 4499 C CA . MET B 1 268 ? -20.308 12.350 -26.740 1.00 23.28 267 MET B CA 1
ATOM 4500 C C . MET B 1 268 ? -20.699 12.391 -25.262 1.00 22.87 267 MET B C 1
ATOM 4501 O O . MET B 1 268 ? -21.098 11.368 -24.712 1.00 22.48 267 MET B O 1
ATOM 4506 N N . LEU B 1 269 ? -20.636 13.577 -24.644 1.00 21.86 268 LEU B N 1
ATOM 4507 C CA . LEU B 1 269 ? -21.002 13.734 -23.243 1.00 22.87 268 LEU B CA 1
ATOM 4508 C C . LEU B 1 269 ? -22.504 13.513 -23.048 1.00 23.13 268 LEU B C 1
ATOM 4509 O O . LEU B 1 269 ? -22.911 12.883 -22.078 1.00 22.76 268 LEU B O 1
ATOM 4514 N N . ASN B 1 270 ? -23.314 14.012 -23.990 1.00 24.56 269 ASN B N 1
ATOM 4515 C CA . ASN B 1 270 ? -24.766 13.901 -23.922 1.00 25.25 269 ASN B CA 1
ATOM 4516 C C . ASN B 1 270 ? -25.224 12.436 -23.976 1.00 24.27 269 ASN B C 1
ATOM 4517 O O . ASN B 1 270 ? -26.243 12.079 -23.387 1.00 24.42 269 ASN B O 1
ATOM 4522 N N . LEU B 1 271 ? -24.474 11.578 -24.678 1.00 22.91 270 LEU B N 1
ATOM 4523 C CA . LEU B 1 271 ? -24.846 10.176 -24.823 1.00 22.24 270 LEU B CA 1
ATOM 4524 C C . LEU B 1 271 ? -24.626 9.394 -23.523 1.00 21.65 270 LEU B C 1
ATOM 4525 O O . LEU B 1 271 ? -25.198 8.313 -23.358 1.00 20.60 270 LEU B O 1
ATOM 4530 N N . LEU B 1 272 ? -23.799 9.938 -22.617 1.00 21.26 271 LEU B N 1
ATOM 4531 C CA . LEU B 1 272 ? -23.358 9.206 -21.438 1.00 21.51 271 LEU B CA 1
ATOM 4532 C C . LEU B 1 272 ? -24.416 9.212 -20.342 1.00 22.60 271 LEU B C 1
ATOM 4533 O O . LEU B 1 272 ? -25.130 10.193 -20.152 1.00 21.82 271 LEU B O 1
ATOM 4538 N N . LYS B 1 273 ? -24.467 8.090 -19.612 1.00 23.79 272 LYS B N 1
ATOM 4539 C CA . LYS B 1 273 ? -25.156 8.007 -18.339 1.00 26.07 272 LYS B CA 1
ATOM 4540 C C . LYS B 1 273 ? -24.369 8.775 -17.285 1.00 26.56 272 LYS B C 1
ATOM 4541 O O . LYS B 1 273 ? -23.226 9.163 -17.518 1.00 26.60 272 LYS B O 1
ATOM 4547 N N . PHE B 1 274 ? -24.995 8.947 -16.117 1.00 27.78 273 PHE B N 1
ATOM 4548 C CA . PHE B 1 274 ? -24.298 9.338 -14.905 1.00 29.22 273 PHE B CA 1
ATOM 4549 C C . PHE B 1 274 ? -23.072 8.449 -14.705 1.00 28.42 273 PHE B C 1
ATOM 4550 O O . PHE B 1 274 ? -23.150 7.235 -14.887 1.00 27.69 273 PHE B O 1
ATOM 4558 N N . ASP B 1 275 ? -21.941 9.084 -14.370 1.00 27.85 274 ASP B N 1
ATOM 4559 C CA . ASP B 1 275 ? -20.661 8.423 -14.145 1.00 28.71 274 ASP B CA 1
ATOM 4560 C C . ASP B 1 275 ? -20.096 7.793 -15.417 1.00 26.03 274 ASP B C 1
ATOM 4561 O O . ASP B 1 275 ? -19.130 7.050 -15.334 1.00 25.48 274 ASP B O 1
ATOM 4566 N N . GLY B 1 276 ? -20.635 8.127 -16.594 1.00 24.03 275 GLY B N 1
ATOM 4567 C CA . GLY B 1 276 ? -20.111 7.590 -17.839 1.00 23.13 275 GLY B CA 1
ATOM 4568 C C . GLY B 1 276 ? -18.768 8.222 -18.210 1.00 22.21 275 GLY B C 1
ATOM 4569 O O . GLY B 1 276 ? -18.414 9.295 -17.717 1.00 22.39 275 GLY B O 1
ATOM 4570 N N . ALA B 1 277 ? -18.035 7.550 -19.099 1.00 21.36 276 ALA B N 1
ATOM 4571 C CA . ALA B 1 277 ? -16.706 7.987 -19.495 1.00 20.93 276 ALA B CA 1
ATOM 4572 C C . ALA B 1 277 ? -16.599 8.070 -21.011 1.00 20.05 276 ALA B C 1
ATOM 4573 O O . ALA B 1 277 ? -17.031 7.160 -21.715 1.00 18.72 276 ALA B O 1
ATOM 4575 N N . VAL B 1 278 ? -16.014 9.172 -21.493 1.00 20.37 277 VAL B N 1
ATOM 4576 C CA . VAL B 1 278 ? -15.531 9.262 -22.861 1.00 20.35 277 VAL B CA 1
ATOM 4577 C C . VAL B 1 278 ? -14.071 8.823 -22.885 1.00 20.41 277 VAL B C 1
ATOM 4578 O O . VAL B 1 278 ? -13.256 9.349 -22.126 1.00 21.25 277 VAL B O 1
ATOM 4582 N N . MET B 1 279 ? -13.767 7.868 -23.768 1.00 20.08 278 MET B N 1
ATOM 4583 C CA . MET B 1 279 ? -12.422 7.359 -23.969 1.00 21.39 278 MET B CA 1
ATOM 4584 C C . MET B 1 279 ? -11.900 7.842 -25.322 1.00 20.99 278 MET B C 1
ATOM 4585 O O . MET B 1 279 ? -12.323 7.331 -26.361 1.00 20.11 278 MET B O 1
ATOM 4590 N N . LEU B 1 280 ? -10.987 8.819 -25.294 1.00 21.41 279 LEU B N 1
ATOM 4591 C CA . LEU B 1 280 ? -10.349 9.333 -26.495 1.00 21.67 279 LEU B CA 1
ATOM 4592 C C . LEU B 1 280 ? -9.132 8.476 -26.826 1.00 21.72 279 LEU B C 1
ATOM 4593 O O . LEU B 1 280 ? -8.226 8.331 -26.004 1.00 22.31 279 LEU B O 1
ATOM 4598 N N . VAL B 1 281 ? -9.132 7.896 -28.029 1.00 21.68 280 VAL B N 1
ATOM 4599 C CA . VAL B 1 281 ? -7.979 7.149 -28.499 1.00 23.39 280 VAL B CA 1
ATOM 4600 C C . VAL B 1 281 ? -7.537 7.635 -29.880 1.00 23.38 280 VAL B C 1
ATOM 4601 O O . VAL B 1 281 ? -6.477 7.228 -30.343 1.00 23.82 280 VAL B O 1
ATOM 4605 N N . GLY B 1 282 ? -8.319 8.499 -30.539 1.00 23.47 281 GLY B N 1
ATOM 4606 C CA . GLY B 1 282 ? -7.980 8.949 -31.883 1.00 23.76 281 GLY B CA 1
ATOM 4607 C C . GLY B 1 282 ? -6.798 9.919 -31.897 1.00 25.07 281 GLY B C 1
ATOM 4608 O O . GLY B 1 282 ? -6.511 10.576 -30.893 1.00 25.48 281 GLY B O 1
ATOM 4609 N N . ALA B 1 283 ? -6.115 10.004 -33.051 1.00 24.78 282 ALA B N 1
ATOM 4610 C CA . ALA B 1 283 ? -5.025 10.946 -33.231 1.00 26.58 282 ALA B CA 1
ATOM 4611 C C . ALA B 1 283 ? -5.559 12.367 -33.093 1.00 28.47 282 ALA B C 1
ATOM 4612 O O . ALA B 1 283 ? -6.470 12.753 -33.818 1.00 27.97 282 ALA B O 1
ATOM 4614 N N . PRO B 1 284 ? -4.996 13.194 -32.183 1.00 31.16 283 PRO B N 1
ATOM 4615 C CA . PRO B 1 284 ? -5.393 14.596 -32.071 1.00 33.60 283 PRO B CA 1
ATOM 4616 C C . PRO B 1 284 ? -5.198 15.319 -33.400 1.00 34.44 283 PRO B C 1
ATOM 4617 O O . PRO B 1 284 ? -4.150 15.199 -34.016 1.00 39.43 283 PRO B O 1
ATOM 4621 N N . GLU B 1 285 ? -6.226 16.049 -33.833 1.00 36.05 284 GLU B N 1
ATOM 4622 C CA . GLU B 1 285 ? -6.193 16.826 -35.060 1.00 36.56 284 GLU B CA 1
ATOM 4623 C C . GLU B 1 285 ? -6.508 18.288 -34.749 1.00 38.62 284 GLU B C 1
ATOM 4624 O O . GLU B 1 285 ? -5.851 19.183 -35.274 1.00 40.98 284 GLU B O 1
ATOM 4626 N N . SER B 1 286 ? -7.544 18.531 -33.932 1.00 37.87 285 SER B N 1
ATOM 4627 C CA . SER B 1 286 ? -7.880 19.878 -33.495 1.00 38.38 285 SER B CA 1
ATOM 4628 C C . SER B 1 286 ? -8.467 19.856 -32.086 1.00 37.09 285 SER B C 1
ATOM 4629 O O . SER B 1 286 ? -8.853 18.804 -31.585 1.00 34.63 285 SER B O 1
ATOM 4632 N N . LEU B 1 287 ? -8.552 21.045 -31.476 1.00 36.58 286 LEU B N 1
ATOM 4633 C CA . LEU B 1 287 ? -9.085 21.224 -30.137 1.00 36.01 286 LEU B CA 1
ATOM 4634 C C . LEU B 1 287 ? -10.548 20.782 -30.077 1.00 34.31 286 LEU B C 1
ATOM 4635 O O . LEU B 1 287 ? -11.323 21.069 -30.981 1.00 34.00 286 LEU B O 1
ATOM 4640 N N . PHE B 1 288 ? -10.918 20.084 -28.998 1.00 31.82 287 PHE B N 1
ATOM 4641 C CA . PHE B 1 288 ? -12.318 19.909 -28.650 1.00 31.17 287 PHE B CA 1
ATOM 4642 C C . PHE B 1 288 ? -12.842 21.163 -27.955 1.00 32.07 287 PHE B C 1
ATOM 4643 O O . PHE B 1 288 ? -12.104 21.840 -27.245 1.00 32.37 287 PHE B O 1
ATOM 4651 N N . GLU B 1 289 ? -14.132 21.441 -28.149 1.00 32.15 288 GLU B N 1
ATOM 4652 C CA . GLU B 1 289 ? -14.866 22.385 -27.326 1.00 33.96 288 GLU B CA 1
ATOM 4653 C C . GLU B 1 289 ? -15.507 21.617 -26.173 1.00 31.85 288 GLU B C 1
ATOM 4654 O O . GLU B 1 289 ? -16.337 20.740 -26.401 1.00 31.02 288 GLU B O 1
ATOM 4660 N N . LEU B 1 290 ? -15.105 21.944 -24.941 1.00 31.07 289 LEU B N 1
ATOM 4661 C CA . LEU B 1 290 ? -15.543 21.200 -23.774 1.00 29.88 289 LEU B CA 1
ATOM 4662 C C . LEU B 1 290 ? -16.487 22.053 -22.933 1.00 29.98 289 LEU B C 1
ATOM 4663 O O . LEU B 1 290 ? -16.070 23.035 -22.321 1.00 30.54 289 LEU B O 1
ATOM 4668 N N . PRO B 1 291 ? -17.790 21.701 -22.871 1.00 29.06 290 PRO B N 1
ATOM 4669 C CA . PRO B 1 291 ? -18.716 22.328 -21.931 1.00 29.91 290 PRO B CA 1
ATOM 4670 C C . PRO B 1 291 ? -18.611 21.640 -20.573 1.00 29.92 290 PRO B C 1
ATOM 4671 O O . PRO B 1 291 ? -18.616 20.409 -20.498 1.00 30.29 290 PRO B O 1
ATOM 4675 N N . ALA B 1 292 ? -18.501 22.437 -19.506 1.00 30.77 291 ALA B N 1
ATOM 4676 C CA . ALA B 1 292 ? -18.285 21.897 -18.171 1.00 30.71 291 ALA B CA 1
ATOM 4677 C C . ALA B 1 292 ? -19.594 21.378 -17.567 1.00 30.14 291 ALA B C 1
ATOM 4678 O O . ALA B 1 292 ? -19.569 20.446 -16.767 1.00 29.17 291 ALA B O 1
ATOM 4680 N N . ALA B 1 293 ? -20.730 21.967 -17.965 1.00 30.24 292 ALA B N 1
ATOM 4681 C CA . ALA B 1 293 ? -22.004 21.718 -17.303 1.00 30.78 292 ALA B CA 1
ATOM 4682 C C . ALA B 1 293 ? -22.363 20.230 -17.340 1.00 30.00 292 ALA B C 1
ATOM 4683 O O . ALA B 1 293 ? -22.730 19.676 -16.308 1.00 29.55 292 ALA B O 1
ATOM 4685 N N . PRO B 1 294 ? -22.273 19.529 -18.494 1.00 29.96 293 PRO B N 1
ATOM 4686 C CA . PRO B 1 294 ? -22.520 18.081 -18.539 1.00 29.37 293 PRO B CA 1
ATOM 4687 C C . PRO B 1 294 ? -21.601 17.242 -17.649 1.00 29.64 293 PRO B C 1
ATOM 4688 O O . PRO B 1 294 ? -22.072 16.288 -17.025 1.00 29.30 293 PRO B O 1
ATOM 4692 N N . LEU B 1 295 ? -20.303 17.595 -17.592 1.00 29.42 294 LEU B N 1
ATOM 4693 C CA . LEU B 1 295 ? -19.360 16.893 -16.733 1.00 29.33 294 LEU B CA 1
ATOM 4694 C C . LEU B 1 295 ? -19.801 17.003 -15.277 1.00 29.40 294 LEU B C 1
ATOM 4695 O O . LEU B 1 295 ? -19.811 16.012 -14.562 1.00 29.06 294 LEU B O 1
ATOM 4700 N N . ILE B 1 296 ? -20.123 18.226 -14.852 1.00 30.42 295 ILE B N 1
ATOM 4701 C CA . ILE B 1 296 ? -20.441 18.534 -13.466 1.00 31.94 295 ILE B CA 1
ATOM 4702 C C . ILE B 1 296 ? -21.782 17.908 -13.067 1.00 32.23 295 ILE B C 1
ATOM 4703 O O . ILE B 1 296 ? -21.880 17.286 -12.017 1.00 31.84 295 ILE B O 1
ATOM 4708 N N . MET B 1 297 ? -22.807 18.082 -13.902 1.00 32.81 296 MET B N 1
ATOM 4709 C CA . MET B 1 297 ? -24.151 17.607 -13.596 1.00 34.14 296 MET B CA 1
ATOM 4710 C C . MET B 1 297 ? -24.208 16.078 -13.574 1.00 31.39 296 MET B C 1
ATOM 4711 O O . MET B 1 297 ? -25.019 15.518 -12.839 1.00 31.44 296 MET B O 1
ATOM 4716 N N . GLY B 1 298 ? -23.363 15.412 -14.376 1.00 28.34 297 GLY B N 1
ATOM 4717 C CA . GLY B 1 298 ? -23.434 13.966 -14.551 1.00 26.61 297 GLY B CA 1
ATOM 4718 C C . GLY B 1 298 ? -22.268 13.213 -13.906 1.00 25.81 297 GLY B C 1
ATOM 4719 O O . GLY B 1 298 ? -22.204 11.994 -13.988 1.00 24.01 297 GLY B O 1
ATOM 4720 N N . ARG B 1 299 ? -21.364 13.943 -13.246 1.00 26.50 298 ARG B N 1
ATOM 4721 C CA . ARG B 1 299 ? -20.073 13.414 -12.821 1.00 27.03 298 ARG B CA 1
ATOM 4722 C C . ARG B 1 299 ? -19.477 12.541 -13.925 1.00 25.33 298 ARG B C 1
ATOM 4723 O O . ARG B 1 299 ? -19.004 11.436 -13.672 1.00 24.54 298 ARG B O 1
ATOM 4731 N N . LYS B 1 300 ? -19.476 13.071 -15.151 1.00 24.40 299 LYS B N 1
ATOM 4732 C CA . LYS B 1 300 ? -18.932 12.362 -16.296 1.00 23.84 299 LYS B CA 1
ATOM 4733 C C . LYS B 1 300 ? -17.436 12.639 -16.390 1.00 23.94 299 LYS B C 1
ATOM 4734 O O . LYS B 1 300 ? -16.933 13.599 -15.804 1.00 23.61 299 LYS B O 1
ATOM 4740 N N . LYS B 1 301 ? -16.731 11.758 -17.104 1.00 23.85 300 LYS B N 1
ATOM 4741 C CA . LYS B 1 301 ? -15.289 11.874 -17.233 1.00 24.76 300 LYS B CA 1
ATOM 4742 C C . LYS B 1 301 ? -14.865 11.709 -18.689 1.00 23.09 300 LYS B C 1
ATOM 4743 O O . LYS B 1 301 ? -15.512 11.022 -19.475 1.00 21.46 300 LYS B O 1
ATOM 4749 N N . ILE B 1 302 ? -13.775 12.405 -19.013 1.00 22.76 301 ILE B N 1
ATOM 4750 C CA . ILE B 1 302 ? -13.064 12.249 -20.264 1.00 22.21 301 ILE B CA 1
ATOM 4751 C C . ILE B 1 302 ? -11.678 11.739 -19.916 1.00 22.16 301 ILE B C 1
ATOM 4752 O O . ILE B 1 302 ? -10.995 12.324 -19.072 1.00 22.69 301 ILE B O 1
ATOM 4757 N N . ILE B 1 303 ? -11.284 10.657 -20.583 1.00 22.07 302 ILE B N 1
ATOM 4758 C CA . ILE B 1 303 ? -9.982 10.060 -20.365 1.00 23.84 302 ILE B CA 1
ATOM 4759 C C . ILE B 1 303 ? -9.349 9.774 -21.727 1.00 22.93 302 ILE B C 1
ATOM 4760 O O . ILE B 1 303 ? -10.050 9.539 -22.713 1.00 21.93 302 ILE B O 1
ATOM 4765 N N . GLY B 1 304 ? -8.019 9.866 -21.781 1.00 23.19 303 GLY B N 1
ATOM 4766 C CA . GLY B 1 304 ? -7.254 9.413 -22.932 1.00 22.84 303 GLY B CA 1
ATOM 4767 C C . GLY B 1 304 ? -6.515 8.114 -22.617 1.00 22.75 303 GLY B C 1
ATOM 4768 O O . GLY B 1 304 ? -6.387 7.735 -21.454 1.00 22.16 303 GLY B O 1
ATOM 4769 N N . SER B 1 305 ? -6.019 7.444 -23.659 1.00 23.14 304 SER B N 1
ATOM 4770 C CA . SER B 1 305 ? -5.299 6.192 -23.485 1.00 24.27 304 SER B CA 1
ATOM 4771 C C . SER B 1 305 ? -4.399 5.938 -24.695 1.00 25.13 304 SER B C 1
ATOM 4772 O O . SER B 1 305 ? -4.800 6.233 -25.824 1.00 24.97 304 SER B O 1
ATOM 4775 N N . SER B 1 306 ? -3.196 5.392 -24.454 1.00 26.81 305 SER B N 1
ATOM 4776 C CA . SER B 1 306 ? -2.335 4.954 -25.544 1.00 27.37 305 SER B CA 1
ATOM 4777 C C . SER B 1 306 ? -1.842 3.523 -25.313 1.00 26.32 305 SER B C 1
ATOM 4778 O O . SER B 1 306 ? -1.451 3.148 -24.208 1.00 24.57 305 SER B O 1
ATOM 4781 N N . THR B 1 307 ? -1.927 2.738 -26.394 1.00 26.04 306 THR B N 1
ATOM 4782 C CA . THR B 1 307 ? -1.666 1.305 -26.437 1.00 27.07 306 THR B CA 1
ATOM 4783 C C . THR B 1 307 ? -2.061 0.639 -25.120 1.00 26.75 306 THR B C 1
ATOM 4784 O O . THR B 1 307 ? -3.187 0.811 -24.654 1.00 26.08 306 THR B O 1
ATOM 4788 N N . GLY B 1 308 ? -1.140 -0.148 -24.553 1.00 26.47 307 GLY B N 1
ATOM 4789 C CA . GLY B 1 308 ? -1.409 -0.895 -23.336 1.00 26.56 307 GLY B CA 1
ATOM 4790 C C . GLY B 1 308 ? -0.127 -1.446 -22.719 1.00 26.26 307 GLY B C 1
ATOM 4791 O O . GLY B 1 308 ? 0.932 -1.423 -23.344 1.00 25.41 307 GLY B O 1
ATOM 4792 N N . GLY B 1 309 ? -0.236 -1.923 -21.477 1.00 26.58 308 GLY B N 1
ATOM 4793 C CA . GLY B 1 309 ? 0.866 -2.603 -20.821 1.00 27.18 308 GLY B CA 1
ATOM 4794 C C . GLY B 1 309 ? 1.086 -3.984 -21.428 1.00 26.88 308 GLY B C 1
ATOM 4795 O O . GLY B 1 309 ? 0.242 -4.469 -22.174 1.00 25.37 308 GLY B O 1
ATOM 4796 N N . LEU B 1 310 ? 2.211 -4.617 -21.070 1.00 28.94 309 LEU B N 1
ATOM 4797 C CA . LEU B 1 310 ? 2.578 -5.911 -21.628 1.00 29.42 309 LEU B CA 1
ATOM 4798 C C . LEU B 1 310 ? 1.523 -6.954 -21.274 1.00 29.81 309 LEU B C 1
ATOM 4799 O O . LEU B 1 310 ? 1.169 -7.780 -22.113 1.00 28.65 309 LEU B O 1
ATOM 4804 N N . LYS B 1 311 ? 1.041 -6.904 -20.022 1.00 31.09 310 LYS B N 1
ATOM 4805 C CA . LYS B 1 311 ? 0.038 -7.837 -19.533 1.00 31.24 310 LYS B CA 1
ATOM 4806 C C . LYS B 1 311 ? -1.244 -7.688 -20.348 1.00 30.64 310 LYS B C 1
ATOM 4807 O O . LYS B 1 311 ? -1.864 -8.691 -20.703 1.00 30.68 310 LYS B O 1
ATOM 4809 N N . GLU B 1 312 ? -1.608 -6.435 -20.666 1.00 30.13 311 GLU B N 1
ATOM 4810 C CA . GLU B 1 312 ? -2.833 -6.137 -21.387 1.00 30.37 311 GLU B CA 1
ATOM 4811 C C . GLU B 1 312 ? -2.734 -6.653 -22.822 1.00 27.94 311 GLU B C 1
ATOM 4812 O O . GLU B 1 312 ? -3.724 -7.158 -23.354 1.00 27.35 311 GLU B O 1
ATOM 4818 N N . TYR B 1 313 ? -1.556 -6.507 -23.445 1.00 25.65 312 TYR B N 1
ATOM 4819 C CA . TYR B 1 313 ? -1.342 -7.053 -24.775 1.00 24.46 312 TYR B CA 1
ATOM 4820 C C . TYR B 1 313 ? -1.630 -8.554 -24.773 1.00 24.79 312 TYR B C 1
ATOM 4821 O O . TYR B 1 313 ? -2.331 -9.055 -25.655 1.00 25.33 312 TYR B O 1
ATOM 4830 N N . GLN B 1 314 ? -1.094 -9.271 -23.775 1.00 24.87 313 GLN B N 1
ATOM 4831 C CA . GLN B 1 314 ? -1.185 -10.724 -23.772 1.00 25.58 313 GLN B CA 1
ATOM 4832 C C . GLN B 1 314 ? -2.617 -11.147 -23.470 1.00 26.12 313 GLN B C 1
ATOM 4833 O O . GLN B 1 314 ? -3.135 -12.067 -24.104 1.00 25.87 313 GLN B O 1
ATOM 4839 N N . GLU B 1 315 ? -3.241 -10.482 -22.492 1.00 28.01 314 GLU B N 1
ATOM 4840 C CA . GLU B 1 315 ? -4.620 -10.783 -22.133 1.00 30.23 314 GLU B CA 1
ATOM 4841 C C . GLU B 1 315 ? -5.538 -10.533 -23.322 1.00 27.68 314 GLU B C 1
ATOM 4842 O O . GLU B 1 315 ? -6.459 -11.303 -23.557 1.00 27.91 314 GLU B O 1
ATOM 4848 N N . MET B 1 316 ? -5.292 -9.436 -24.041 1.00 25.87 315 MET B N 1
ATOM 4849 C CA . MET B 1 316 ? -6.100 -9.064 -25.189 1.00 24.44 315 MET B CA 1
ATOM 4850 C C . MET B 1 316 ? -6.034 -10.171 -26.248 1.00 24.49 315 MET B C 1
ATOM 4851 O O . MET B 1 316 ? -7.078 -10.615 -26.734 1.00 24.54 315 MET B O 1
ATOM 4856 N N . LEU B 1 317 ? -4.822 -10.655 -26.565 1.00 23.95 316 LEU B N 1
ATOM 4857 C CA . LEU B 1 317 ? -4.648 -11.720 -27.547 1.00 24.20 316 LEU B CA 1
ATOM 4858 C C . LEU B 1 317 ? -5.347 -13.002 -27.104 1.00 24.84 316 LEU B C 1
ATOM 4859 O O . LEU B 1 317 ? -5.984 -13.662 -27.923 1.00 24.27 316 LEU B O 1
ATOM 4864 N N . ASP B 1 318 ? -5.196 -13.360 -25.825 1.00 26.10 317 ASP B N 1
ATOM 4865 C CA . ASP B 1 318 ? -5.784 -14.576 -25.280 1.00 28.46 317 ASP B CA 1
ATOM 4866 C C . ASP B 1 318 ? -7.315 -14.486 -25.336 1.00 28.25 317 ASP B C 1
ATOM 4867 O O . ASP B 1 318 ? -7.991 -15.474 -25.602 1.00 27.92 317 ASP B O 1
ATOM 4872 N N . PHE B 1 319 ? -7.853 -13.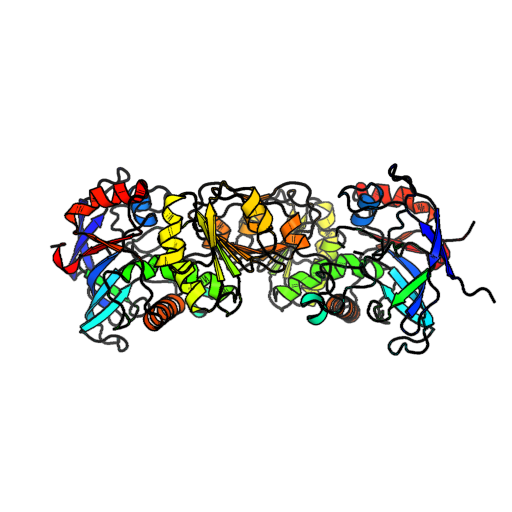290 -25.072 1.00 27.07 318 PHE B N 1
ATOM 4873 C CA . PHE B 1 319 ? -9.281 -13.028 -25.143 1.00 27.13 318 PHE B CA 1
ATOM 4874 C C . PHE B 1 319 ? -9.783 -13.149 -26.584 1.00 25.73 318 PHE B C 1
ATOM 4875 O O . PHE B 1 319 ? -10.779 -13.816 -26.840 1.00 25.16 318 PHE B O 1
ATOM 4883 N N . ALA B 1 320 ? -9.093 -12.495 -27.523 1.00 24.44 319 ALA B N 1
ATOM 4884 C CA . ALA B 1 320 ? -9.460 -12.556 -28.927 1.00 24.72 319 ALA B CA 1
ATOM 4885 C C . ALA B 1 320 ? -9.483 -14.009 -29.403 1.00 26.64 319 ALA B C 1
ATOM 4886 O O . ALA B 1 320 ? -10.378 -14.408 -30.149 1.00 26.27 319 ALA B O 1
ATOM 4888 N N . ALA B 1 321 ? -8.490 -14.792 -28.967 1.00 27.31 320 ALA B N 1
ATOM 4889 C CA . ALA B 1 321 ? -8.383 -16.185 -29.369 1.00 29.28 320 ALA B CA 1
ATOM 4890 C C . ALA B 1 321 ? -9.581 -16.970 -28.848 1.00 30.96 320 ALA B C 1
ATOM 4891 O O . ALA B 1 321 ? -10.150 -17.778 -29.573 1.00 31.44 320 ALA B O 1
ATOM 4893 N N . LYS B 1 322 ? -9.958 -16.716 -27.589 1.00 32.30 321 LYS B N 1
ATOM 4894 C CA . LYS B 1 322 ? -11.043 -17.437 -26.944 1.00 34.59 321 LYS B CA 1
ATOM 4895 C C . LYS B 1 322 ? -12.357 -17.225 -27.697 1.00 33.34 321 LYS B C 1
ATOM 4896 O O . LYS B 1 322 ? -13.155 -18.147 -27.787 1.00 33.55 321 LYS B O 1
ATOM 4902 N N . HIS B 1 323 ? -12.577 -16.013 -28.223 1.00 31.25 322 HIS B N 1
ATOM 4903 C CA . HIS B 1 323 ? -13.842 -15.653 -28.846 1.00 31.26 322 HIS B CA 1
ATOM 4904 C C . HIS B 1 323 ? -13.731 -15.599 -30.367 1.00 30.89 322 HIS B C 1
ATOM 4905 O O . HIS B 1 323 ? -14.665 -15.152 -31.027 1.00 31.14 322 HIS B O 1
ATOM 4912 N N . ASN B 1 324 ? -12.594 -16.063 -30.911 1.00 31.38 323 ASN B N 1
ATOM 4913 C CA . ASN B 1 324 ? -12.370 -16.121 -32.344 1.00 31.71 323 ASN B CA 1
ATOM 4914 C C . ASN B 1 324 ? -12.544 -14.740 -32.970 1.00 29.70 323 ASN B C 1
ATOM 4915 O O . ASN B 1 324 ? -13.195 -14.620 -34.001 1.00 29.29 323 ASN B O 1
ATOM 4920 N N . ILE B 1 325 ? -11.959 -13.710 -32.350 1.00 28.17 324 ILE B N 1
ATOM 4921 C CA . ILE B 1 325 ? -12.023 -12.359 -32.882 1.00 27.39 324 ILE B CA 1
ATOM 4922 C C . ILE B 1 325 ? -10.731 -12.053 -33.640 1.00 27.32 324 ILE B C 1
ATOM 4923 O O . ILE B 1 325 ? -9.635 -12.270 -33.126 1.00 26.07 324 ILE B O 1
ATOM 4928 N N . VAL B 1 326 ? -10.891 -11.515 -34.855 1.00 26.76 325 VAL B N 1
ATOM 4929 C CA . VAL B 1 326 ? -9.788 -11.011 -35.657 1.00 27.08 325 VAL B CA 1
ATOM 4930 C C . VAL B 1 326 ? -10.162 -9.630 -36.194 1.00 26.38 325 VAL B C 1
ATOM 4931 O O . VAL B 1 326 ? -11.302 -9.203 -36.053 1.00 26.77 325 VAL B O 1
ATOM 4935 N N . CYS B 1 327 ? -9.196 -8.926 -36.794 1.00 27.21 326 CYS B N 1
ATOM 4936 C CA . CYS B 1 327 ? -9.481 -7.688 -37.508 1.00 26.77 326 CYS B CA 1
ATOM 4937 C C . CYS B 1 327 ? -9.648 -8.019 -38.986 1.00 26.42 326 CYS B C 1
ATOM 4938 O O . CYS B 1 327 ? -8.911 -8.843 -39.528 1.00 25.81 326 CYS B O 1
ATOM 4941 N N . ASP B 1 328 ? -10.637 -7.384 -39.618 1.00 25.93 327 ASP B N 1
ATOM 4942 C CA . ASP B 1 328 ? -10.783 -7.446 -41.061 1.00 27.19 327 ASP B CA 1
ATOM 4943 C C . ASP B 1 328 ? -9.503 -6.886 -41.680 1.00 25.50 327 ASP B C 1
ATOM 4944 O O . ASP B 1 328 ? -9.122 -5.746 -41.411 1.00 22.24 327 ASP B O 1
ATOM 4949 N N . THR B 1 329 ? -8.842 -7.719 -42.491 1.00 24.88 328 THR B N 1
ATOM 4950 C CA . THR B 1 329 ? -7.480 -7.478 -42.929 1.00 24.49 328 THR B CA 1
ATOM 4951 C C . THR B 1 329 ? -7.356 -7.805 -44.416 1.00 24.05 328 THR B C 1
ATOM 4952 O O . THR B 1 329 ? -7.951 -8.774 -44.884 1.00 23.75 328 THR B O 1
ATOM 4956 N N . GLU B 1 330 ? -6.594 -6.977 -45.140 1.00 21.62 329 GLU B N 1
ATOM 4957 C CA . GLU B 1 330 ? -6.204 -7.256 -46.512 1.00 21.52 329 GLU B CA 1
ATOM 4958 C C . GLU B 1 330 ? -4.702 -7.550 -46.518 1.00 20.27 329 GLU B C 1
ATOM 4959 O O . GLU B 1 330 ? -3.892 -6.699 -46.149 1.00 18.72 329 GLU B O 1
ATOM 4965 N N . VAL B 1 331 ? -4.335 -8.775 -46.907 1.00 19.94 330 VAL B N 1
ATOM 4966 C CA . VAL B 1 331 ? -2.939 -9.191 -46.920 1.00 19.89 330 VAL B CA 1
ATOM 4967 C C . VAL B 1 331 ? -2.304 -8.752 -48.237 1.00 19.84 330 VAL B C 1
ATOM 4968 O O . VAL B 1 331 ? -2.841 -9.024 -49.303 1.00 19.87 330 VAL B O 1
ATOM 4972 N N . ILE B 1 332 ? -1.154 -8.085 -48.156 1.00 18.96 331 ILE B N 1
ATOM 4973 C CA . ILE B 1 332 ? -0.499 -7.543 -49.333 1.00 19.59 331 ILE B CA 1
ATOM 4974 C C . ILE B 1 332 ? 0.979 -7.929 -49.324 1.00 19.83 331 ILE B C 1
ATOM 4975 O O . ILE B 1 332 ? 1.542 -8.261 -48.284 1.00 19.41 331 ILE B O 1
ATOM 4980 N N . GLY B 1 333 ? 1.589 -7.867 -50.509 1.00 20.30 332 GLY B N 1
ATOM 4981 C CA . GLY B 1 333 ? 3.032 -7.934 -50.654 1.00 20.95 332 GLY B CA 1
ATOM 4982 C C . GLY B 1 333 ? 3.674 -6.570 -50.419 1.00 21.48 332 GLY B C 1
ATOM 4983 O O . GLY B 1 333 ? 3.012 -5.539 -50.536 1.00 21.41 332 GLY B O 1
ATOM 4984 N N . ILE B 1 334 ? 4.975 -6.587 -50.114 1.00 21.65 333 ILE B N 1
ATOM 4985 C CA . ILE B 1 334 ? 5.727 -5.384 -49.798 1.00 22.31 333 ILE B CA 1
ATOM 4986 C C . ILE B 1 334 ? 5.699 -4.410 -50.980 1.00 23.04 333 ILE B C 1
ATOM 4987 O O . ILE B 1 334 ? 5.681 -3.206 -50.760 1.00 23.82 333 ILE B O 1
ATOM 4992 N N . ASP B 1 335 ? 5.649 -4.916 -52.218 1.00 23.83 334 ASP B N 1
ATOM 4993 C CA . ASP B 1 335 ? 5.709 -4.073 -53.405 1.00 24.86 334 ASP B CA 1
ATOM 4994 C C . ASP B 1 335 ? 4.461 -3.202 -53.550 1.00 24.25 334 ASP B C 1
ATOM 4995 O O . ASP B 1 335 ? 4.475 -2.238 -54.311 1.00 25.64 334 ASP B O 1
ATOM 5000 N N . TYR B 1 336 ? 3.378 -3.543 -52.844 1.00 22.43 335 TYR B N 1
ATOM 5001 C CA . TYR B 1 336 ? 2.146 -2.769 -52.886 1.00 22.35 335 TYR B CA 1
ATOM 5002 C C . TYR B 1 336 ? 2.133 -1.679 -51.813 1.00 21.87 335 TYR B C 1
ATOM 5003 O O . TYR B 1 336 ? 1.163 -0.948 -51.706 1.00 20.99 335 TYR B O 1
ATOM 5012 N N . LEU B 1 337 ? 3.214 -1.537 -51.029 1.00 22.63 336 LEU B N 1
ATOM 5013 C CA . LEU B 1 337 ? 3.197 -0.683 -49.848 1.00 23.33 336 LEU B CA 1
ATOM 5014 C C . LEU B 1 337 ? 2.820 0.758 -50.195 1.00 24.06 336 LEU B C 1
ATOM 5015 O O . LEU B 1 337 ? 2.054 1.387 -49.471 1.00 23.95 336 LEU B O 1
ATOM 5020 N N . SER B 1 338 ? 3.360 1.280 -51.301 1.00 25.88 337 SER B N 1
ATOM 5021 C CA . SER B 1 338 ? 3.101 2.652 -51.692 1.00 27.49 337 SER B CA 1
ATOM 5022 C C . SER B 1 338 ? 1.606 2.859 -51.936 1.00 26.68 337 SER B C 1
ATOM 5023 O O . SER B 1 338 ? 1.034 3.844 -51.480 1.00 26.34 337 SER B O 1
ATOM 5026 N N . THR B 1 339 ? 0.971 1.909 -52.633 1.00 25.59 338 THR B N 1
ATOM 5027 C CA . THR B 1 339 ? -0.451 1.998 -52.925 1.00 25.34 338 THR B CA 1
ATOM 5028 C C . THR B 1 339 ? -1.258 1.826 -51.641 1.00 23.51 338 THR B C 1
ATOM 5029 O O . THR B 1 339 ? -2.275 2.484 -51.464 1.00 23.25 338 THR B O 1
ATOM 5033 N N . ALA B 1 340 ? -0.797 0.946 -50.747 1.00 22.35 339 ALA B N 1
ATOM 5034 C CA . ALA B 1 340 ? -1.487 0.689 -49.494 1.00 22.06 339 ALA B CA 1
ATOM 5035 C C . ALA B 1 340 ? -1.576 1.979 -48.681 1.00 22.56 339 ALA B C 1
ATOM 5036 O O . ALA B 1 340 ? -2.638 2.289 -48.148 1.00 22.39 339 ALA B O 1
ATOM 5038 N N . MET B 1 341 ? -0.479 2.748 -48.631 1.00 24.04 340 MET B N 1
ATOM 5039 C CA . MET B 1 341 ? -0.450 3.992 -47.876 1.00 25.86 340 MET B CA 1
ATOM 5040 C C . MET B 1 341 ? -1.534 4.938 -48.398 1.00 25.71 340 MET B C 1
ATOM 5041 O O . MET B 1 341 ? -2.188 5.617 -47.608 1.00 23.51 340 MET B O 1
ATOM 5046 N N . GLU B 1 342 ? -1.689 4.990 -49.727 1.00 25.91 341 GLU B N 1
ATOM 5047 C CA . GLU B 1 342 ? -2.669 5.846 -50.381 1.00 28.17 341 GLU B CA 1
ATOM 5048 C C . GLU B 1 342 ? -4.084 5.411 -49.989 1.00 25.61 341 GLU B C 1
ATOM 5049 O O . GLU B 1 342 ? -4.930 6.237 -49.669 1.00 23.58 341 GLU B O 1
ATOM 5055 N N . ARG B 1 343 ? -4.323 4.099 -49.977 1.00 22.87 342 ARG B N 1
ATOM 5056 C CA . ARG B 1 343 ? -5.625 3.572 -49.618 1.00 22.11 342 ARG B CA 1
ATOM 5057 C C . ARG B 1 343 ? -5.907 3.799 -48.132 1.00 20.54 342 ARG B C 1
ATOM 5058 O O . ARG B 1 343 ? -7.042 4.056 -47.758 1.00 20.23 342 ARG B O 1
ATOM 5066 N N . ILE B 1 344 ? -4.878 3.732 -47.284 1.00 19.78 343 ILE B N 1
ATOM 5067 C CA . ILE B 1 344 ? -5.049 4.015 -45.867 1.00 19.77 343 ILE B CA 1
ATOM 5068 C C . ILE B 1 344 ? -5.552 5.450 -45.703 1.00 20.77 343 ILE B C 1
ATOM 5069 O O . ILE B 1 344 ? -6.493 5.694 -44.956 1.00 21.69 343 ILE B O 1
ATOM 5074 N N . LYS B 1 345 ? -4.929 6.387 -46.424 1.00 22.65 344 LYS B N 1
ATOM 5075 C CA . LYS B 1 345 ? -5.273 7.798 -46.339 1.00 23.66 344 LYS B CA 1
ATOM 5076 C C . LYS B 1 345 ? -6.694 8.035 -46.859 1.00 24.44 344 LYS B C 1
ATOM 5077 O O . LYS B 1 345 ? -7.426 8.849 -46.295 1.00 25.35 344 LYS B O 1
ATOM 5080 N N . ASN B 1 346 ? -7.088 7.302 -47.911 1.00 23.32 345 ASN B N 1
ATOM 5081 C CA . ASN B 1 346 ? -8.388 7.464 -48.543 1.00 23.64 345 ASN B CA 1
ATOM 5082 C C . ASN B 1 346 ? -9.480 6.649 -47.849 1.00 22.21 345 ASN B C 1
ATOM 5083 O O . ASN B 1 346 ? -10.600 6.623 -48.330 1.00 22.13 345 ASN B O 1
ATOM 5088 N N . LEU B 1 347 ? -9.150 5.979 -46.737 1.00 21.01 346 LEU B N 1
ATOM 5089 C CA . LEU B 1 347 ? -10.079 5.130 -46.009 1.00 20.82 346 LEU B CA 1
ATOM 5090 C C . LEU B 1 347 ? -10.682 4.081 -46.945 1.00 21.76 346 LEU B C 1
ATOM 5091 O O . LEU B 1 347 ? -11.885 3.816 -46.890 1.00 22.22 346 LEU B O 1
ATOM 5096 N N . ASP B 1 348 ? -9.829 3.478 -47.786 1.00 21.80 347 ASP B N 1
ATOM 5097 C CA . ASP B 1 348 ? -10.270 2.569 -48.830 1.00 23.53 347 ASP B CA 1
ATOM 5098 C C . ASP B 1 348 ? -9.703 1.172 -48.579 1.00 21.54 347 ASP B C 1
ATOM 5099 O O . ASP B 1 348 ? -9.203 0.517 -49.482 1.00 22.76 347 ASP B O 1
ATOM 5104 N N . VAL B 1 349 ? -9.794 0.710 -47.338 1.00 20.60 348 VAL B N 1
ATOM 5105 C CA . VAL B 1 349 ? -9.406 -0.646 -46.983 1.00 19.94 348 VAL B CA 1
ATOM 5106 C C . VAL B 1 349 ? -10.333 -1.081 -45.853 1.00 19.65 348 VAL B C 1
ATOM 5107 O O . VAL B 1 349 ? -10.759 -0.245 -45.067 1.00 18.79 348 VAL B O 1
ATOM 5111 N N . LYS B 1 350 ? -10.669 -2.372 -45.810 1.00 19.65 349 LYS B N 1
ATOM 5112 C CA . LYS B 1 350 ? -11.564 -2.912 -44.798 1.00 19.50 349 LYS B CA 1
ATOM 5113 C C . LYS B 1 350 ? -10.832 -3.943 -43.938 1.00 18.19 349 LYS B C 1
ATOM 5114 O O . LYS B 1 350 ? -10.790 -5.114 -44.307 1.00 17.79 349 LYS B O 1
ATOM 5120 N N . TYR B 1 351 ? -10.249 -3.538 -42.795 1.00 16.77 350 TYR B N 1
ATOM 5121 C CA . TYR B 1 351 ? -10.035 -2.155 -42.393 1.00 16.66 350 TYR B CA 1
ATOM 5122 C C . TYR B 1 351 ? -8.543 -1.864 -42.282 1.00 15.53 350 TYR B C 1
ATOM 5123 O O . TYR B 1 351 ? -8.167 -0.715 -42.110 1.00 15.21 350 TYR B O 1
ATOM 5132 N N . ARG B 1 352 ? -7.717 -2.913 -42.375 1.00 15.61 351 ARG B N 1
ATOM 5133 C CA . ARG B 1 352 ? -6.280 -2.819 -42.167 1.00 15.37 351 ARG B CA 1
ATOM 5134 C C . ARG B 1 352 ? -5.555 -3.665 -43.207 1.00 15.46 351 ARG B C 1
ATOM 5135 O O . ARG B 1 352 ? -6.088 -4.671 -43.675 1.00 14.76 351 ARG B O 1
ATOM 5143 N N . PHE B 1 353 ? -4.335 -3.238 -43.551 1.00 15.95 352 PHE B N 1
ATOM 5144 C CA . PHE B 1 353 ? -3.423 -4.027 -44.358 1.00 15.40 352 PHE B CA 1
ATOM 5145 C C . PHE B 1 353 ? -2.461 -4.795 -43.459 1.00 15.95 352 PHE B C 1
ATOM 5146 O O . PHE B 1 353 ? -1.958 -4.249 -42.477 1.00 16.90 352 PHE B O 1
ATOM 5154 N N . ALA B 1 354 ? -2.203 -6.060 -43.811 1.00 16.24 353 ALA B N 1
ATOM 5155 C CA . ALA B 1 354 ? -1.106 -6.822 -43.246 1.00 16.36 353 ALA B CA 1
ATOM 5156 C C . ALA B 1 354 ? -0.132 -7.176 -44.367 1.00 17.32 353 ALA B C 1
ATOM 5157 O O . ALA B 1 354 ? -0.544 -7.701 -45.411 1.00 17.31 353 ALA B O 1
ATOM 5159 N N . ILE B 1 355 ? 1.157 -6.914 -44.134 1.00 17.28 354 ILE B N 1
ATOM 5160 C CA . ILE B 1 355 ? 2.170 -7.219 -45.128 1.00 18.24 354 ILE B CA 1
ATOM 5161 C C . ILE B 1 355 ? 2.696 -8.624 -44.874 1.00 18.33 354 ILE B C 1
ATOM 5162 O O . ILE B 1 355 ? 3.066 -8.950 -43.753 1.00 17.90 354 ILE B O 1
ATOM 5167 N N . ASP B 1 356 ? 2.704 -9.447 -45.926 1.00 19.18 355 ASP B N 1
ATOM 5168 C CA . ASP B 1 356 ? 3.316 -10.760 -45.863 1.00 21.35 355 ASP B CA 1
ATOM 5169 C C . ASP B 1 356 ? 4.824 -10.586 -46.046 1.00 21.88 355 ASP B C 1
ATOM 5170 O O . ASP B 1 356 ? 5.348 -10.714 -47.154 1.00 22.38 355 ASP B O 1
ATOM 5175 N N . ILE B 1 357 ? 5.499 -10.279 -44.930 1.00 20.69 356 ILE B N 1
ATOM 5176 C CA . ILE B 1 357 ? 6.933 -10.074 -44.880 1.00 21.17 356 ILE B CA 1
ATOM 5177 C C . ILE B 1 357 ? 7.664 -11.380 -45.185 1.00 21.66 356 ILE B C 1
ATOM 5178 O O . ILE B 1 357 ? 8.619 -11.383 -45.948 1.00 21.25 356 ILE B O 1
ATOM 5183 N N . GLY B 1 358 ? 7.223 -12.468 -44.542 1.00 23.04 357 GLY B N 1
ATOM 5184 C CA . GLY B 1 358 ? 7.892 -13.752 -44.634 1.00 24.75 357 GLY B CA 1
ATOM 5185 C C . GLY B 1 358 ? 8.100 -14.218 -46.073 1.00 26.91 357 GLY B C 1
ATOM 5186 O O . GLY B 1 358 ? 9.104 -14.865 -46.367 1.00 28.69 357 GLY B O 1
ATOM 5187 N N . ASN B 1 359 ? 7.166 -13.878 -46.968 1.00 28.12 358 ASN B N 1
ATOM 5188 C CA . ASN B 1 359 ? 7.204 -14.375 -48.333 1.00 29.22 358 ASN B CA 1
ATOM 5189 C C . ASN B 1 359 ? 7.657 -13.328 -49.352 1.00 29.04 358 ASN B C 1
ATOM 5190 O O . ASN B 1 359 ? 7.975 -13.708 -50.473 1.00 29.79 358 ASN B O 1
ATOM 5195 N N . THR B 1 360 ? 7.658 -12.028 -49.023 1.00 26.88 359 THR B N 1
ATOM 5196 C CA . THR B 1 360 ? 7.837 -11.039 -50.082 1.00 27.20 359 THR B CA 1
ATOM 5197 C C . THR B 1 360 ? 8.991 -10.074 -49.833 1.00 27.72 359 THR B C 1
ATOM 5198 O O . THR B 1 360 ? 9.432 -9.430 -50.783 1.00 27.77 359 THR B O 1
ATOM 5202 N N . LEU B 1 361 ? 9.459 -9.925 -48.586 1.00 28.00 360 LEU B N 1
ATOM 5203 C CA . LEU B 1 361 ? 10.556 -9.002 -48.328 1.00 30.19 360 LEU B CA 1
ATOM 5204 C C . LEU B 1 361 ? 11.892 -9.716 -48.519 1.00 31.59 360 LEU B C 1
ATOM 5205 O O . LEU B 1 361 ? 12.200 -10.650 -47.787 1.00 31.36 360 LEU B O 1
ATOM 5210 N N . LYS B 1 362 ? 12.683 -9.222 -49.477 1.00 34.99 361 LYS B N 1
ATOM 5211 C CA . LYS B 1 362 ? 13.929 -9.865 -49.868 1.00 39.99 361 LYS B CA 1
ATOM 5212 C C . LYS B 1 362 ? 15.057 -8.835 -49.923 1.00 42.12 361 LYS B C 1
ATOM 5213 O O . LYS B 1 362 ? 14.813 -7.644 -50.110 1.00 42.60 361 LYS B O 1
ATOM 5217 N N . PHE B 1 363 ? 16.294 -9.328 -49.787 1.00 46.80 362 PHE B N 1
ATOM 5218 C CA . PHE B 1 363 ? 17.498 -8.510 -49.839 1.00 50.58 362 PHE B CA 1
ATOM 5219 C C . PHE B 1 363 ? 17.828 -8.083 -51.268 1.00 53.26 362 PHE B C 1
ATOM 5220 O O . PHE B 1 363 ? 17.310 -8.657 -52.219 1.00 53.85 362 PHE B O 1
ATOM 5228 N N . GLU B 1 364 ? 18.724 -7.086 -51.375 1.00 58.22 363 GLU B N 1
ATOM 5229 C CA . GLU B 1 364 ? 19.283 -6.578 -52.625 1.00 58.80 363 GLU B CA 1
ATOM 5230 C C . GLU B 1 364 ? 18.413 -6.970 -53.825 1.00 58.88 363 GLU B C 1
ATOM 5231 O O . GLU B 1 364 ? 17.393 -6.289 -54.024 1.00 59.27 363 GLU B O 1
#

GO terms:
  GO:0035834 indole alkaloid metabolic process (P, IDA)
  GO:0009753 response to jasmonic acid (P, IEP)
  GO:0010272 response to silver ion (P, IEP)
  GO:0047920 geissoschizine dehydrogenase activity (F, IMP)

InterPro domains:
  IPR002328 Alcohol dehydrogenase, zinc-type, conserved site [PS00059] (72-86)
  IPR011032 GroES-like superfamily [SSF50129] (22-187)
  IPR013149 Alcohol dehydrogenase-like, C-terminal [PF00107] (196-320)
  IPR013154 Alcohol dehydrogenase-like, N-terminal [PF08240] (38-156)
  IPR020843 Enoylreductase domain [SM00829] (24-343)
  IPR036291 NAD(P)-binding domain superfamily [SSF51735] (160-324)
  IPR047109 Cinnamyl alcohol dehydrogenase-like [PTHR42683] (12-359)
  IPR047109 Cinnamyl alcohol dehydrogenase-like [cd05283] (15-355)

Organism: Catharanthus roseus (NCBI:txid4058)

B-factor: mean 29.97, std 8.4, range [12.49, 69.16]